Protein AF-A0A9E4RIK0-F1 (afdb_monomer_lite)

Foldseek 3Di:
DDDDDDDPDDPDDDDVQVVVQVLLLVLLVVLCVQAVHQWQPAAFFDDDPLAPTAFQFQQCPGHQPAAFCDPNHQAASVRHGFDDDDPQFGAHGISGQQQHRRHSPRHSPDGDHSDPDRGDQWGWTAGGNSDIWTAHSVRHTDDDDPDPDPDPPPDDDPDPDDDPVRVVVVQQVVVQVLLLQLLVVLCVQAVNQWQPAAQQADDWLALGAFQFQQCPGHQDAFFQDPRHAAASVRHGWDGLPDPPGTAHGDSGQWQHRRDRPGDSPDGDHSHDDRGDCWGWTAGGNSDIDTHHRQDAAEDPAVVVVQVVVQVLAQAKEKEFAAEPVDPLLLVVVACCCVQFCVLDVPHRYAYEYEHEQDDDVPGHRDDIHDSYHDDPSYHYHYYDPCNVQQVCCVQPHVHRGAHSKMWIAASNFHDDPHHTDTQDMDGDCVSVPCPRVVVSVCVRPVPRD

Secondary structure (DSSP, 8-state):
-PPPPPPP-PPPPP-HHHHHHHHHHHHHHHHHHHTT-SS-SS---S--TT-SSSEEEGGG-EES---BTSSSB-B-TTSPBP---SSSSSPPPSEESSSEE-S-SS-TT-EE-SSS-SEEEEEEEE-TTS-EEEE-TT-PBP-PPP----------PPPPPPPHHHHHHHHHHHHHHHHHHHHHHHHHHTT-SS-SS---S--TT-SSSEEETTSTEES-PPBTSSSB-B-TTSPBPPPTTSTTT-SPPSEESSSEE-S-SS-SSSEE-SSS-SEEEEEEEE-TT--EEEE----PEEESSHHHHHHHHHHTTTSEEEEEEE-TT-HHHHHHHHHHIIIIITT-TT--EEEEEEEE----TTS--------S---TTEEEEEESS-HHHHHHHHHHSSSS---SEEEEE-TT---SSS---EEEEEEGGGGGGSHHHHHHHHHH-TT--

Sequence (449 aa):
SPTPSPTPTVPPTVDPKLAELDAVSAAVATLMADNGLSFIPNPVTASEPPCTTGTTAMTRFPDTASAAGTVDKPADPAGRVYASGTGDLGDKDGYVLFGHDILADLLPSTVVSYVRFVRSVWCYTVEPDGYVRQYDESGAETPRPPRPTPTPTPIPTPTPTLTPLEQAIKTKVGELVAVSKSVAELMLDNKLSSIPNPVTKGTLPCLTGTQDMAAFPDATSVAGTGDKFWDPFDKSYLHADDSPPGDKDGYLLIGHDFFADGLQDDLQSYIDFATTAWCYSIDSEGTVEQHEPGQLEILDDVDQLRAAFSDDDGSARLVLLVSPHLAAARGRAIWVQQQILNADPELDLKLYVVWNARPLVGEPALKPSAGLEPDDRIAEYWDTEQHVGRWLASNLTADAHAFDAYFLFGPEARWGDTPPDLRSTAAGDGFLSGAALRMALEALFPDLQ

pLDDT: mean 85.76, std 10.73, range [44.88, 98.06]

Structure (mmCIF, N/CA/C/O backbone):
data_AF-A0A9E4RIK0-F1
#
_entry.id   AF-A0A9E4RIK0-F1
#
loop_
_atom_site.group_PDB
_atom_site.id
_atom_site.type_symbol
_atom_site.label_atom_id
_atom_site.label_alt_id
_atom_site.label_comp_id
_atom_site.label_asym_id
_atom_site.label_entity_id
_atom_site.label_seq_id
_atom_site.pdbx_PDB_ins_code
_atom_site.Cartn_x
_atom_site.Cartn_y
_atom_site.Cartn_z
_atom_site.occupancy
_atom_site.B_iso_or_equiv
_atom_site.auth_seq_id
_atom_site.auth_comp_id
_atom_site.auth_asym_id
_atom_site.auth_atom_id
_atom_site.pdbx_PDB_model_num
ATOM 1 N N . SER A 1 1 ? 24.519 -20.700 31.462 1.00 51.75 1 SER A N 1
ATOM 2 C CA . SER A 1 1 ? 25.227 -19.964 30.400 1.00 51.75 1 SER A CA 1
ATOM 3 C C . SER A 1 1 ? 24.199 -19.266 29.540 1.00 51.75 1 SER A C 1
ATOM 5 O O . SER A 1 1 ? 23.249 -19.947 29.169 1.00 51.75 1 SER A O 1
ATOM 7 N N . PRO A 1 2 ? 24.311 -17.954 29.286 1.00 48.62 2 PRO A N 1
ATOM 8 C CA . PRO A 1 2 ? 23.389 -17.273 28.386 1.00 48.62 2 PRO A CA 1
ATOM 9 C C . PRO A 1 2 ? 23.593 -17.804 26.963 1.00 48.62 2 PRO A C 1
ATOM 11 O O . PRO A 1 2 ? 24.730 -17.974 26.518 1.00 48.62 2 PRO A O 1
ATOM 14 N N . THR A 1 3 ? 22.495 -18.125 26.288 1.00 44.88 3 THR A N 1
ATOM 15 C CA . THR A 1 3 ? 22.482 -18.505 24.873 1.00 44.88 3 THR A CA 1
ATOM 16 C C . THR A 1 3 ? 22.957 -17.298 24.058 1.00 44.88 3 THR A C 1
ATOM 18 O O . THR A 1 3 ? 22.432 -16.206 24.280 1.00 44.88 3 THR A O 1
ATOM 21 N N . PRO A 1 4 ? 23.958 -17.431 23.170 1.00 61.09 4 PRO A N 1
ATOM 22 C CA . PRO A 1 4 ? 24.389 -16.308 22.347 1.00 61.09 4 PRO A CA 1
ATOM 23 C C . PRO A 1 4 ? 23.221 -15.857 21.463 1.00 61.09 4 PRO A C 1
ATOM 25 O O . PRO A 1 4 ? 22.624 -16.681 20.769 1.00 61.09 4 PRO A O 1
ATOM 28 N N . SER A 1 5 ? 22.889 -14.563 21.51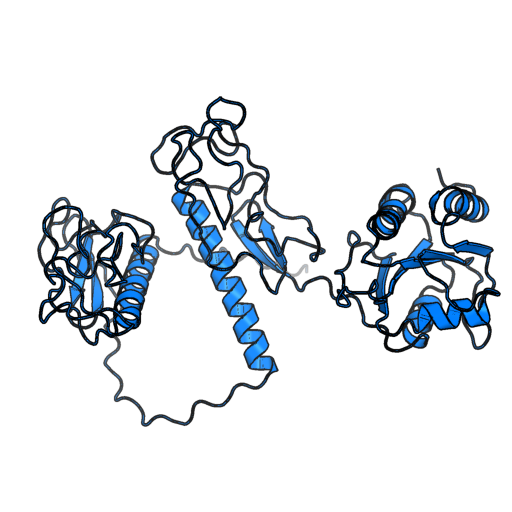5 1.00 50.72 5 SER A N 1
ATOM 29 C CA . SER A 1 5 ? 21.922 -13.962 20.593 1.00 50.72 5 SER A CA 1
ATOM 30 C C . SER A 1 5 ? 22.356 -14.229 19.150 1.00 50.72 5 SER A C 1
ATOM 32 O O . SER A 1 5 ? 23.549 -14.092 18.852 1.00 50.72 5 SER A O 1
ATOM 34 N N . PRO A 1 6 ? 21.427 -14.604 18.254 1.00 57.84 6 PRO A N 1
ATOM 35 C CA . PRO A 1 6 ? 21.750 -14.792 16.850 1.00 57.84 6 PRO A CA 1
ATOM 36 C C . PRO A 1 6 ? 22.286 -13.476 16.284 1.00 57.84 6 PRO A C 1
ATOM 38 O O . PRO A 1 6 ? 21.669 -12.422 16.429 1.00 57.84 6 PRO A O 1
ATOM 41 N N . THR A 1 7 ? 23.470 -13.534 15.678 1.00 55.66 7 THR A N 1
ATOM 42 C CA . THR A 1 7 ? 24.034 -12.404 14.944 1.00 55.66 7 THR A CA 1
ATOM 43 C C . THR A 1 7 ? 23.090 -12.078 13.784 1.00 55.66 7 THR A C 1
ATOM 45 O O . THR A 1 7 ? 22.766 -12.994 13.021 1.00 55.66 7 THR A O 1
ATOM 48 N N . PRO A 1 8 ? 22.619 -10.825 13.644 1.00 53.00 8 PRO A N 1
ATOM 49 C CA . PRO A 1 8 ? 21.767 -10.443 12.527 1.00 53.00 8 PRO A CA 1
ATOM 50 C C . PRO A 1 8 ? 22.492 -10.773 11.222 1.00 53.00 8 PRO A C 1
ATOM 52 O O . PRO A 1 8 ? 23.648 -10.398 11.015 1.00 53.00 8 PRO A O 1
ATOM 55 N N . THR A 1 9 ? 21.833 -11.562 10.377 1.00 55.38 9 THR A N 1
ATOM 56 C CA . THR A 1 9 ? 22.370 -11.933 9.070 1.00 55.38 9 THR A CA 1
ATOM 57 C C . THR A 1 9 ? 22.146 -10.739 8.157 1.00 55.38 9 THR A C 1
ATOM 59 O O . THR A 1 9 ? 21.004 -10.433 7.831 1.00 55.38 9 THR A O 1
ATOM 62 N N . VAL A 1 10 ? 23.219 -10.030 7.800 1.00 51.47 10 VAL A N 1
ATOM 63 C CA . VAL A 1 10 ? 23.150 -8.933 6.828 1.00 51.47 10 VAL A CA 1
ATOM 64 C C . VAL A 1 10 ? 22.614 -9.516 5.515 1.00 51.47 10 VAL A C 1
ATOM 66 O O . VAL A 1 10 ? 23.183 -10.506 5.038 1.00 51.47 10 VAL A O 1
ATOM 69 N N . PRO A 1 11 ? 21.521 -8.976 4.951 1.00 52.53 11 PRO A N 1
ATOM 70 C CA . PRO A 1 11 ? 21.006 -9.456 3.680 1.00 52.53 11 PRO A CA 1
ATOM 71 C C . PRO A 1 11 ? 22.089 -9.322 2.599 1.00 52.53 11 PRO A C 1
ATOM 73 O O . PRO A 1 11 ? 22.883 -8.377 2.627 1.00 52.53 11 PRO A O 1
ATOM 76 N N . PRO A 1 12 ? 22.180 -10.280 1.663 1.00 63.66 12 PRO A N 1
ATOM 77 C CA . PRO A 1 12 ? 23.179 -10.223 0.607 1.00 63.66 12 PRO A CA 1
ATOM 78 C C . PRO A 1 12 ? 22.975 -8.954 -0.226 1.00 63.66 12 PRO A C 1
ATOM 80 O O . PRO A 1 12 ? 21.886 -8.713 -0.742 1.00 63.66 12 PRO A O 1
ATOM 83 N N . THR A 1 13 ? 24.027 -8.147 -0.365 1.00 72.12 13 THR A N 1
ATOM 84 C CA . THR A 1 13 ? 24.033 -6.996 -1.271 1.00 72.12 13 THR A CA 1
ATOM 85 C C . THR A 1 13 ? 23.841 -7.510 -2.696 1.00 72.12 13 THR A C 1
ATOM 87 O O . THR A 1 13 ? 24.668 -8.277 -3.194 1.00 72.12 13 THR A O 1
ATOM 90 N N . VAL A 1 14 ? 22.734 -7.137 -3.336 1.00 76.88 14 VAL A N 1
ATOM 91 C CA . VAL A 1 14 ? 22.478 -7.486 -4.737 1.00 76.88 14 VAL A CA 1
ATOM 92 C C . VAL A 1 14 ? 23.477 -6.721 -5.603 1.00 76.88 14 VAL A C 1
ATOM 94 O O . VAL A 1 14 ? 23.644 -5.515 -5.437 1.00 76.88 14 VAL A O 1
ATOM 97 N N . ASP A 1 15 ? 24.163 -7.421 -6.506 1.00 86.00 15 ASP A N 1
ATOM 98 C CA . ASP A 1 15 ? 25.065 -6.790 -7.469 1.00 86.00 15 ASP A CA 1
ATOM 99 C C . ASP A 1 15 ? 24.241 -5.870 -8.395 1.00 86.00 15 ASP A C 1
ATOM 101 O O . ASP A 1 15 ? 23.403 -6.380 -9.151 1.00 86.00 15 ASP A O 1
ATOM 105 N N . PRO A 1 16 ? 24.448 -4.537 -8.367 1.00 84.81 16 PRO A N 1
ATOM 106 C CA . PRO A 1 16 ? 23.658 -3.594 -9.161 1.00 84.81 16 PRO A CA 1
ATOM 107 C C . PRO A 1 16 ? 23.759 -3.877 -10.663 1.00 84.81 16 PRO A C 1
ATOM 109 O O . PRO A 1 16 ? 22.821 -3.616 -11.414 1.00 84.81 16 PRO A O 1
ATOM 112 N N . LYS A 1 17 ? 24.872 -4.470 -11.109 1.00 88.00 17 LYS A N 1
ATOM 113 C CA . LYS A 1 17 ? 25.065 -4.871 -12.499 1.00 88.00 17 LYS A CA 1
ATOM 114 C C . LYS A 1 17 ? 24.101 -5.983 -12.910 1.00 88.00 17 LYS A C 1
ATOM 116 O O . LYS A 1 17 ? 23.501 -5.912 -13.982 1.00 88.00 17 LYS A O 1
ATOM 121 N N . LEU A 1 18 ? 23.934 -6.990 -12.053 1.00 88.69 18 LEU A N 1
ATOM 122 C CA . LEU A 1 18 ? 23.019 -8.100 -12.307 1.00 88.69 18 LEU A CA 1
ATOM 123 C C . LEU A 1 18 ? 21.557 -7.653 -12.196 1.00 88.69 18 LEU A C 1
ATOM 125 O O . LEU A 1 18 ? 20.742 -8.058 -13.020 1.00 88.69 18 LEU A O 1
ATOM 129 N N . ALA A 1 19 ? 21.252 -6.761 -11.248 1.00 86.81 19 ALA A N 1
ATOM 130 C CA . ALA A 1 19 ? 19.923 -6.174 -11.107 1.00 86.81 19 ALA A CA 1
ATOM 131 C C . ALA A 1 19 ? 19.482 -5.421 -12.377 1.00 86.81 19 ALA A C 1
ATOM 133 O O . ALA A 1 19 ? 18.364 -5.625 -12.850 1.00 86.81 19 ALA A O 1
ATOM 134 N N . GLU A 1 20 ? 20.365 -4.610 -12.976 1.00 92.38 20 GLU A N 1
ATOM 135 C CA . GLU A 1 20 ? 20.052 -3.914 -14.233 1.00 92.38 20 GLU A CA 1
ATOM 136 C C . GLU A 1 20 ? 19.850 -4.902 -15.397 1.00 92.38 20 GLU A C 1
ATOM 138 O O . GLU A 1 20 ? 18.891 -4.769 -16.157 1.00 92.38 20 GLU A O 1
ATOM 143 N N . LEU A 1 21 ? 20.691 -5.942 -15.514 1.00 93.56 21 LEU A N 1
ATOM 144 C CA . LEU A 1 21 ? 20.525 -6.979 -16.542 1.00 93.56 21 LEU A CA 1
ATOM 145 C C . LEU A 1 21 ? 19.189 -7.718 -16.405 1.00 93.56 21 LEU A C 1
ATOM 147 O O . LEU A 1 21 ? 18.543 -8.004 -17.418 1.00 93.56 21 LEU A O 1
ATOM 151 N N . ASP A 1 22 ? 18.772 -8.042 -15.184 1.00 89.88 22 ASP A N 1
ATOM 152 C CA . ASP A 1 22 ? 17.494 -8.706 -14.938 1.00 89.88 22 ASP A CA 1
ATOM 153 C C . ASP A 1 22 ? 16.314 -7.780 -15.262 1.00 89.88 22 ASP A C 1
ATOM 155 O O . ASP A 1 22 ? 15.355 -8.228 -15.894 1.00 89.88 22 ASP A O 1
ATOM 159 N N . ALA A 1 23 ? 16.416 -6.483 -14.948 1.00 87.44 23 ALA A N 1
ATOM 160 C CA . ALA A 1 23 ? 15.419 -5.483 -15.328 1.00 87.44 23 ALA A CA 1
ATOM 161 C C . ALA A 1 23 ? 15.284 -5.348 -16.857 1.00 87.44 23 ALA A C 1
ATOM 163 O O . ALA A 1 23 ? 14.175 -5.447 -17.383 1.00 87.44 23 ALA A O 1
ATOM 164 N N . VAL A 1 24 ? 16.398 -5.208 -17.588 1.00 95.19 24 VAL A N 1
ATOM 165 C CA . VAL A 1 24 ? 16.390 -5.128 -19.063 1.00 95.19 24 VAL A CA 1
ATOM 166 C C . VAL A 1 24 ? 15.895 -6.439 -19.685 1.00 95.19 24 VAL A C 1
ATOM 168 O O . VAL A 1 24 ? 15.108 -6.414 -20.630 1.00 95.19 24 VAL A O 1
ATOM 171 N N . SER A 1 25 ? 16.296 -7.595 -19.142 1.00 94.94 25 SER A N 1
ATOM 172 C CA . SER A 1 25 ? 15.823 -8.907 -19.612 1.00 94.94 25 SER A CA 1
ATOM 173 C C . SER A 1 25 ? 14.310 -9.060 -19.445 1.00 94.94 25 SER A C 1
ATOM 175 O O . SER A 1 25 ? 13.633 -9.523 -20.362 1.00 94.94 25 SER A O 1
ATOM 177 N N . ALA A 1 26 ? 13.775 -8.670 -18.285 1.00 88.31 26 ALA A N 1
ATOM 178 C CA . ALA A 1 26 ? 12.343 -8.705 -18.019 1.00 88.31 26 ALA A CA 1
ATOM 179 C C . ALA A 1 26 ? 11.583 -7.749 -18.946 1.00 88.31 26 ALA A C 1
ATOM 181 O O . ALA A 1 26 ? 10.561 -8.133 -19.506 1.00 88.31 26 ALA A O 1
ATOM 182 N N . ALA A 1 27 ? 12.116 -6.547 -19.174 1.00 92.81 27 ALA A N 1
ATOM 183 C CA . ALA A 1 27 ? 11.524 -5.563 -20.072 1.00 92.81 27 ALA A CA 1
ATOM 184 C C . ALA A 1 27 ? 11.440 -6.058 -21.526 1.00 92.81 27 ALA A C 1
ATOM 186 O O . ALA A 1 27 ? 10.399 -5.899 -22.158 1.00 92.81 27 ALA A O 1
ATOM 187 N N . VAL A 1 28 ? 12.486 -6.719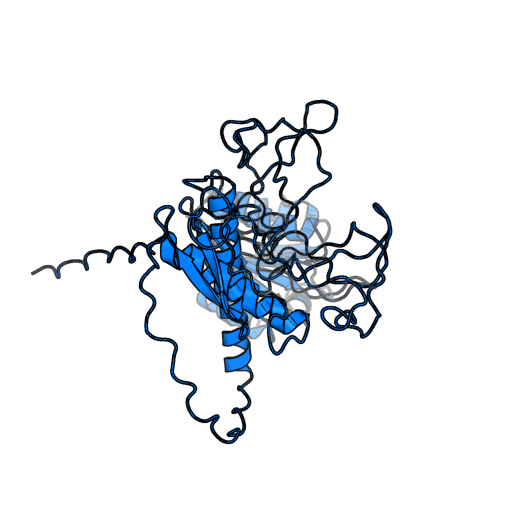 -22.046 1.00 96.12 28 VAL A N 1
ATOM 188 C CA . VAL A 1 28 ? 12.440 -7.355 -23.379 1.00 96.12 28 VAL A CA 1
ATOM 189 C C . VAL A 1 28 ? 11.382 -8.454 -23.429 1.00 96.12 28 VAL A C 1
ATOM 191 O O . VAL A 1 28 ? 10.618 -8.518 -24.389 1.00 96.12 28 VAL A O 1
ATOM 194 N N . ALA A 1 29 ? 11.299 -9.296 -22.395 1.00 91.69 29 ALA A N 1
ATOM 195 C CA . ALA A 1 29 ? 10.300 -10.358 -22.341 1.00 91.69 29 ALA A CA 1
ATOM 196 C C . ALA A 1 29 ? 8.863 -9.804 -22.331 1.00 91.69 29 ALA A C 1
ATOM 198 O O . ALA A 1 29 ? 8.019 -10.309 -23.072 1.00 91.69 29 ALA A O 1
ATOM 199 N N . THR A 1 30 ? 8.595 -8.751 -21.550 1.00 86.81 30 THR A N 1
ATOM 200 C CA . THR A 1 30 ? 7.293 -8.065 -21.528 1.00 86.81 30 THR A CA 1
ATOM 201 C C . THR A 1 30 ? 6.984 -7.426 -22.876 1.00 86.81 30 THR A C 1
ATOM 203 O O . THR A 1 30 ? 5.913 -7.673 -23.419 1.00 86.81 30 THR A O 1
ATOM 206 N N . LEU A 1 31 ? 7.938 -6.700 -23.474 1.00 94.62 31 LEU A N 1
ATOM 207 C CA . LEU A 1 31 ? 7.770 -6.115 -24.806 1.00 94.62 31 LEU A CA 1
ATOM 208 C C . LEU A 1 31 ? 7.386 -7.180 -25.839 1.00 94.62 31 LEU A C 1
ATOM 210 O O . LEU A 1 31 ? 6.471 -6.970 -26.636 1.00 94.62 31 LEU A O 1
ATOM 214 N N . MET A 1 32 ? 8.064 -8.330 -25.827 1.00 94.06 32 MET A N 1
ATOM 215 C CA . MET A 1 32 ? 7.770 -9.413 -26.763 1.00 94.06 32 MET A CA 1
ATOM 216 C C . MET A 1 32 ? 6.388 -10.012 -26.515 1.00 94.06 32 MET A C 1
ATOM 218 O O . MET A 1 32 ? 5.658 -10.254 -27.474 1.00 94.06 32 MET A O 1
ATOM 222 N N . ALA A 1 33 ? 6.017 -10.232 -25.253 1.00 84.62 33 ALA A N 1
ATOM 223 C CA . ALA A 1 33 ? 4.713 -10.771 -24.888 1.00 84.62 33 ALA A CA 1
ATOM 224 C C . ALA A 1 33 ? 3.572 -9.834 -25.308 1.00 84.62 33 ALA A C 1
ATOM 226 O O . ALA A 1 33 ? 2.642 -10.279 -25.982 1.00 84.62 33 ALA A O 1
ATOM 227 N N . ASP A 1 34 ? 3.685 -8.546 -24.982 1.00 84.50 34 ASP A N 1
ATOM 228 C CA . ASP A 1 34 ? 2.668 -7.538 -25.282 1.00 84.50 34 ASP A CA 1
ATOM 229 C C . ASP A 1 34 ? 2.454 -7.388 -26.789 1.00 84.50 34 ASP A C 1
ATOM 231 O O . ASP A 1 34 ? 1.321 -7.250 -27.237 1.00 84.50 34 ASP A O 1
ATOM 235 N N . ASN A 1 35 ? 3.522 -7.502 -27.585 1.00 89.19 35 ASN A N 1
ATOM 236 C CA . ASN A 1 35 ? 3.474 -7.387 -29.046 1.00 89.19 35 ASN A CA 1
ATOM 237 C C . ASN A 1 35 ? 3.291 -8.734 -29.770 1.00 89.19 35 ASN A C 1
ATOM 239 O O . ASN A 1 35 ? 3.355 -8.786 -30.998 1.00 89.19 35 ASN A O 1
ATOM 243 N N . GLY A 1 36 ? 3.089 -9.837 -29.039 1.00 89.75 36 GLY A N 1
ATOM 244 C CA . GLY A 1 36 ? 2.919 -11.169 -29.627 1.00 89.75 36 GLY A CA 1
ATOM 245 C C . GLY A 1 36 ? 4.126 -11.659 -30.442 1.00 89.75 36 GLY A C 1
ATOM 246 O O . GLY A 1 36 ? 3.964 -12.442 -31.380 1.00 89.75 36 GLY A O 1
ATOM 247 N N . LEU A 1 37 ? 5.335 -11.199 -30.112 1.00 92.00 37 LEU A N 1
ATOM 248 C CA . LEU A 1 37 ? 6.562 -11.518 -30.836 1.00 92.00 37 LEU A CA 1
ATOM 249 C C . LEU A 1 37 ? 7.118 -12.877 -30.408 1.00 92.00 37 LEU A C 1
ATOM 251 O O . LEU A 1 37 ? 7.481 -13.090 -29.253 1.00 92.00 37 LEU A O 1
ATOM 255 N N . SER A 1 38 ? 7.280 -13.786 -31.369 1.00 92.88 38 SER A N 1
ATOM 256 C CA . SER A 1 38 ? 8.073 -15.009 -31.170 1.00 92.88 38 SER A CA 1
ATOM 257 C C . SER A 1 38 ? 9.578 -14.789 -31.356 1.00 92.88 38 SER A C 1
ATOM 259 O O . SER A 1 38 ? 10.370 -15.643 -30.964 1.00 92.88 38 SER A O 1
ATOM 261 N N . PHE A 1 39 ? 9.966 -13.681 -31.995 1.00 95.94 39 PHE A N 1
ATOM 262 C CA . PHE A 1 39 ? 11.349 -13.251 -32.174 1.00 95.94 39 PHE A CA 1
ATOM 263 C C . PHE A 1 39 ? 11.423 -11.728 -32.369 1.00 95.94 39 PHE A C 1
ATOM 265 O O . PHE A 1 39 ? 10.475 -11.128 -32.872 1.00 95.94 39 PHE A O 1
ATOM 272 N N . ILE A 1 40 ? 12.549 -11.117 -31.998 1.00 96.62 40 ILE A N 1
ATOM 273 C CA . ILE A 1 40 ? 12.897 -9.731 -32.328 1.00 96.62 40 ILE A CA 1
ATOM 274 C C . ILE A 1 40 ? 13.304 -9.680 -33.813 1.00 96.62 40 ILE A C 1
ATOM 276 O O . ILE A 1 40 ? 14.265 -10.370 -34.173 1.00 96.62 40 ILE A O 1
ATOM 280 N N . PRO A 1 41 ? 12.614 -8.915 -34.683 1.00 96.38 41 PRO A N 1
ATOM 281 C CA . PRO A 1 41 ? 12.881 -8.937 -36.125 1.00 96.38 41 PRO A CA 1
ATOM 282 C C . PRO A 1 41 ? 14.279 -8.434 -36.490 1.00 96.38 41 PRO A C 1
ATOM 284 O O . PRO A 1 41 ? 15.004 -9.101 -37.232 1.00 96.38 41 PRO A O 1
ATOM 287 N N . ASN A 1 42 ? 14.685 -7.293 -35.926 1.00 95.69 42 ASN A N 1
ATOM 288 C CA . ASN A 1 42 ? 15.968 -6.661 -36.215 1.00 95.69 42 ASN A CA 1
ATOM 289 C C . ASN A 1 42 ? 16.743 -6.380 -34.913 1.00 95.69 42 ASN A C 1
ATOM 291 O O . ASN A 1 42 ? 16.836 -5.231 -34.471 1.00 95.69 42 ASN A O 1
ATOM 295 N N . PRO A 1 43 ? 17.307 -7.420 -34.270 1.00 96.38 43 PRO A N 1
ATOM 296 C CA . PRO A 1 43 ? 17.930 -7.285 -32.962 1.00 96.38 43 PRO A CA 1
ATOM 297 C C . PRO A 1 43 ? 19.170 -6.385 -32.995 1.00 96.38 43 PRO A C 1
ATOM 299 O O . PRO A 1 43 ? 20.039 -6.503 -33.869 1.00 96.38 43 PRO A O 1
ATOM 302 N N . VAL A 1 44 ? 19.294 -5.515 -31.992 1.00 94.81 44 VAL A N 1
ATOM 303 C CA . VAL A 1 44 ? 20.478 -4.674 -31.803 1.00 94.81 44 VAL A CA 1
ATOM 304 C C . VAL A 1 44 ? 21.705 -5.536 -31.521 1.00 94.81 44 VAL A C 1
ATOM 306 O O . VAL A 1 44 ? 21.852 -6.164 -30.471 1.00 94.81 44 VAL A O 1
ATOM 309 N N . THR A 1 45 ? 22.621 -5.505 -32.484 1.00 89.06 45 THR A N 1
ATOM 310 C CA . THR A 1 45 ? 23.938 -6.159 -32.435 1.00 89.06 45 THR A CA 1
ATOM 311 C C . THR A 1 45 ? 25.087 -5.184 -32.699 1.00 89.06 45 THR A C 1
ATOM 313 O O . THR A 1 45 ? 26.240 -5.491 -32.398 1.00 89.06 45 THR A O 1
ATOM 316 N N . ALA A 1 46 ? 24.789 -4.006 -33.256 1.00 82.06 46 ALA A N 1
ATOM 317 C CA . ALA A 1 46 ? 25.781 -2.999 -33.608 1.00 82.06 46 ALA A CA 1
ATOM 318 C C . ALA A 1 46 ? 26.214 -2.182 -32.384 1.00 82.06 46 ALA A C 1
ATOM 320 O O . ALA A 1 46 ? 25.447 -1.995 -31.442 1.00 82.06 46 ALA A O 1
ATOM 321 N N . SER A 1 47 ? 27.451 -1.695 -32.416 1.00 85.69 47 SER A N 1
ATOM 322 C CA . SER A 1 47 ? 28.023 -0.863 -31.365 1.00 85.69 47 SER A CA 1
ATOM 323 C C . SER A 1 47 ? 27.678 0.614 -31.532 1.00 85.69 47 SER A C 1
ATOM 325 O O . SER A 1 47 ? 27.709 1.161 -32.636 1.00 85.69 47 SER A O 1
ATOM 327 N N . GLU A 1 48 ? 27.382 1.271 -30.415 1.00 86.31 48 GLU A N 1
ATOM 328 C CA . GLU A 1 48 ? 27.173 2.713 -30.326 1.00 86.31 48 GLU A CA 1
ATOM 329 C C . GLU A 1 48 ? 28.002 3.288 -29.170 1.00 86.31 48 GLU A C 1
ATOM 331 O O . GLU A 1 48 ? 27.908 2.765 -28.063 1.00 86.31 48 GLU A O 1
ATOM 336 N N . PRO A 1 49 ? 28.771 4.379 -29.364 1.00 83.44 49 PRO A N 1
ATOM 337 C CA . PRO A 1 49 ? 29.504 5.017 -28.271 1.00 83.44 49 PRO A CA 1
ATOM 338 C C . PRO A 1 49 ? 28.603 5.319 -27.052 1.00 83.44 49 PRO A C 1
ATOM 340 O O . PRO A 1 49 ? 27.511 5.863 -27.235 1.00 83.44 49 PRO A O 1
ATOM 343 N N . PRO A 1 50 ? 29.037 5.015 -25.810 1.00 84.25 50 PRO A N 1
ATOM 344 C CA . PRO A 1 50 ? 30.389 4.597 -25.409 1.00 84.25 50 PRO A CA 1
ATOM 345 C C . PRO A 1 50 ? 30.689 3.099 -25.592 1.00 84.25 50 PRO A C 1
ATOM 347 O O . PRO A 1 50 ? 31.819 2.674 -25.375 1.00 84.25 50 PRO A O 1
ATOM 350 N N . CYS A 1 51 ? 29.711 2.300 -26.009 1.00 87.19 51 CYS A N 1
ATOM 351 C CA . CYS A 1 51 ? 29.838 0.858 -26.137 1.00 87.19 51 CYS A CA 1
ATOM 352 C C . CYS A 1 51 ? 30.699 0.456 -27.335 1.00 87.19 51 CYS A C 1
ATOM 354 O O . CYS A 1 51 ? 30.484 0.889 -28.469 1.00 87.19 51 CYS A O 1
ATOM 356 N N . THR A 1 52 ? 31.626 -0.472 -27.109 1.00 90.06 52 THR A N 1
ATOM 357 C CA . THR A 1 52 ? 32.305 -1.189 -28.197 1.00 90.06 52 THR A CA 1
ATOM 358 C C . THR A 1 52 ? 31.442 -2.317 -28.768 1.00 90.06 52 THR A C 1
ATOM 360 O O . THR A 1 52 ? 31.682 -2.739 -29.897 1.00 90.06 52 THR A O 1
ATOM 363 N N . THR A 1 53 ? 30.432 -2.779 -28.018 1.00 90.38 53 THR A N 1
ATOM 364 C CA . THR A 1 53 ? 29.433 -3.792 -28.405 1.00 90.38 53 THR A CA 1
ATOM 365 C C . THR A 1 53 ? 28.070 -3.427 -27.810 1.00 90.38 53 THR A C 1
ATOM 367 O O . THR A 1 53 ? 27.976 -3.219 -26.603 1.00 90.38 53 THR A O 1
ATOM 370 N N . GLY A 1 54 ? 27.021 -3.363 -28.636 1.00 93.62 54 GLY A N 1
ATOM 371 C CA . GLY A 1 54 ? 25.663 -3.020 -28.197 1.00 93.62 54 GLY A CA 1
ATOM 372 C C . GLY A 1 54 ? 25.409 -1.521 -28.017 1.00 93.62 54 GLY A C 1
ATOM 373 O O . GLY A 1 54 ? 26.137 -0.683 -28.550 1.00 93.62 54 GLY A O 1
ATOM 374 N N . THR A 1 55 ? 24.365 -1.184 -27.260 1.00 95.56 55 THR A N 1
ATOM 375 C CA . THR A 1 55 ? 23.975 0.206 -26.965 1.00 95.56 55 THR A CA 1
ATOM 376 C C . THR A 1 55 ? 23.604 0.380 -25.495 1.00 95.56 55 THR A C 1
ATOM 378 O O . THR A 1 55 ? 23.192 -0.578 -24.838 1.00 95.56 55 THR A O 1
ATOM 381 N N . THR A 1 56 ? 23.728 1.608 -24.989 1.00 94.88 56 THR A N 1
ATOM 382 C CA . THR A 1 56 ? 23.088 2.017 -23.732 1.00 94.88 56 THR A CA 1
ATOM 383 C C . THR A 1 56 ? 21.734 2.688 -23.949 1.00 94.88 56 THR A C 1
ATOM 385 O O . THR A 1 56 ? 20.996 2.890 -22.994 1.00 94.88 56 THR A O 1
ATOM 388 N N . ALA A 1 57 ? 21.378 3.062 -25.182 1.00 95.12 57 ALA A N 1
ATOM 389 C CA . ALA A 1 57 ? 20.165 3.820 -25.468 1.00 95.12 57 ALA A CA 1
ATOM 390 C C . ALA A 1 57 ? 18.932 2.903 -25.527 1.00 95.12 57 ALA A C 1
ATOM 392 O O . ALA A 1 57 ? 18.725 2.171 -26.494 1.00 95.12 57 ALA A O 1
ATOM 393 N N . MET A 1 58 ? 18.064 2.987 -24.520 1.00 96.25 58 MET A N 1
ATOM 394 C CA . MET A 1 58 ? 16.835 2.185 -24.435 1.00 96.25 58 MET A CA 1
ATOM 395 C C . MET A 1 58 ? 15.742 2.655 -25.399 1.00 96.25 58 MET A C 1
ATOM 397 O O . MET A 1 58 ? 14.863 1.881 -25.765 1.00 96.25 58 MET A O 1
ATOM 401 N N . THR A 1 59 ? 15.850 3.884 -25.907 1.00 94.56 59 THR A N 1
ATOM 402 C CA . THR A 1 59 ? 15.082 4.364 -27.071 1.00 94.56 59 THR A CA 1
ATOM 403 C C . THR A 1 59 ? 15.507 3.700 -28.375 1.00 94.56 59 THR A C 1
ATOM 405 O O . THR A 1 59 ? 14.932 3.986 -29.422 1.00 94.56 59 THR A O 1
ATOM 408 N N . ARG A 1 60 ? 16.546 2.853 -28.337 1.00 93.69 60 ARG A N 1
ATOM 409 C CA . ARG A 1 60 ? 17.091 2.166 -29.503 1.00 93.69 60 ARG A CA 1
ATOM 410 C C . ARG A 1 60 ? 17.152 0.644 -29.389 1.00 93.69 60 ARG A C 1
ATOM 412 O O . ARG A 1 60 ? 17.589 -0.011 -30.326 1.00 93.69 60 ARG A O 1
ATOM 419 N N . PHE A 1 61 ? 16.744 0.080 -28.263 1.00 95.69 61 PHE A N 1
ATOM 420 C CA . PHE A 1 61 ? 16.891 -1.337 -27.938 1.00 95.69 61 PHE A CA 1
ATOM 421 C C . PHE A 1 61 ? 15.528 -1.923 -27.571 1.00 95.69 61 PHE A C 1
ATOM 423 O O . PHE A 1 61 ? 14.825 -1.223 -26.854 1.00 95.69 61 PHE A O 1
ATOM 430 N N . PRO A 1 62 ? 15.153 -3.164 -27.944 1.00 96.75 62 PRO A N 1
ATOM 431 C CA . PRO A 1 62 ? 15.943 -4.169 -28.664 1.00 96.75 62 PRO A CA 1
ATOM 432 C C . PRO A 1 62 ? 15.997 -4.032 -30.194 1.00 96.75 62 PRO A C 1
ATOM 434 O O . PRO A 1 62 ? 16.823 -4.711 -30.801 1.00 96.75 62 PRO A O 1
ATOM 437 N N . ASP A 1 63 ? 15.155 -3.203 -30.818 1.00 95.44 63 ASP A N 1
ATOM 438 C CA . ASP A 1 63 ? 15.042 -3.102 -32.281 1.00 95.44 63 ASP A CA 1
ATOM 439 C C . ASP A 1 63 ? 14.584 -1.703 -32.724 1.00 95.44 63 ASP A C 1
ATOM 441 O O . ASP A 1 63 ? 13.472 -1.279 -32.426 1.00 95.44 63 ASP A O 1
ATOM 445 N N . THR A 1 64 ? 15.415 -0.994 -33.489 1.00 93.50 64 THR A N 1
ATOM 446 C CA . THR A 1 64 ? 15.046 0.296 -34.111 1.00 93.50 64 THR A CA 1
ATOM 447 C C . THR A 1 64 ? 14.704 0.222 -35.588 1.00 93.50 64 THR A C 1
ATOM 449 O O . THR A 1 64 ? 14.328 1.236 -36.166 1.00 93.50 64 THR A O 1
ATOM 452 N N . ALA A 1 65 ? 14.971 -0.905 -36.241 1.00 94.12 65 ALA A N 1
ATOM 453 C CA . ALA A 1 65 ? 14.912 -0.996 -37.698 1.00 94.12 65 ALA A CA 1
ATOM 454 C C . ALA A 1 65 ? 13.551 -1.486 -38.205 1.00 94.12 65 ALA A C 1
ATOM 456 O O . ALA A 1 65 ? 13.233 -1.266 -39.373 1.00 94.12 65 ALA A O 1
ATOM 457 N N . SER A 1 66 ? 12.746 -2.108 -37.341 1.00 92.12 66 SER A N 1
ATOM 458 C CA . SER A 1 66 ? 11.384 -2.534 -37.664 1.00 92.12 66 SER A CA 1
ATOM 459 C C . SER A 1 66 ? 10.474 -1.338 -37.941 1.00 92.12 66 SER A C 1
ATOM 461 O O . SER A 1 66 ? 9.993 -0.688 -37.019 1.00 92.12 66 SER A O 1
ATOM 463 N N . ALA A 1 67 ? 10.228 -1.036 -39.213 1.00 91.75 67 ALA A N 1
ATOM 464 C CA . ALA A 1 67 ? 9.420 0.116 -39.601 1.00 91.75 67 ALA A CA 1
ATOM 465 C C . ALA A 1 67 ? 7.910 -0.147 -39.443 1.00 91.75 67 ALA A C 1
ATOM 467 O O . ALA A 1 67 ? 7.417 -1.231 -39.781 1.00 91.75 67 ALA A O 1
ATOM 468 N N . ALA A 1 68 ? 7.170 0.856 -38.974 1.00 89.06 68 ALA A N 1
ATOM 469 C CA . ALA A 1 68 ? 5.722 0.814 -38.796 1.00 89.06 68 ALA A CA 1
ATOM 470 C C . ALA A 1 68 ? 4.998 0.462 -40.111 1.00 89.06 68 ALA A C 1
ATOM 472 O O . ALA A 1 68 ? 5.264 1.038 -41.170 1.00 89.06 68 ALA A O 1
ATOM 473 N N . GLY A 1 69 ? 4.082 -0.508 -40.058 1.00 85.06 69 GLY A N 1
ATOM 474 C CA . GLY A 1 69 ? 3.285 -0.942 -41.213 1.00 85.06 69 GLY A CA 1
ATOM 475 C C . GLY A 1 69 ? 4.031 -1.834 -42.206 1.00 85.06 69 GLY A C 1
ATOM 476 O O . GLY A 1 69 ? 3.520 -2.123 -43.291 1.00 85.06 69 GLY A O 1
ATOM 477 N N . THR A 1 70 ? 5.238 -2.282 -41.856 1.00 89.81 70 THR A N 1
ATOM 478 C CA . THR A 1 70 ? 5.989 -3.269 -42.640 1.00 89.81 70 THR A CA 1
ATOM 479 C C . THR A 1 70 ? 5.747 -4.690 -42.138 1.00 89.81 70 THR A C 1
ATOM 481 O O . THR A 1 70 ? 5.007 -4.917 -41.184 1.00 89.81 70 THR A O 1
ATOM 484 N N . VAL A 1 71 ? 6.373 -5.672 -42.793 1.00 89.88 71 VAL A N 1
ATOM 485 C CA . VAL A 1 71 ? 6.306 -7.080 -42.372 1.00 89.88 71 VAL A CA 1
ATOM 486 C C . VAL A 1 71 ? 6.847 -7.296 -40.954 1.00 89.88 71 VAL A C 1
ATOM 488 O O . VAL A 1 71 ? 6.393 -8.218 -40.282 1.00 89.88 71 VAL A O 1
ATOM 491 N N . ASP A 1 72 ? 7.754 -6.431 -40.497 1.00 89.38 72 ASP A N 1
ATOM 492 C CA . ASP A 1 72 ? 8.402 -6.563 -39.194 1.00 89.38 72 ASP A CA 1
ATOM 493 C C . ASP A 1 72 ? 7.562 -5.961 -38.056 1.00 89.38 72 ASP A C 1
ATOM 495 O O . ASP A 1 72 ? 7.624 -6.463 -36.940 1.00 89.38 72 ASP A O 1
ATOM 499 N N . LYS A 1 73 ? 6.736 -4.939 -38.337 1.00 90.06 73 LYS A N 1
ATOM 500 C CA . LYS A 1 73 ? 5.806 -4.308 -37.379 1.00 90.06 73 LYS A CA 1
ATOM 501 C C . LYS A 1 73 ? 4.431 -4.059 -38.027 1.00 90.06 73 LYS A C 1
ATOM 503 O O . LYS A 1 73 ? 4.082 -2.915 -38.332 1.00 90.06 73 LYS A O 1
ATOM 508 N N . PRO A 1 74 ? 3.652 -5.125 -38.301 1.00 90.00 74 PRO A N 1
ATOM 509 C CA . PRO A 1 74 ? 2.468 -5.028 -39.152 1.00 90.00 74 PRO A CA 1
ATOM 510 C C . PRO A 1 74 ? 1.236 -4.486 -38.426 1.00 90.00 74 PRO A C 1
ATOM 512 O O . PRO A 1 74 ? 0.435 -3.786 -39.039 1.00 90.00 74 PRO A O 1
ATOM 515 N N . ALA A 1 75 ? 1.052 -4.822 -37.149 1.00 90.50 75 ALA A N 1
ATOM 516 C CA . ALA A 1 75 ? -0.123 -4.440 -36.379 1.00 90.50 75 ALA A CA 1
ATOM 517 C C . ALA A 1 75 ? 0.155 -4.426 -34.874 1.00 90.50 75 ALA A C 1
ATOM 519 O O . ALA A 1 75 ? 1.074 -5.097 -34.403 1.00 90.50 75 ALA A O 1
ATOM 520 N N . ASP A 1 76 ? -0.664 -3.674 -34.149 1.00 88.88 76 ASP A N 1
ATOM 521 C CA . ASP A 1 76 ? -0.686 -3.626 -32.694 1.00 88.88 76 ASP A CA 1
ATOM 522 C C . ASP A 1 76 ? -1.362 -4.878 -32.084 1.00 88.88 76 ASP A C 1
ATOM 524 O O . ASP A 1 76 ? -1.926 -5.708 -32.812 1.00 88.88 76 ASP A O 1
ATOM 528 N N . PRO A 1 77 ? -1.369 -5.030 -30.745 1.00 86.44 77 PRO A N 1
ATOM 529 C CA . PRO A 1 77 ? -1.957 -6.201 -30.082 1.00 86.44 77 PRO A CA 1
ATOM 530 C C . PRO A 1 77 ? -3.476 -6.353 -30.281 1.00 86.44 77 PRO A C 1
ATOM 532 O O . PRO A 1 77 ? -4.023 -7.442 -30.105 1.00 86.44 77 PRO A O 1
ATOM 535 N N . ALA A 1 78 ? -4.173 -5.281 -30.671 1.00 86.19 78 ALA A N 1
ATOM 536 C CA . ALA A 1 78 ? -5.594 -5.299 -31.013 1.00 86.19 78 ALA A CA 1
ATOM 537 C C . ALA A 1 78 ? -5.846 -5.634 -32.500 1.00 86.19 78 ALA A C 1
ATOM 539 O O . ALA A 1 78 ? -7.001 -5.698 -32.932 1.00 86.19 78 ALA A O 1
ATOM 540 N N . GLY A 1 79 ? -4.788 -5.859 -33.286 1.00 89.50 79 GLY A N 1
ATOM 541 C CA . GLY A 1 79 ? -4.847 -6.166 -34.713 1.00 89.50 79 GLY A CA 1
ATOM 542 C C . GLY A 1 79 ? -5.008 -4.941 -35.618 1.00 89.50 79 GLY A C 1
ATOM 543 O O . GLY A 1 79 ? -5.335 -5.101 -36.797 1.00 89.50 79 GLY A O 1
ATOM 544 N N . ARG A 1 80 ? -4.806 -3.721 -35.103 1.00 89.00 80 ARG A N 1
ATOM 545 C CA . ARG A 1 80 ? -4.817 -2.489 -35.905 1.00 89.00 80 ARG A CA 1
ATOM 546 C C . ARG A 1 80 ? -3.472 -2.319 -36.596 1.00 89.00 80 ARG A C 1
ATOM 548 O O . ARG A 1 80 ? -2.434 -2.484 -35.975 1.00 89.00 80 ARG A O 1
ATOM 555 N N . VAL A 1 81 ? -3.494 -2.004 -37.886 1.00 91.44 81 VAL A N 1
ATOM 556 C CA . VAL A 1 81 ? -2.277 -1.892 -38.699 1.00 91.44 81 VAL A CA 1
ATOM 557 C C . VAL A 1 81 ? -1.550 -0.598 -38.369 1.00 91.44 81 VAL A C 1
ATOM 559 O O . VAL A 1 81 ? -2.142 0.470 -38.510 1.00 91.44 81 VAL A O 1
ATOM 562 N N . TYR A 1 82 ? -0.277 -0.707 -37.990 1.00 89.38 82 TYR A N 1
ATOM 563 C CA . TYR A 1 82 ? 0.591 0.456 -37.840 1.00 89.38 82 TYR A CA 1
ATOM 564 C C . TYR A 1 82 ? 0.727 1.171 -39.187 1.00 89.38 82 TYR A C 1
ATOM 566 O O . TYR A 1 82 ? 0.911 0.518 -40.217 1.00 89.38 82 TYR A O 1
ATOM 574 N N . ALA A 1 83 ? 0.653 2.498 -39.214 1.00 87.25 83 ALA A N 1
ATOM 575 C CA . ALA A 1 83 ? 0.866 3.266 -40.431 1.00 87.25 83 ALA A CA 1
ATOM 576 C C . ALA A 1 83 ? 2.122 4.125 -40.322 1.00 87.25 83 ALA A C 1
ATOM 578 O O . ALA A 1 83 ? 2.283 4.939 -39.413 1.00 87.25 83 ALA A O 1
ATOM 579 N N . SER A 1 84 ? 2.982 3.997 -41.331 1.00 80.94 84 SER A N 1
ATOM 580 C CA . SER A 1 84 ? 4.111 4.896 -41.517 1.00 80.94 84 SER A CA 1
ATOM 581 C C . SER A 1 84 ? 3.603 6.324 -41.736 1.00 80.94 84 SER A C 1
ATOM 583 O O . SER A 1 84 ? 2.945 6.608 -42.745 1.00 80.94 84 SER A O 1
ATOM 585 N N . GLY A 1 85 ? 3.923 7.226 -40.818 1.00 70.12 85 GLY A N 1
ATOM 586 C CA . GLY A 1 85 ? 3.717 8.656 -41.001 1.00 70.12 85 GLY A CA 1
ATOM 587 C C . GLY A 1 85 ? 4.934 9.359 -41.579 1.00 70.12 85 GLY A C 1
ATOM 588 O O . GLY A 1 85 ? 6.063 8.887 -41.473 1.00 70.12 85 GLY A O 1
ATOM 589 N N . THR A 1 86 ? 4.719 10.531 -42.171 1.00 63.03 86 THR A N 1
ATOM 590 C CA . THR A 1 86 ? 5.803 11.485 -42.439 1.00 63.03 86 THR A CA 1
ATOM 591 C C . THR A 1 86 ? 5.755 12.600 -41.398 1.00 63.03 86 THR A C 1
ATOM 593 O O . THR A 1 86 ? 4.782 13.352 -41.373 1.00 63.03 86 THR A O 1
ATOM 596 N N . GLY A 1 87 ? 6.811 12.747 -40.594 1.00 67.44 87 GLY A N 1
ATOM 597 C CA . GLY A 1 87 ? 6.901 13.761 -39.531 1.00 67.44 87 GLY A CA 1
ATOM 598 C C . GLY A 1 87 ? 6.287 13.295 -38.207 1.00 67.44 87 GLY A C 1
ATOM 599 O O . GLY A 1 87 ? 6.255 12.100 -37.940 1.00 67.44 87 GLY A O 1
ATOM 600 N N . ASP A 1 88 ? 5.775 14.230 -37.403 1.00 67.44 88 ASP A N 1
ATOM 601 C CA . ASP A 1 88 ? 5.199 13.973 -36.065 1.00 67.44 88 ASP A CA 1
ATOM 602 C C . ASP A 1 88 ? 3.783 13.356 -36.104 1.00 67.44 88 ASP A C 1
ATOM 604 O O . ASP A 1 88 ? 3.069 13.351 -35.109 1.00 67.44 88 ASP A O 1
ATOM 608 N N . LEU A 1 89 ? 3.323 12.895 -37.267 1.00 67.19 89 LEU A N 1
ATOM 609 C CA . LEU A 1 89 ? 1.985 12.338 -37.467 1.00 67.19 89 LEU A CA 1
ATOM 610 C C . LEU A 1 89 ? 2.131 10.929 -38.037 1.00 67.19 89 LEU A C 1
ATOM 612 O O . LEU A 1 89 ? 2.135 10.756 -39.257 1.00 67.19 89 LEU A O 1
ATOM 616 N N . GLY A 1 90 ? 2.313 9.948 -37.157 1.00 81.31 90 GLY A N 1
ATOM 617 C CA . GLY A 1 90 ? 2.449 8.535 -37.496 1.00 81.31 90 GLY A CA 1
ATOM 618 C C . GLY A 1 90 ? 2.896 7.697 -36.316 1.00 81.31 90 GLY A C 1
ATOM 619 O O . GLY A 1 90 ? 3.416 8.233 -35.335 1.00 81.31 90 GLY A O 1
ATOM 620 N N . ASP A 1 91 ? 2.716 6.388 -36.456 1.00 87.31 91 ASP A N 1
ATOM 621 C CA . ASP A 1 91 ? 3.159 5.454 -35.435 1.00 87.31 91 ASP A CA 1
ATOM 622 C C . ASP A 1 91 ? 4.691 5.340 -35.435 1.00 87.31 91 ASP A C 1
ATOM 624 O O . ASP A 1 91 ? 5.336 5.454 -36.486 1.00 87.31 91 ASP A O 1
ATOM 628 N N . LYS A 1 92 ? 5.299 5.110 -34.266 1.00 88.38 92 LYS A N 1
ATOM 629 C CA . LYS A 1 92 ? 6.766 5.029 -34.166 1.00 88.38 92 LYS A CA 1
ATOM 630 C C . LYS A 1 92 ? 7.316 3.710 -34.702 1.00 88.38 92 LYS A C 1
ATOM 632 O O . LYS A 1 92 ? 6.821 2.621 -34.391 1.00 88.38 92 LYS A O 1
ATOM 637 N N . ASP A 1 93 ? 8.432 3.821 -35.415 1.00 89.75 93 ASP A N 1
ATOM 638 C CA . ASP A 1 93 ? 9.271 2.685 -35.783 1.00 89.75 93 ASP A CA 1
ATOM 639 C C . ASP A 1 93 ? 9.903 2.026 -34.546 1.00 89.75 93 ASP A C 1
ATOM 641 O O . ASP A 1 93 ? 10.121 2.648 -33.502 1.00 89.75 93 ASP A O 1
ATOM 645 N N . GLY A 1 94 ? 10.243 0.754 -34.704 1.00 91.06 94 GLY A N 1
ATOM 646 C CA . GLY A 1 94 ? 10.985 -0.048 -33.750 1.00 91.06 94 GLY A CA 1
ATOM 647 C C . GLY A 1 94 ? 10.130 -0.713 -32.675 1.00 91.06 94 GLY A C 1
ATOM 648 O O . GLY A 1 94 ? 8.992 -0.330 -32.385 1.00 91.06 94 GLY A O 1
ATOM 649 N N . TYR A 1 95 ? 10.745 -1.715 -32.060 1.00 94.56 95 TYR A N 1
ATOM 650 C CA . TYR A 1 95 ? 10.367 -2.283 -30.777 1.00 94.56 95 TYR A CA 1
ATOM 651 C C . TYR A 1 95 ? 11.440 -1.863 -29.778 1.00 94.56 95 TYR A C 1
ATOM 653 O O . TYR A 1 95 ? 12.512 -2.466 -29.714 1.00 94.56 95 TYR A O 1
ATOM 661 N N . VAL A 1 96 ? 11.178 -0.781 -29.047 1.00 96.38 96 VAL A N 1
ATOM 662 C CA . VAL A 1 96 ? 12.152 -0.157 -28.142 1.00 96.38 96 VAL A CA 1
ATOM 663 C C . VAL A 1 96 ? 11.686 -0.243 -26.689 1.00 96.38 96 VAL A C 1
ATOM 665 O O . VAL A 1 96 ? 10.497 -0.347 -26.430 1.00 96.38 96 VAL A O 1
ATOM 668 N N . LEU A 1 97 ? 12.590 -0.224 -25.714 1.00 95.94 97 LEU A N 1
ATOM 669 C CA . LEU A 1 97 ? 12.222 -0.341 -24.302 1.00 95.94 97 LEU A CA 1
ATOM 670 C C . LEU A 1 97 ? 11.797 0.996 -23.696 1.00 95.94 97 LEU A C 1
ATOM 672 O O . LEU A 1 97 ? 11.120 0.991 -22.674 1.00 95.94 97 LEU A O 1
ATOM 676 N N . PHE A 1 98 ? 12.159 2.128 -24.303 1.00 93.56 98 PHE A N 1
ATOM 677 C CA . PHE A 1 98 ? 11.765 3.454 -23.827 1.00 93.56 98 PHE A CA 1
ATOM 678 C C . PHE A 1 98 ? 11.072 4.258 -24.930 1.00 93.56 98 PHE A C 1
ATOM 680 O O . PHE A 1 98 ? 11.663 4.512 -25.982 1.00 93.56 98 PHE A O 1
ATOM 687 N N . GLY A 1 99 ? 9.836 4.698 -24.676 1.00 90.38 99 GLY A N 1
ATOM 688 C CA . GLY A 1 99 ? 9.048 5.496 -25.617 1.00 90.38 99 GLY A CA 1
ATOM 689 C C . GLY A 1 99 ? 8.486 4.703 -26.804 1.00 90.38 99 GLY A C 1
ATOM 690 O O . GLY A 1 99 ? 8.394 5.259 -27.902 1.00 90.38 99 GLY A O 1
ATOM 691 N N . HIS A 1 100 ? 8.135 3.432 -26.587 1.00 91.00 100 HIS A N 1
ATOM 692 C CA . HIS A 1 100 ? 7.555 2.530 -27.579 1.00 91.00 100 HIS A CA 1
ATOM 693 C C . HIS A 1 100 ? 6.109 2.865 -27.889 1.00 91.00 100 HIS A C 1
ATOM 695 O O . HIS A 1 100 ? 5.273 2.954 -26.996 1.00 91.00 100 HIS A O 1
ATOM 701 N N . ASP A 1 101 ? 5.800 2.945 -29.170 1.00 90.31 101 ASP A N 1
ATOM 702 C CA . ASP A 1 101 ? 4.429 3.065 -29.620 1.00 90.31 101 ASP A CA 1
ATOM 703 C C . ASP A 1 101 ? 3.761 1.688 -29.726 1.00 90.31 101 ASP A C 1
ATOM 705 O O . ASP A 1 101 ? 4.048 0.898 -30.635 1.00 90.31 101 ASP A O 1
ATOM 709 N N . ILE A 1 102 ? 2.898 1.395 -28.752 1.00 89.50 102 ILE A N 1
ATOM 710 C CA . ILE A 1 102 ? 2.175 0.125 -28.642 1.00 89.50 102 ILE A CA 1
ATOM 711 C C . ILE A 1 102 ? 0.799 0.165 -29.320 1.00 89.50 102 ILE A C 1
ATOM 713 O O . ILE A 1 102 ? 0.186 -0.887 -29.477 1.00 89.50 102 ILE A O 1
ATOM 717 N N . LEU A 1 103 ? 0.291 1.337 -29.712 1.00 86.62 103 LEU A N 1
ATOM 718 C CA . LEU A 1 103 ? -1.045 1.469 -30.292 1.00 86.62 103 LEU A CA 1
ATOM 719 C C . LEU A 1 103 ? -0.924 1.968 -31.726 1.00 86.62 103 LEU A C 1
ATOM 721 O O . LEU A 1 103 ? -0.347 3.009 -31.976 1.00 86.62 103 LEU A O 1
ATOM 725 N N . ALA A 1 104 ? -1.532 1.269 -32.679 1.00 88.62 104 ALA A N 1
ATOM 726 C CA . ALA A 1 104 ? -1.610 1.765 -34.051 1.00 88.62 104 ALA A CA 1
ATOM 727 C C . ALA A 1 104 ? -2.751 2.792 -34.173 1.00 88.62 104 ALA A C 1
ATOM 729 O O . ALA A 1 104 ? -3.832 2.484 -34.694 1.00 88.62 104 ALA A O 1
ATOM 730 N N . ASP A 1 105 ? -2.566 3.976 -33.587 1.00 87.25 105 ASP A N 1
ATOM 731 C CA . ASP A 1 105 ? -3.575 5.039 -33.501 1.00 87.25 105 ASP A CA 1
ATOM 732 C C . ASP A 1 105 ? -3.195 6.334 -34.238 1.00 87.25 105 ASP A C 1
ATOM 734 O O . ASP A 1 105 ? -4.009 7.262 -34.289 1.00 87.25 105 ASP A O 1
ATOM 738 N N . LEU A 1 106 ? -2.031 6.358 -34.900 1.00 85.25 106 LEU A N 1
ATOM 739 C CA . LEU A 1 106 ? -1.468 7.496 -35.631 1.00 85.25 106 LEU A CA 1
ATOM 740 C C . LEU A 1 106 ? -1.087 8.686 -34.738 1.00 85.25 106 LEU A C 1
ATOM 742 O O . LEU A 1 106 ? -0.866 9.786 -35.261 1.00 85.25 106 LEU A O 1
ATOM 746 N N . LEU A 1 107 ? -1.029 8.502 -33.417 1.00 79.56 107 LEU A N 1
ATOM 747 C CA . LEU A 1 107 ? -0.672 9.539 -32.459 1.00 79.56 107 LEU A CA 1
ATOM 748 C C . LEU A 1 107 ? 0.667 9.195 -31.789 1.00 79.56 107 LEU A C 1
ATOM 750 O O . LEU A 1 107 ? 0.749 8.258 -31.002 1.00 79.56 107 LEU A O 1
ATOM 754 N N . PRO A 1 108 ? 1.719 10.014 -31.965 1.00 71.00 108 PRO A N 1
ATOM 755 C CA . PRO A 1 108 ? 3.035 9.722 -31.386 1.00 71.00 108 PRO A CA 1
ATOM 756 C C . PRO A 1 108 ? 3.089 9.889 -29.856 1.00 71.00 108 PRO A C 1
ATOM 758 O O . PRO A 1 108 ? 4.139 9.649 -29.253 1.00 71.00 108 PRO A O 1
ATOM 761 N N . SER A 1 109 ? 2.010 10.386 -29.239 1.00 68.38 109 SER A N 1
ATOM 762 C CA . SER A 1 109 ? 1.943 10.746 -27.820 1.00 68.38 109 SER A CA 1
ATOM 763 C C . SER A 1 109 ? 1.664 9.558 -26.906 1.00 68.38 109 SER A C 1
ATOM 765 O O . SER A 1 109 ? 2.027 9.610 -25.735 1.00 68.38 109 SER A O 1
ATOM 767 N N . THR A 1 110 ? 1.036 8.493 -27.408 1.00 78.06 110 THR A N 1
ATOM 768 C CA . THR A 1 110 ? 0.683 7.340 -26.574 1.00 78.06 110 THR A CA 1
ATOM 769 C C . THR A 1 110 ? 1.808 6.314 -26.584 1.00 78.06 110 THR A C 1
ATOM 771 O O . THR A 1 110 ? 1.750 5.301 -27.275 1.00 78.06 110 THR A O 1
ATOM 774 N N . VAL A 1 111 ? 2.863 6.583 -25.817 1.00 86.62 111 VAL A N 1
ATOM 775 C CA . VAL A 1 111 ? 4.007 5.672 -25.716 1.00 86.62 111 VAL A CA 1
ATOM 776 C C . VAL A 1 111 ? 4.060 4.939 -24.383 1.00 86.62 111 VAL A C 1
ATOM 778 O O . VAL A 1 111 ? 3.665 5.464 -23.347 1.00 86.62 111 VAL A O 1
ATOM 781 N N . VAL A 1 112 ? 4.601 3.726 -24.416 1.00 84.69 112 VAL A N 1
ATOM 782 C CA . VAL A 1 112 ? 4.904 2.893 -23.252 1.00 84.69 112 VAL A CA 1
ATOM 783 C C . VAL A 1 112 ? 6.417 2.761 -23.112 1.00 84.69 112 VAL A C 1
ATOM 785 O O . VAL A 1 112 ? 7.142 2.621 -24.097 1.00 84.69 112 VAL A O 1
ATOM 788 N N . SER A 1 113 ? 6.904 2.779 -21.877 1.00 91.94 113 SER A N 1
ATOM 789 C CA . SER A 1 113 ? 8.293 2.458 -21.554 1.00 91.94 113 SER A CA 1
ATOM 790 C C . SER A 1 113 ? 8.322 1.218 -20.661 1.00 91.94 113 SER A C 1
ATOM 792 O O . SER A 1 113 ? 7.707 1.192 -19.602 1.00 91.94 113 SER A O 1
ATOM 794 N N . TYR A 1 114 ? 9.036 0.185 -21.101 1.00 89.62 114 TYR A N 1
ATOM 795 C CA . TYR A 1 114 ? 9.245 -1.077 -20.381 1.00 89.62 114 TYR A CA 1
ATOM 796 C C . TYR A 1 114 ? 10.422 -1.002 -19.397 1.00 89.62 114 TYR A C 1
ATOM 798 O O . TYR A 1 114 ? 10.576 -1.868 -18.538 1.00 89.62 114 TYR A O 1
ATOM 806 N N . VAL A 1 115 ? 11.256 0.032 -19.525 1.00 90.88 115 VAL A N 1
ATOM 807 C CA . VAL A 1 115 ? 12.299 0.428 -18.568 1.00 90.88 115 VAL A CA 1
ATOM 808 C C . VAL A 1 115 ? 12.136 1.910 -18.235 1.00 90.88 115 VAL A C 1
ATOM 810 O O . VAL A 1 115 ? 11.638 2.674 -19.057 1.00 90.88 115 VAL A O 1
ATOM 813 N N . ARG A 1 116 ? 12.575 2.340 -17.048 1.00 84.50 116 ARG A N 1
ATOM 814 C CA . ARG A 1 116 ? 12.429 3.739 -16.595 1.00 84.50 116 ARG A CA 1
ATOM 815 C C . ARG A 1 116 ? 13.570 4.665 -17.016 1.00 84.50 116 ARG A C 1
ATOM 817 O O . ARG A 1 116 ? 13.439 5.879 -16.930 1.00 84.50 116 ARG A O 1
ATOM 824 N N . PHE A 1 117 ? 14.677 4.117 -17.510 1.00 86.31 117 PHE A N 1
ATOM 825 C CA . PHE A 1 117 ? 15.837 4.893 -17.940 1.00 86.31 117 PHE A CA 1
ATOM 826 C C . PHE A 1 117 ? 15.938 4.963 -19.467 1.00 86.31 117 PHE A C 1
ATOM 828 O O . PHE A 1 117 ? 15.837 3.962 -20.173 1.00 86.31 117 PHE A O 1
ATOM 835 N N . VAL A 1 118 ? 16.213 6.159 -19.991 1.00 90.25 118 VAL A N 1
ATOM 836 C CA . VAL A 1 118 ? 16.505 6.375 -21.422 1.00 90.25 118 VAL A CA 1
ATOM 837 C C . VAL A 1 118 ? 17.873 5.796 -21.795 1.00 90.25 118 VAL A C 1
ATOM 839 O O . VAL A 1 118 ? 18.092 5.376 -22.935 1.00 90.25 118 VAL A O 1
ATOM 842 N N . ARG A 1 119 ? 18.805 5.783 -20.831 1.00 93.31 119 ARG A N 1
ATOM 843 C CA . ARG A 1 119 ? 20.152 5.230 -20.968 1.00 93.31 119 ARG A CA 1
ATOM 844 C C . ARG A 1 119 ? 20.487 4.321 -19.797 1.00 93.31 119 ARG A C 1
ATOM 846 O O . ARG A 1 119 ? 20.331 4.732 -18.655 1.00 93.31 119 ARG A O 1
ATOM 853 N N . SER A 1 120 ? 20.970 3.125 -20.091 1.00 93.50 120 SER A N 1
ATOM 854 C CA . SER A 1 120 ? 21.530 2.221 -19.091 1.00 93.50 120 SER A CA 1
ATOM 855 C C . SER A 1 120 ? 22.962 2.592 -18.707 1.00 93.50 120 SER A C 1
ATOM 857 O O . SER A 1 120 ? 23.653 3.299 -19.448 1.00 93.50 120 SER A O 1
ATOM 859 N N . VAL A 1 121 ? 23.429 2.062 -17.571 1.00 91.44 121 VAL A N 1
ATOM 860 C CA . VAL A 1 121 ? 24.845 2.139 -17.184 1.00 91.44 121 VAL A CA 1
ATOM 861 C C . VAL A 1 121 ? 25.681 1.184 -18.038 1.00 91.44 121 VAL A C 1
ATOM 863 O O . VAL A 1 121 ? 26.791 1.521 -18.447 1.00 91.44 121 VAL A O 1
ATOM 866 N N . TRP A 1 122 ? 25.140 0.003 -18.344 1.00 94.69 122 TRP A N 1
ATOM 867 C CA . TRP A 1 122 ? 25.839 -1.042 -19.094 1.00 94.69 122 TRP A CA 1
ATOM 868 C C . TRP A 1 122 ? 25.372 -1.128 -20.547 1.00 94.69 122 TRP A C 1
ATOM 870 O O . TRP A 1 122 ? 24.309 -0.632 -20.911 1.00 94.69 122 TRP A O 1
ATOM 880 N N . CYS A 1 123 ? 26.165 -1.770 -21.396 1.00 95.56 123 CYS A N 1
ATOM 881 C CA . CYS A 1 123 ? 25.870 -1.930 -22.816 1.00 95.56 123 CYS A CA 1
ATOM 882 C C . CYS A 1 123 ? 25.092 -3.222 -23.068 1.00 95.56 123 CYS A C 1
ATOM 884 O O . CYS A 1 123 ? 25.444 -4.257 -22.505 1.00 95.56 123 CYS A O 1
ATOM 886 N N . TYR A 1 124 ? 24.086 -3.199 -23.944 1.00 96.75 124 TYR A N 1
ATOM 887 C CA . TYR A 1 124 ? 23.242 -4.369 -24.201 1.00 96.75 124 TYR A CA 1
ATOM 888 C C . TYR A 1 124 ? 23.182 -4.768 -25.672 1.00 96.75 124 TYR A C 1
ATOM 890 O O . TYR A 1 124 ? 23.129 -3.923 -26.570 1.00 96.75 124 TYR A O 1
ATOM 898 N N . THR A 1 125 ? 23.148 -6.079 -25.902 1.00 96.69 125 THR A N 1
ATOM 899 C CA . THR A 1 125 ? 22.693 -6.692 -27.157 1.00 96.69 125 THR A CA 1
ATOM 900 C C . THR A 1 125 ? 21.560 -7.665 -26.858 1.00 96.69 125 THR A C 1
ATOM 902 O O . THR A 1 125 ? 21.327 -8.050 -25.708 1.00 96.69 125 THR A O 1
ATOM 905 N N . VAL A 1 126 ? 20.827 -8.041 -27.896 1.00 96.19 126 VAL A N 1
ATOM 906 C CA . VAL A 1 126 ? 19.724 -8.998 -27.807 1.00 96.19 126 VAL A CA 1
ATOM 907 C C . VAL A 1 126 ? 19.837 -9.989 -28.953 1.00 96.19 126 VAL A C 1
ATOM 909 O O . VAL A 1 126 ? 20.252 -9.636 -30.054 1.00 96.19 126 VAL A O 1
ATOM 912 N N . GLU A 1 127 ? 19.521 -11.248 -28.694 1.00 95.38 127 GLU A N 1
ATOM 913 C CA . GLU A 1 127 ? 19.403 -12.269 -29.732 1.00 95.38 127 GLU A CA 1
ATOM 914 C C . GLU A 1 127 ? 17.977 -12.274 -30.317 1.00 95.38 127 GLU A C 1
ATOM 916 O O . GLU A 1 127 ? 17.051 -11.759 -29.684 1.00 95.38 127 GLU A O 1
ATOM 921 N N . PRO A 1 128 ? 17.746 -12.858 -31.511 1.00 96.19 128 PRO A N 1
ATOM 922 C CA . PRO A 1 128 ? 16.406 -12.920 -32.094 1.00 96.19 128 PRO A CA 1
ATOM 923 C C . PRO A 1 128 ? 15.357 -13.548 -31.171 1.00 96.19 128 PRO A C 1
ATOM 925 O O . PRO A 1 128 ? 14.191 -13.216 -31.271 1.00 96.19 128 PRO A O 1
ATOM 928 N N . ASP A 1 129 ? 15.733 -14.438 -30.257 1.00 94.25 129 ASP A N 1
ATOM 929 C CA . ASP A 1 129 ? 14.808 -15.074 -29.313 1.00 94.25 129 ASP A CA 1
ATOM 930 C C . ASP A 1 129 ? 14.509 -14.230 -28.056 1.00 94.25 129 ASP A C 1
ATOM 932 O O . ASP A 1 129 ? 13.835 -14.716 -27.149 1.00 94.25 129 ASP A O 1
ATOM 936 N N . GLY A 1 130 ? 15.021 -12.997 -27.980 1.00 95.38 130 GLY A N 1
ATOM 937 C CA . GLY A 1 130 ? 14.876 -12.110 -26.825 1.00 95.38 130 GLY A CA 1
ATOM 938 C C . GLY A 1 130 ? 15.947 -12.289 -25.748 1.00 95.38 130 GLY A C 1
ATOM 939 O O . GLY A 1 130 ? 15.884 -11.627 -24.711 1.00 95.38 130 GLY A O 1
ATOM 940 N N . TYR A 1 131 ? 16.944 -13.160 -25.946 1.00 94.12 131 TYR A N 1
ATOM 941 C CA . TYR A 1 131 ? 18.008 -13.337 -24.961 1.00 94.12 131 TYR A CA 1
ATOM 942 C C . TYR A 1 131 ? 18.926 -12.106 -24.901 1.00 94.12 131 TYR A C 1
ATOM 944 O O . TYR A 1 131 ? 19.656 -11.806 -25.845 1.00 94.12 131 TYR A O 1
ATOM 952 N N . VAL A 1 132 ? 18.897 -11.400 -23.768 1.00 95.38 132 VAL A N 1
ATOM 953 C CA . VAL A 1 132 ? 19.692 -10.188 -23.520 1.00 95.38 132 VAL A CA 1
ATOM 954 C C . VAL A 1 132 ? 21.094 -10.534 -23.010 1.00 95.38 132 VAL A C 1
ATOM 956 O O . VAL A 1 132 ? 21.252 -11.346 -22.090 1.00 95.38 132 VAL A O 1
ATOM 959 N N . ARG A 1 133 ? 22.110 -9.866 -23.569 1.00 95.00 133 ARG A N 1
ATOM 960 C CA . ARG A 1 133 ? 23.504 -9.885 -23.100 1.00 95.00 133 ARG A CA 1
ATOM 961 C C . ARG A 1 133 ? 23.919 -8.498 -22.630 1.00 95.00 133 ARG A C 1
ATOM 963 O O . ARG A 1 133 ? 23.552 -7.506 -23.250 1.00 95.00 133 ARG A O 1
ATOM 970 N N . GLN A 1 134 ? 24.712 -8.447 -21.563 1.00 95.69 134 GLN A N 1
ATOM 971 C CA . GLN A 1 134 ? 25.224 -7.213 -20.966 1.00 95.69 134 GLN A CA 1
ATOM 972 C C . GLN A 1 134 ? 26.747 -7.167 -21.066 1.00 95.69 134 GLN A C 1
ATOM 974 O O . GLN A 1 134 ? 27.425 -8.138 -20.723 1.00 95.69 134 GLN A O 1
ATOM 979 N N . TYR A 1 135 ? 27.285 -6.018 -21.446 1.00 94.69 135 TYR A N 1
ATOM 980 C CA . TYR A 1 135 ? 28.708 -5.754 -21.607 1.00 94.69 135 TYR A CA 1
ATOM 981 C C . TYR A 1 135 ? 29.110 -4.536 -20.778 1.00 94.69 135 TYR A C 1
ATOM 983 O O . TYR A 1 135 ? 28.311 -3.621 -20.566 1.00 94.69 135 TYR A O 1
ATOM 991 N N . ASP A 1 136 ? 30.355 -4.516 -20.313 1.00 91.12 136 ASP A N 1
ATOM 992 C CA . ASP A 1 136 ? 30.957 -3.277 -19.821 1.00 91.12 136 ASP A CA 1
ATOM 993 C C . ASP A 1 136 ? 31.412 -2.358 -20.968 1.00 91.12 136 ASP A C 1
ATOM 995 O O . ASP A 1 136 ? 31.354 -2.723 -22.145 1.00 91.12 136 ASP A O 1
ATOM 999 N N . GLU A 1 137 ? 31.883 -1.156 -20.629 1.00 85.19 137 GLU A N 1
ATOM 1000 C CA . GLU A 1 137 ? 32.368 -0.168 -21.605 1.00 85.19 137 GLU A CA 1
ATOM 1001 C C . GLU A 1 137 ? 33.541 -0.687 -22.457 1.00 85.19 137 GLU A C 1
ATOM 1003 O O . GLU A 1 137 ? 33.750 -0.231 -23.582 1.00 85.19 137 GLU A O 1
ATOM 1008 N N . SER A 1 138 ? 34.304 -1.668 -21.955 1.00 87.75 138 SER A N 1
ATOM 1009 C CA . SER A 1 138 ? 35.404 -2.292 -22.699 1.00 87.75 138 SER A CA 1
ATOM 1010 C C . SER A 1 138 ? 34.922 -3.334 -23.715 1.00 87.75 138 SER A C 1
ATOM 1012 O O . SER A 1 138 ? 35.680 -3.727 -24.605 1.00 87.75 138 SER A O 1
ATOM 1014 N N . GLY A 1 139 ? 33.652 -3.742 -23.633 1.00 89.00 139 GLY A N 1
ATOM 1015 C CA . GLY A 1 139 ? 33.053 -4.806 -24.436 1.00 89.00 139 GLY A CA 1
ATOM 1016 C C . GLY A 1 139 ? 33.207 -6.193 -23.820 1.00 89.00 139 GLY A C 1
ATOM 1017 O O . GLY A 1 139 ? 32.949 -7.186 -24.501 1.00 89.00 139 GLY A O 1
ATOM 1018 N N . ALA A 1 140 ? 33.633 -6.297 -22.558 1.00 91.38 140 ALA A N 1
ATOM 1019 C CA . ALA A 1 140 ? 33.682 -7.582 -21.880 1.00 91.38 140 ALA A CA 1
ATOM 1020 C C . ALA A 1 140 ? 32.261 -8.002 -21.483 1.00 91.38 140 ALA A C 1
ATOM 1022 O O . ALA A 1 140 ? 31.548 -7.279 -20.784 1.00 91.38 140 ALA A O 1
ATOM 1023 N N . GLU A 1 141 ? 31.847 -9.181 -21.951 1.00 93.25 141 GLU A N 1
ATOM 1024 C CA . GLU A 1 141 ? 30.538 -9.741 -21.624 1.00 93.25 141 GLU A CA 1
ATOM 1025 C C . GLU A 1 141 ? 30.479 -10.121 -20.143 1.00 93.25 141 GLU A C 1
ATOM 1027 O O . GLU A 1 141 ? 31.392 -10.738 -19.587 1.00 93.25 141 GLU A O 1
ATOM 1032 N N . THR A 1 142 ? 29.374 -9.764 -19.504 1.00 89.19 142 THR A N 1
ATOM 1033 C CA . THR A 1 142 ? 29.092 -10.116 -18.117 1.00 89.19 142 THR A CA 1
ATOM 1034 C C . THR A 1 142 ? 28.790 -11.608 -18.045 1.00 89.19 142 THR A C 1
ATOM 1036 O O . THR A 1 142 ? 27.874 -12.062 -18.733 1.00 89.19 142 THR A O 1
ATOM 1039 N N . PRO A 1 143 ? 29.525 -12.397 -17.238 1.00 86.50 143 PRO A N 1
ATOM 1040 C CA . PRO A 1 143 ? 29.291 -13.830 -17.150 1.00 86.50 143 PRO A CA 1
ATOM 1041 C C . PRO A 1 143 ? 27.869 -14.104 -16.661 1.00 86.50 143 PRO A C 1
ATOM 1043 O O . PRO A 1 143 ? 27.549 -13.864 -15.498 1.00 86.50 143 PRO A O 1
ATOM 1046 N N . ARG A 1 144 ? 27.013 -14.628 -17.541 1.00 80.44 144 ARG A N 1
ATOM 1047 C CA . ARG A 1 144 ? 25.699 -15.138 -17.152 1.00 80.44 144 ARG A CA 1
ATOM 1048 C C . ARG A 1 144 ? 25.805 -16.642 -16.893 1.00 80.44 144 ARG A C 1
ATOM 1050 O O . ARG A 1 144 ? 26.576 -17.320 -17.583 1.00 80.44 144 ARG A O 1
ATOM 1057 N N . PRO A 1 145 ? 25.047 -17.205 -15.936 1.00 72.75 145 PRO A N 1
ATOM 1058 C CA . PRO A 1 145 ? 24.807 -18.641 -15.926 1.00 72.75 145 PRO A CA 1
ATOM 1059 C C . PRO A 1 145 ? 24.377 -19.105 -17.328 1.00 72.75 145 PRO A C 1
ATOM 1061 O O . PRO A 1 145 ? 23.673 -18.368 -18.025 1.00 72.75 145 PRO A O 1
ATOM 1064 N N . PRO A 1 146 ? 24.833 -20.290 -17.775 1.00 77.56 146 PRO A N 1
ATOM 1065 C CA . PRO A 1 146 ? 24.556 -20.775 -19.119 1.00 77.56 146 PRO A CA 1
ATOM 1066 C C . PRO A 1 146 ? 23.057 -20.726 -19.391 1.00 77.56 146 PRO A C 1
ATOM 1068 O O . PRO A 1 146 ? 22.266 -21.110 -18.524 1.00 77.56 146 PRO A O 1
ATOM 1071 N N . ARG A 1 147 ? 22.687 -20.270 -20.600 1.00 72.31 147 ARG A N 1
ATOM 1072 C CA . ARG A 1 147 ? 21.299 -20.275 -21.076 1.00 72.31 147 ARG A CA 1
ATOM 1073 C C . ARG A 1 147 ? 20.696 -21.630 -20.704 1.00 72.31 147 ARG A C 1
ATOM 1075 O O . ARG A 1 147 ? 21.278 -22.649 -21.100 1.00 72.31 147 ARG A O 1
ATOM 1082 N N . PRO A 1 148 ? 19.600 -21.675 -19.924 1.00 63.84 148 PRO A N 1
ATOM 1083 C CA . PRO A 1 148 ? 18.968 -22.941 -19.608 1.00 63.84 148 PRO A CA 1
ATOM 1084 C C . PRO A 1 148 ? 18.684 -23.624 -20.942 1.00 63.84 148 PRO A C 1
ATOM 1086 O O . PRO A 1 148 ? 18.025 -23.058 -21.816 1.00 63.84 148 PRO A O 1
ATOM 1089 N N . THR A 1 149 ? 19.294 -24.793 -21.153 1.00 72.94 149 THR A N 1
ATOM 1090 C CA . THR A 1 149 ? 19.045 -25.571 -22.369 1.00 72.94 149 THR A CA 1
ATOM 1091 C C . THR A 1 149 ? 17.539 -25.779 -22.424 1.00 72.94 149 THR A C 1
ATOM 1093 O O . THR A 1 149 ? 16.995 -26.156 -21.384 1.00 72.94 149 THR A O 1
ATOM 1096 N N . PRO A 1 150 ? 16.856 -25.497 -23.551 1.00 57.62 150 PRO A N 1
ATOM 1097 C CA . PRO A 1 150 ? 15.418 -25.684 -23.637 1.00 57.62 150 PRO A CA 1
ATOM 1098 C C . PRO A 1 150 ? 15.124 -27.138 -23.288 1.00 57.62 150 PRO A C 1
ATOM 1100 O O . PRO A 1 150 ? 15.374 -28.053 -24.074 1.00 57.62 150 PRO A O 1
ATOM 1103 N N . THR A 1 151 ? 14.673 -27.356 -22.056 1.00 64.25 151 THR A N 1
ATOM 1104 C CA . THR A 1 151 ? 14.190 -28.651 -21.611 1.00 64.25 151 THR A CA 1
ATOM 1105 C C . THR A 1 151 ? 13.043 -28.979 -22.557 1.00 64.25 151 THR A C 1
ATOM 1107 O O . THR A 1 151 ? 12.188 -28.105 -22.739 1.00 64.25 151 THR A O 1
ATOM 1110 N N . PRO A 1 152 ? 13.030 -30.160 -23.211 1.00 62.72 152 PRO A N 1
ATOM 1111 C CA . PRO A 1 152 ? 11.953 -30.526 -24.122 1.00 62.72 152 PRO A CA 1
ATOM 1112 C C . PRO A 1 152 ? 10.639 -30.216 -23.428 1.00 62.72 152 PRO A C 1
ATOM 1114 O O . PRO A 1 152 ? 10.437 -30.688 -22.308 1.00 62.72 152 PRO A O 1
ATOM 1117 N N . THR A 1 153 ? 9.828 -29.355 -24.051 1.00 55.31 153 THR A N 1
ATOM 1118 C CA . THR A 1 153 ? 8.600 -28.838 -23.453 1.00 55.31 153 THR A CA 1
ATOM 1119 C C . THR A 1 153 ? 7.815 -30.038 -22.942 1.00 55.31 153 THR A C 1
ATOM 1121 O O . THR A 1 153 ? 7.384 -30.858 -23.761 1.00 55.31 153 THR A O 1
ATOM 1124 N N . PRO A 1 154 ? 7.705 -30.230 -21.614 1.00 56.34 154 PRO A N 1
ATOM 1125 C CA . PRO A 1 154 ? 6.942 -31.346 -21.101 1.00 56.34 154 PRO A CA 1
ATOM 1126 C C . PRO A 1 154 ? 5.529 -31.195 -21.654 1.00 56.34 154 PRO A C 1
ATOM 1128 O O . PRO A 1 154 ? 4.997 -30.084 -21.710 1.00 56.34 154 PRO A O 1
ATOM 1131 N N . ILE A 1 155 ? 4.944 -32.309 -22.105 1.00 72.81 155 ILE A N 1
ATOM 1132 C CA . ILE A 1 155 ? 3.517 -32.375 -22.442 1.00 72.81 155 ILE A CA 1
ATOM 1133 C C . ILE A 1 155 ? 2.777 -31.644 -21.317 1.00 72.81 155 ILE A C 1
ATOM 1135 O O . ILE A 1 155 ? 3.076 -31.954 -20.157 1.00 72.81 155 ILE A O 1
ATOM 1139 N N . PRO A 1 156 ? 1.898 -30.666 -21.619 1.00 48.69 156 PRO A N 1
ATOM 1140 C CA . PRO A 1 156 ? 1.269 -29.846 -20.598 1.00 48.69 156 PRO A CA 1
ATOM 1141 C C . PRO A 1 156 ? 0.554 -30.771 -19.620 1.00 48.69 156 PRO A C 1
ATOM 1143 O O . PRO A 1 156 ? -0.500 -31.336 -19.907 1.00 48.69 156 PRO A O 1
ATOM 1146 N N . THR A 1 157 ? 1.188 -30.979 -18.469 1.00 76.62 157 THR A N 1
ATOM 1147 C CA . THR A 1 157 ? 0.532 -31.581 -17.320 1.00 76.62 157 THR A CA 1
ATOM 1148 C C . THR A 1 157 ? -0.542 -30.575 -16.935 1.00 76.62 157 THR A C 1
ATOM 1150 O O . THR A 1 157 ? -0.211 -29.388 -16.875 1.00 76.62 157 THR A O 1
ATOM 1153 N N . PRO A 1 158 ? -1.809 -30.981 -16.739 1.00 73.44 158 PRO A N 1
ATOM 1154 C CA . PRO A 1 158 ? -2.839 -30.044 -16.318 1.00 73.44 158 PRO A CA 1
ATOM 1155 C C . PRO A 1 158 ? -2.323 -29.286 -15.095 1.00 73.44 158 PRO A C 1
ATOM 1157 O O . PRO A 1 158 ? -2.014 -29.903 -14.074 1.00 73.44 158 PRO A O 1
ATOM 1160 N N . THR A 1 159 ? -2.153 -27.968 -15.234 1.00 80.50 159 THR A N 1
ATOM 1161 C CA . THR A 1 159 ? -1.734 -27.114 -14.126 1.00 80.50 159 THR A CA 1
ATOM 1162 C C . THR A 1 159 ? -2.757 -27.316 -13.017 1.00 80.50 159 THR A C 1
ATOM 1164 O O . THR A 1 159 ? -3.951 -27.135 -13.281 1.00 80.50 159 THR A O 1
ATOM 1167 N N . PRO A 1 160 ? -2.346 -27.741 -11.810 1.00 83.69 160 PRO A N 1
ATOM 1168 C CA . PRO A 1 160 ? -3.289 -27.910 -10.721 1.00 83.69 160 PRO A CA 1
ATOM 1169 C C . PRO A 1 160 ? -4.020 -26.584 -10.509 1.00 83.69 160 PRO A C 1
ATOM 1171 O O . PRO A 1 160 ? -3.398 -25.524 -10.416 1.00 83.69 160 PRO A O 1
ATOM 1174 N N . THR A 1 161 ? -5.350 -26.637 -10.496 1.00 91.25 161 THR A N 1
ATOM 1175 C CA . THR A 1 161 ? -6.162 -25.484 -10.120 1.00 91.25 161 THR A CA 1
ATOM 1176 C C . THR A 1 161 ? -5.849 -25.169 -8.665 1.00 91.25 161 THR A C 1
ATOM 1178 O O . THR A 1 161 ? -6.063 -26.019 -7.800 1.00 91.25 161 THR A O 1
ATOM 1181 N N . LEU A 1 162 ? -5.312 -23.975 -8.414 1.00 85.00 162 LEU A N 1
ATOM 1182 C CA . LEU A 1 162 ? -5.040 -23.511 -7.060 1.00 85.00 162 LEU A CA 1
ATOM 1183 C C . LEU A 1 162 ? -6.343 -23.494 -6.258 1.00 85.00 162 LEU A C 1
ATOM 1185 O O . LEU A 1 162 ? -7.401 -23.100 -6.757 1.00 85.00 162 LEU A O 1
ATOM 1189 N N . THR A 1 163 ? -6.262 -23.915 -5.005 1.00 90.88 163 THR A N 1
ATOM 1190 C CA . THR A 1 163 ? -7.338 -23.707 -4.038 1.00 90.88 163 THR A CA 1
ATOM 1191 C C . THR A 1 163 ? -7.560 -22.203 -3.808 1.00 90.88 163 THR A C 1
ATOM 1193 O O . THR A 1 163 ? -6.646 -21.402 -4.027 1.00 90.88 163 THR A O 1
ATOM 1196 N N . PRO A 1 164 ? -8.742 -21.776 -3.323 1.00 84.50 164 PRO A N 1
ATOM 1197 C CA . PRO A 1 164 ? -8.995 -20.365 -3.016 1.00 84.50 164 PRO A CA 1
ATOM 1198 C C . PRO A 1 164 ? -7.963 -19.740 -2.064 1.00 84.50 164 PRO A C 1
ATOM 1200 O O . PRO A 1 164 ? -7.590 -18.583 -2.240 1.00 84.50 164 PRO A O 1
ATOM 1203 N N . LEU A 1 165 ? -7.454 -20.511 -1.096 1.00 76.69 165 LEU A N 1
ATOM 1204 C CA . LEU A 1 165 ? -6.420 -20.053 -0.166 1.00 76.69 165 LEU A CA 1
ATOM 1205 C C . LEU A 1 165 ? -5.073 -19.836 -0.867 1.00 76.69 165 LEU A C 1
ATOM 1207 O O . LEU A 1 165 ? -4.437 -18.806 -0.668 1.00 76.69 165 LEU A O 1
ATOM 1211 N N . GLU A 1 166 ? -4.644 -20.775 -1.711 1.00 79.38 166 GLU A N 1
ATOM 1212 C CA . GLU A 1 166 ? -3.406 -20.624 -2.486 1.00 79.38 166 GLU A CA 1
ATOM 1213 C C . GLU A 1 166 ? -3.492 -19.440 -3.451 1.00 79.38 166 GLU A C 1
ATOM 1215 O O . GLU A 1 166 ? -2.517 -18.710 -3.624 1.00 79.38 166 GLU A O 1
ATOM 1220 N N . GLN A 1 167 ? -4.668 -19.212 -4.040 1.00 78.56 167 GLN A N 1
ATOM 1221 C CA . GLN A 1 167 ? -4.909 -18.046 -4.878 1.00 78.56 167 GLN A CA 1
ATOM 1222 C C . GLN A 1 167 ? -4.816 -16.745 -4.066 1.00 78.56 167 GLN A C 1
ATOM 1224 O O . GLN A 1 167 ? -4.158 -15.811 -4.515 1.00 78.56 167 GLN A O 1
ATOM 1229 N N . ALA A 1 168 ? -5.403 -16.693 -2.865 1.00 73.75 168 ALA A N 1
ATOM 1230 C CA . ALA A 1 168 ? -5.317 -15.528 -1.984 1.00 73.75 168 ALA A CA 1
ATOM 1231 C C . ALA A 1 168 ? -3.870 -15.232 -1.550 1.00 73.75 168 ALA A C 1
ATOM 1233 O O . ALA A 1 168 ? -3.433 -14.086 -1.628 1.00 73.75 168 ALA A O 1
ATOM 1234 N N . ILE A 1 169 ? -3.098 -16.261 -1.177 1.00 77.12 169 ILE A N 1
ATOM 1235 C CA . ILE A 1 169 ? -1.672 -16.123 -0.835 1.00 77.12 169 ILE A CA 1
ATOM 1236 C C . ILE A 1 169 ? -0.877 -15.615 -2.041 1.00 77.12 169 ILE A C 1
ATOM 1238 O O . ILE A 1 169 ? -0.055 -14.711 -1.900 1.00 77.12 169 ILE A O 1
ATOM 1242 N N . LYS A 1 170 ? -1.128 -16.164 -3.235 1.00 81.06 170 LYS A N 1
ATOM 1243 C CA . LYS A 1 170 ? -0.450 -15.736 -4.462 1.00 81.06 170 LYS A CA 1
ATOM 1244 C C . LYS A 1 170 ? -0.725 -14.264 -4.774 1.00 81.06 170 LYS A C 1
ATOM 1246 O O . LYS A 1 170 ? 0.215 -13.548 -5.107 1.00 81.06 170 LYS A O 1
ATOM 1251 N N . THR A 1 171 ? -1.974 -13.816 -4.648 1.00 84.19 171 THR A N 1
ATOM 1252 C CA . THR A 1 171 ? -2.329 -12.402 -4.840 1.00 84.19 171 THR A CA 1
ATOM 1253 C C . THR A 1 171 ? -1.648 -11.523 -3.790 1.00 84.19 171 THR A C 1
ATOM 1255 O O . THR A 1 171 ? -1.008 -10.543 -4.159 1.00 84.19 171 THR A O 1
ATOM 1258 N N . LYS A 1 172 ? -1.688 -11.922 -2.511 1.00 87.69 172 LYS A N 1
ATOM 1259 C CA . LYS A 1 172 ? -1.057 -11.192 -1.402 1.00 87.69 172 LYS A CA 1
ATOM 1260 C C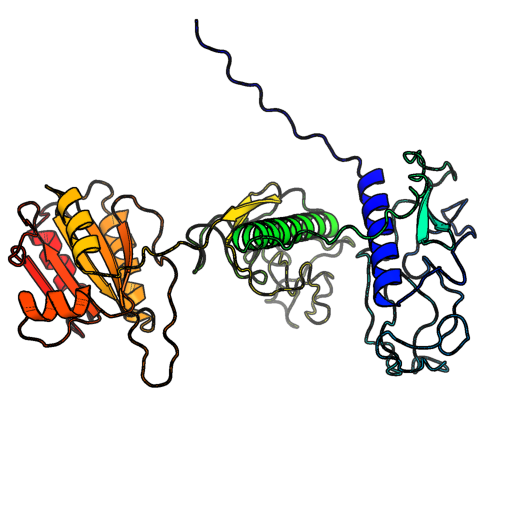 . LYS A 1 172 ? 0.440 -10.971 -1.620 1.00 87.69 172 LYS A C 1
ATOM 1262 O O . LYS A 1 172 ? 0.925 -9.846 -1.514 1.00 87.69 172 LYS A O 1
ATOM 1267 N N . VAL A 1 173 ? 1.167 -12.037 -1.955 1.00 87.12 173 VAL A N 1
ATOM 1268 C CA . VAL A 1 173 ? 2.614 -11.974 -2.219 1.00 87.12 173 VAL A CA 1
ATOM 1269 C C . VAL A 1 173 ? 2.908 -11.175 -3.488 1.00 87.12 173 VAL A C 1
ATOM 1271 O O . VAL A 1 173 ? 3.862 -10.404 -3.506 1.00 87.12 173 VAL A O 1
ATOM 1274 N N . GLY A 1 174 ? 2.093 -11.333 -4.535 1.00 86.25 174 GLY A N 1
ATOM 1275 C CA . GLY A 1 174 ? 2.241 -10.576 -5.778 1.00 86.25 174 GLY A CA 1
ATOM 1276 C C . GLY A 1 174 ? 2.148 -9.067 -5.557 1.00 86.25 174 GLY A C 1
ATOM 1277 O O . GLY A 1 174 ? 2.996 -8.332 -6.056 1.00 86.25 174 GLY A O 1
ATOM 1278 N N . GLU A 1 175 ? 1.175 -8.620 -4.760 1.00 92.81 175 GLU A N 1
ATOM 1279 C CA . GLU A 1 175 ? 0.999 -7.201 -4.436 1.00 92.81 175 GLU A CA 1
ATOM 1280 C C . GLU A 1 175 ? 2.170 -6.658 -3.602 1.00 92.81 175 GLU A C 1
ATOM 1282 O O . GLU A 1 175 ? 2.713 -5.611 -3.936 1.00 92.81 175 GLU A O 1
ATOM 1287 N N . LEU A 1 176 ? 2.641 -7.390 -2.578 1.00 93.00 176 LEU A N 1
ATOM 1288 C CA . LEU A 1 176 ? 3.831 -6.988 -1.811 1.00 93.00 176 LEU A CA 1
ATOM 1289 C C . LEU A 1 176 ? 5.071 -6.851 -2.701 1.00 93.00 176 LEU A C 1
ATOM 1291 O O . LEU A 1 176 ? 5.767 -5.846 -2.618 1.00 93.00 176 LEU A O 1
ATOM 1295 N N . VAL A 1 177 ? 5.329 -7.821 -3.581 1.00 89.44 177 VAL A N 1
ATOM 1296 C CA . VAL A 1 177 ? 6.471 -7.752 -4.505 1.00 89.44 177 VAL A CA 1
ATOM 1297 C C . VAL A 1 177 ? 6.360 -6.542 -5.433 1.00 89.44 177 VAL A C 1
ATOM 1299 O O . VAL A 1 177 ? 7.368 -5.876 -5.664 1.00 89.44 177 VAL A O 1
ATOM 1302 N N . ALA A 1 178 ? 5.160 -6.239 -5.939 1.00 89.19 178 ALA A N 1
ATOM 1303 C CA . ALA A 1 178 ? 4.930 -5.059 -6.766 1.00 89.19 178 ALA A CA 1
ATOM 1304 C C . ALA A 1 178 ? 5.236 -3.769 -5.989 1.00 89.19 178 ALA A C 1
ATOM 1306 O O . ALA A 1 178 ? 6.075 -2.992 -6.435 1.00 89.19 178 ALA A O 1
ATOM 1307 N N . VAL A 1 179 ? 4.658 -3.589 -4.795 1.00 93.88 179 VAL A N 1
ATOM 1308 C CA . VAL A 1 179 ? 4.873 -2.390 -3.965 1.00 93.88 179 VAL A CA 1
ATOM 1309 C C . VAL A 1 179 ? 6.345 -2.235 -3.565 1.00 93.88 179 VAL A C 1
ATOM 1311 O O . VAL A 1 179 ? 6.915 -1.161 -3.749 1.00 93.88 179 VAL A O 1
ATOM 1314 N N . SER A 1 180 ? 7.002 -3.296 -3.079 1.00 92.25 180 SER A N 1
ATOM 1315 C CA . SER A 1 180 ? 8.425 -3.250 -2.705 1.00 92.25 180 SER A CA 1
ATOM 1316 C C . SER A 1 180 ? 9.325 -2.894 -3.888 1.00 92.25 180 SER A C 1
ATOM 1318 O O . SER A 1 180 ? 10.261 -2.110 -3.739 1.00 92.25 180 SER A O 1
ATOM 1320 N N . LYS A 1 181 ? 9.041 -3.446 -5.074 1.00 89.06 181 LYS A N 1
ATOM 1321 C CA . LYS A 1 181 ? 9.781 -3.125 -6.297 1.00 89.06 181 LYS A CA 1
ATOM 1322 C C . LYS A 1 181 ? 9.588 -1.657 -6.686 1.00 89.06 181 LYS A C 1
ATOM 1324 O O . LYS A 1 181 ? 10.574 -0.976 -6.944 1.00 89.06 181 LYS A O 1
ATOM 1329 N N . SER A 1 182 ? 8.351 -1.165 -6.677 1.00 92.94 182 SER A N 1
ATOM 1330 C CA . SER A 1 182 ? 8.020 0.227 -6.998 1.00 92.94 182 SER A CA 1
ATOM 1331 C C . SER A 1 182 ? 8.698 1.225 -6.053 1.00 92.94 182 SER A C 1
ATOM 1333 O O . SER A 1 182 ? 9.203 2.244 -6.513 1.00 92.94 182 SER A O 1
ATOM 1335 N N . VAL A 1 183 ? 8.776 0.919 -4.752 1.00 94.12 183 VAL A N 1
ATOM 1336 C CA . VAL A 1 183 ? 9.518 1.730 -3.768 1.00 94.12 183 VAL A CA 1
ATOM 1337 C C . VAL A 1 183 ? 11.012 1.754 -4.067 1.00 94.12 183 VAL A C 1
ATOM 1339 O O . VAL A 1 183 ? 11.613 2.826 -4.086 1.00 94.12 183 VAL A O 1
ATOM 1342 N N . ALA A 1 184 ? 11.619 0.592 -4.319 1.00 87.50 184 ALA A N 1
ATOM 1343 C CA . ALA A 1 184 ? 13.043 0.516 -4.630 1.00 87.50 184 ALA A CA 1
ATOM 1344 C C . ALA A 1 184 ? 13.386 1.295 -5.912 1.00 87.50 184 ALA A C 1
ATOM 1346 O O . ALA A 1 184 ? 14.398 1.991 -5.957 1.00 87.50 184 ALA A O 1
ATOM 1347 N N . GLU A 1 185 ? 12.523 1.218 -6.930 1.00 87.31 185 GLU A N 1
ATOM 1348 C CA . GLU A 1 185 ? 12.642 2.004 -8.161 1.00 87.31 185 GLU A CA 1
ATOM 1349 C C . GLU A 1 185 ? 12.517 3.507 -7.887 1.00 87.31 185 GLU A C 1
ATOM 1351 O O . GLU A 1 185 ? 13.358 4.274 -8.349 1.00 87.31 185 GLU A O 1
ATOM 1356 N N . LEU A 1 186 ? 11.536 3.928 -7.081 1.00 92.44 186 LEU A N 1
ATOM 1357 C CA . LEU A 1 186 ? 11.375 5.328 -6.683 1.00 92.44 186 LEU A CA 1
ATOM 1358 C C . LEU A 1 186 ? 12.621 5.864 -5.967 1.00 92.44 186 LEU A C 1
ATOM 1360 O O . LEU A 1 186 ? 13.083 6.964 -6.277 1.00 92.44 186 LEU A O 1
ATOM 1364 N N . MET A 1 187 ? 13.175 5.095 -5.025 1.00 91.00 187 MET A N 1
ATOM 1365 C CA . MET A 1 187 ? 14.367 5.501 -4.278 1.00 91.00 187 MET A CA 1
ATOM 1366 C C . MET A 1 187 ? 15.592 5.584 -5.183 1.00 91.00 187 MET A C 1
ATOM 1368 O O . MET A 1 187 ? 16.366 6.532 -5.070 1.00 91.00 187 MET A O 1
ATOM 1372 N N . LEU A 1 188 ? 15.759 4.619 -6.091 1.00 84.44 188 LEU A N 1
ATOM 1373 C CA . LEU A 1 188 ? 16.863 4.601 -7.045 1.00 84.44 188 LEU A CA 1
ATOM 1374 C C . LEU A 1 188 ? 16.806 5.807 -7.985 1.00 84.44 188 LEU A C 1
ATOM 1376 O O . LEU A 1 188 ? 17.802 6.518 -8.121 1.00 84.44 188 LEU A O 1
ATOM 1380 N N . ASP A 1 189 ? 15.645 6.046 -8.594 1.00 82.88 189 ASP A N 1
ATOM 1381 C CA . ASP A 1 189 ? 15.442 7.143 -9.535 1.00 82.88 189 ASP A CA 1
ATOM 1382 C C . ASP A 1 189 ? 15.734 8.493 -8.867 1.00 82.88 189 ASP A C 1
ATOM 1384 O O . ASP A 1 189 ? 16.497 9.297 -9.396 1.00 82.88 189 ASP A O 1
ATOM 1388 N N . ASN A 1 190 ? 15.218 8.707 -7.653 1.00 83.31 190 ASN A N 1
ATOM 1389 C CA . ASN A 1 190 ? 15.389 9.954 -6.901 1.00 83.31 190 ASN A CA 1
ATOM 1390 C C . ASN A 1 190 ? 16.685 10.007 -6.070 1.00 83.31 190 ASN A C 1
ATOM 1392 O O . ASN A 1 190 ? 16.856 10.907 -5.250 1.00 83.31 190 ASN A O 1
ATOM 1396 N N . LYS A 1 191 ? 17.607 9.051 -6.259 1.00 87.06 191 LYS A N 1
ATOM 1397 C CA . LYS A 1 191 ? 18.898 8.967 -5.546 1.00 87.06 191 LYS A CA 1
ATOM 1398 C C . LYS A 1 191 ? 18.753 9.033 -4.014 1.00 87.06 191 LYS A C 1
ATOM 1400 O O . LYS A 1 191 ? 19.612 9.585 -3.323 1.00 87.06 191 LYS A O 1
ATOM 1405 N N . LEU A 1 192 ? 17.677 8.467 -3.472 1.00 88.06 192 LEU A N 1
ATOM 1406 C CA . LEU A 1 192 ? 17.388 8.486 -2.042 1.00 88.06 192 LEU A CA 1
ATOM 1407 C C . LEU A 1 192 ? 18.229 7.442 -1.313 1.00 88.06 192 LEU A C 1
ATOM 1409 O O . LEU A 1 192 ? 18.143 6.247 -1.588 1.00 88.06 192 LEU A O 1
ATOM 1413 N N . SER A 1 193 ? 19.002 7.886 -0.323 1.00 89.81 193 SER A N 1
ATOM 1414 C CA . SER A 1 193 ? 19.606 6.985 0.666 1.00 89.81 193 SER A CA 1
ATOM 1415 C C . SER A 1 193 ? 18.631 6.590 1.778 1.00 89.81 193 SER A C 1
ATOM 1417 O O . SER A 1 193 ? 18.905 5.649 2.515 1.00 89.81 193 SER A O 1
ATOM 1419 N N . SER A 1 194 ? 17.535 7.339 1.928 1.00 93.31 194 SER A N 1
ATOM 1420 C CA . SER A 1 194 ? 16.481 7.112 2.917 1.00 93.31 194 SER A CA 1
ATOM 1421 C C . SER A 1 194 ? 15.182 7.811 2.512 1.00 93.31 194 SER A C 1
ATOM 1423 O O . SER A 1 194 ? 15.238 8.870 1.886 1.00 93.31 194 SER A O 1
ATOM 1425 N N . ILE A 1 195 ? 14.034 7.268 2.923 1.00 94.69 195 ILE A N 1
ATOM 1426 C CA . ILE A 1 195 ? 12.729 7.938 2.812 1.00 94.69 195 ILE A CA 1
ATOM 1427 C C . ILE A 1 195 ? 12.623 9.006 3.917 1.00 94.69 195 ILE A C 1
ATOM 1429 O O . ILE A 1 195 ? 12.758 8.636 5.087 1.00 94.69 195 ILE A O 1
ATOM 1433 N N . PRO A 1 196 ? 12.408 10.300 3.598 1.00 94.81 196 PRO A N 1
ATOM 1434 C CA . PRO A 1 196 ? 12.435 11.364 4.607 1.00 94.81 196 PRO A CA 1
ATOM 1435 C C . PRO A 1 196 ? 11.329 11.253 5.661 1.00 94.81 196 PRO A C 1
ATOM 1437 O O . PRO A 1 196 ? 11.612 11.307 6.857 1.00 94.81 196 PRO A O 1
ATOM 1440 N N . ASN A 1 197 ? 10.084 11.043 5.228 1.00 92.56 197 ASN A N 1
ATOM 1441 C CA . ASN A 1 197 ? 8.913 10.938 6.092 1.00 92.56 197 ASN A CA 1
ATOM 1442 C C . ASN A 1 197 ? 8.148 9.640 5.778 1.00 92.56 197 ASN A C 1
ATOM 1444 O O . ASN A 1 197 ? 7.098 9.651 5.129 1.00 92.56 197 ASN A O 1
ATOM 1448 N N . PRO A 1 198 ? 8.675 8.488 6.223 1.00 93.94 198 PRO A N 1
ATOM 1449 C CA . PRO A 1 198 ? 8.108 7.199 5.872 1.00 93.94 198 PRO A CA 1
ATOM 1450 C C . PRO A 1 198 ? 6.707 7.014 6.468 1.00 93.94 198 PRO A C 1
ATOM 1452 O O . PRO A 1 198 ? 6.459 7.298 7.648 1.00 93.94 198 PRO A O 1
ATOM 1455 N N . VAL A 1 199 ? 5.789 6.470 5.665 1.00 91.31 199 VAL A N 1
ATOM 1456 C CA . VAL A 1 199 ? 4.457 6.051 6.119 1.00 91.31 199 VAL A CA 1
ATOM 1457 C C . VAL A 1 199 ? 4.584 4.872 7.090 1.00 91.31 199 VAL A C 1
ATOM 1459 O O . VAL A 1 199 ? 4.616 3.702 6.718 1.00 91.31 199 VAL A O 1
ATOM 1462 N N . THR A 1 200 ? 4.647 5.210 8.375 1.00 84.00 200 THR A N 1
ATOM 1463 C CA . THR A 1 200 ? 4.722 4.265 9.503 1.00 84.00 200 THR A CA 1
ATOM 1464 C C . THR A 1 200 ? 3.412 4.181 10.282 1.00 84.00 200 THR A C 1
ATOM 1466 O O . THR A 1 200 ? 3.178 3.219 11.009 1.00 84.00 200 THR A O 1
ATOM 1469 N N . LYS A 1 201 ? 2.528 5.173 10.126 1.00 77.06 201 LYS A N 1
ATOM 1470 C CA . LYS A 1 201 ? 1.232 5.247 10.809 1.00 77.06 201 LYS A CA 1
ATOM 1471 C C . LYS A 1 201 ? 0.086 4.897 9.870 1.00 77.06 201 LYS A C 1
ATOM 1473 O O . LYS A 1 201 ? 0.170 5.133 8.670 1.00 77.06 201 LYS A O 1
ATOM 1478 N N . GLY A 1 202 ? -0.961 4.317 10.448 1.00 69.69 202 GLY A N 1
ATOM 1479 C CA . GLY A 1 202 ? -2.193 3.960 9.762 1.00 69.69 202 GLY A CA 1
ATOM 1480 C C . GLY A 1 202 ? -2.932 5.162 9.173 1.00 69.69 202 GLY A C 1
ATOM 1481 O O . GLY A 1 202 ? -3.190 6.141 9.871 1.00 69.69 202 GLY A O 1
ATOM 1482 N N . THR A 1 203 ? -3.331 5.068 7.910 1.00 69.06 203 THR A N 1
ATOM 1483 C CA . THR A 1 203 ? -4.485 5.784 7.353 1.00 69.06 203 THR A CA 1
ATOM 1484 C C . THR A 1 203 ? -5.581 4.764 7.113 1.00 69.06 203 THR A C 1
ATOM 1486 O O . THR A 1 203 ? -5.302 3.644 6.696 1.00 69.06 203 THR A O 1
ATOM 1489 N N . LEU A 1 204 ? -6.834 5.120 7.386 1.00 50.69 204 LEU A N 1
ATOM 1490 C CA . LEU A 1 204 ? -7.952 4.189 7.222 1.00 50.69 204 LEU A CA 1
ATOM 1491 C C . LEU A 1 204 ? -7.973 3.647 5.776 1.00 50.69 204 LEU A C 1
ATOM 1493 O O . LEU A 1 204 ? -8.022 4.464 4.858 1.00 50.69 204 LEU A O 1
ATOM 1497 N N . PRO A 1 205 ? -7.948 2.316 5.547 1.00 60.38 205 PRO A N 1
ATOM 1498 C CA . PRO A 1 205 ? -8.364 1.261 6.469 1.00 60.38 205 PRO A CA 1
ATOM 1499 C C . PRO A 1 205 ? -7.315 0.577 7.365 1.00 60.38 205 PRO A C 1
ATOM 1501 O O . PRO A 1 205 ? -7.556 -0.480 7.955 1.00 60.38 205 PRO A O 1
ATOM 1504 N N . CYS A 1 206 ? -6.138 1.158 7.456 1.00 70.44 206 CYS A N 1
ATOM 1505 C CA . CYS A 1 206 ? -4.968 0.557 8.053 1.00 70.44 206 CYS A CA 1
ATOM 1506 C C . CYS A 1 206 ? -4.757 1.034 9.487 1.00 70.44 206 CYS A C 1
ATOM 1508 O O . CYS A 1 206 ? -4.757 2.234 9.748 1.00 70.44 206 CYS A O 1
ATOM 1510 N N . LEU A 1 207 ? -4.500 0.093 10.400 1.00 64.69 207 LEU A N 1
ATOM 1511 C CA . LEU A 1 207 ? -3.941 0.400 11.724 1.00 64.69 207 LEU A CA 1
ATOM 1512 C C . LEU A 1 207 ? -2.484 0.873 11.602 1.00 64.69 207 LEU A C 1
ATOM 1514 O O . LEU A 1 207 ? -2.031 1.765 12.317 1.00 64.69 207 LEU A O 1
ATOM 1518 N N . THR A 1 208 ? -1.764 0.296 10.640 1.00 74.81 208 THR A N 1
ATOM 1519 C CA . THR A 1 208 ? -0.377 0.615 10.303 1.00 74.81 208 THR A CA 1
ATOM 1520 C C . THR A 1 208 ? -0.264 0.720 8.789 1.00 74.81 208 THR A C 1
ATOM 1522 O O . THR A 1 208 ? -0.701 -0.182 8.074 1.00 74.81 208 THR A O 1
ATOM 1525 N N . GLY A 1 209 ? 0.300 1.822 8.295 1.00 88.31 209 GLY A N 1
ATOM 1526 C CA . GLY A 1 209 ? 0.495 2.040 6.867 1.00 88.31 209 GLY A CA 1
ATOM 1527 C C . GLY A 1 209 ? -0.691 2.669 6.128 1.00 88.31 209 GLY A C 1
ATOM 1528 O O . GLY A 1 209 ? -1.538 3.336 6.711 1.00 88.31 209 GLY A O 1
ATOM 1529 N N . THR A 1 210 ? -0.769 2.465 4.819 1.00 90.94 210 THR A N 1
ATOM 1530 C CA . THR A 1 210 ? -1.844 2.985 3.962 1.00 90.94 210 THR A CA 1
ATOM 1531 C C . THR A 1 210 ? -2.227 1.978 2.885 1.00 90.94 210 THR A C 1
ATOM 1533 O O . THR A 1 210 ? -1.429 1.108 2.533 1.00 90.94 210 THR A O 1
ATOM 1536 N N . GLN A 1 211 ? -3.452 2.094 2.369 1.00 92.44 211 GLN A N 1
ATOM 1537 C CA . GLN A 1 211 ? -3.837 1.472 1.101 1.00 92.44 211 GLN A CA 1
ATOM 1538 C C . GLN A 1 211 ? -3.709 2.421 -0.092 1.00 92.44 211 GLN A C 1
ATOM 1540 O O . GLN A 1 211 ? -3.798 1.984 -1.233 1.00 92.44 211 GLN A O 1
ATOM 1545 N N . ASP A 1 212 ? -3.542 3.716 0.161 1.00 93.06 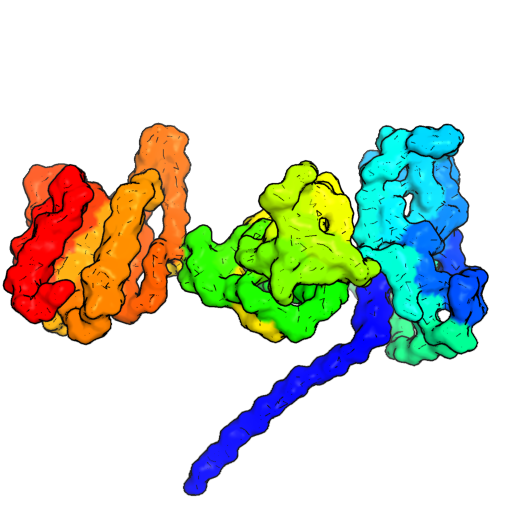212 ASP A N 1
ATOM 1546 C CA . ASP A 1 212 ? -3.482 4.756 -0.855 1.00 93.06 212 ASP A CA 1
ATOM 1547 C C . ASP A 1 212 ? -2.053 4.901 -1.389 1.00 93.06 212 ASP A C 1
ATOM 1549 O O . ASP A 1 212 ? -1.175 5.475 -0.738 1.00 93.06 212 ASP A O 1
ATOM 1553 N N . MET A 1 213 ? -1.821 4.383 -2.595 1.00 95.00 213 MET A N 1
ATOM 1554 C CA . MET A 1 213 ? -0.519 4.448 -3.262 1.00 95.00 213 MET A CA 1
ATOM 1555 C C . MET A 1 213 ? -0.213 5.846 -3.826 1.00 95.00 213 MET A C 1
ATOM 1557 O O . MET A 1 213 ? 0.931 6.121 -4.191 1.00 95.00 213 MET A O 1
ATOM 1561 N N . ALA A 1 214 ? -1.192 6.759 -3.854 1.00 92.44 214 ALA A N 1
ATOM 1562 C CA . ALA A 1 214 ? -0.965 8.178 -4.128 1.00 92.44 214 ALA A CA 1
ATOM 1563 C C . ALA A 1 214 ? -0.521 8.960 -2.878 1.00 92.44 214 ALA A C 1
ATOM 1565 O O . ALA A 1 214 ? -0.195 10.139 -2.994 1.00 92.44 214 ALA A O 1
ATOM 1566 N N . ALA A 1 215 ? -0.476 8.316 -1.706 1.00 90.44 215 ALA A N 1
ATOM 1567 C CA . ALA A 1 215 ? 0.036 8.874 -0.452 1.00 90.44 215 ALA A CA 1
ATOM 1568 C C . ALA A 1 215 ? 1.248 8.098 0.116 1.00 90.44 215 ALA A C 1
ATOM 1570 O O . ALA A 1 215 ? 1.718 8.385 1.216 1.00 90.44 215 ALA A O 1
ATOM 1571 N N . PHE A 1 216 ? 1.747 7.099 -0.613 1.00 94.69 216 PHE A N 1
ATOM 1572 C CA . PHE A 1 216 ? 2.839 6.211 -0.206 1.00 94.69 216 PHE A CA 1
ATOM 1573 C C . PHE A 1 216 ? 4.020 6.338 -1.175 1.00 94.69 216 PHE A C 1
ATOM 1575 O O . PHE A 1 216 ? 3.757 6.475 -2.367 1.00 94.69 216 PHE A O 1
ATOM 1582 N N . PRO A 1 217 ? 5.290 6.202 -0.747 1.00 94.69 217 PRO A N 1
ATOM 1583 C CA . PRO A 1 217 ? 5.766 6.004 0.628 1.00 94.69 217 PRO A CA 1
ATOM 1584 C C . PRO A 1 217 ? 5.844 7.259 1.505 1.00 94.69 217 PRO A C 1
ATOM 1586 O O . PRO A 1 217 ? 6.002 7.109 2.717 1.00 94.69 217 PRO A O 1
ATOM 1589 N N . ASP A 1 218 ? 5.761 8.457 0.921 1.00 94.06 218 ASP A N 1
ATOM 1590 C CA . ASP A 1 218 ? 5.920 9.729 1.633 1.00 94.06 218 ASP A CA 1
ATOM 1591 C C . ASP A 1 218 ? 5.064 10.833 0.996 1.00 94.06 218 ASP A C 1
ATOM 1593 O O . ASP A 1 218 ? 5.431 11.420 -0.021 1.00 94.06 218 ASP A O 1
ATOM 1597 N N . ALA A 1 219 ? 3.925 11.142 1.613 1.00 92.19 219 ALA A N 1
ATOM 1598 C CA . ALA A 1 219 ? 3.034 12.218 1.174 1.00 92.19 219 ALA A CA 1
ATOM 1599 C C . ALA A 1 219 ? 3.379 13.605 1.738 1.00 92.19 219 ALA A C 1
ATOM 1601 O O . ALA A 1 219 ? 2.646 14.558 1.484 1.00 92.19 219 ALA A O 1
ATOM 1602 N N . THR A 1 220 ? 4.425 13.721 2.555 1.00 92.56 220 THR A N 1
ATOM 1603 C CA . THR A 1 220 ? 4.676 14.917 3.377 1.00 92.56 220 THR A CA 1
ATOM 1604 C C . THR A 1 220 ? 5.992 15.616 3.074 1.00 92.56 220 THR A C 1
ATOM 1606 O O . THR A 1 220 ? 6.148 16.769 3.469 1.00 92.56 220 THR A O 1
ATOM 1609 N N . SER A 1 221 ? 6.919 14.968 2.362 1.00 90.94 221 SER A N 1
ATOM 1610 C CA . SER A 1 221 ? 8.092 15.643 1.808 1.00 90.94 221 SER A CA 1
ATOM 1611 C C . SER A 1 221 ? 7.665 16.817 0.946 1.00 90.94 221 SER A C 1
ATOM 1613 O O . SER A 1 221 ? 6.880 16.660 0.020 1.00 90.94 221 SER A O 1
ATOM 1615 N N . VAL A 1 222 ? 8.228 17.985 1.216 1.00 90.94 222 VAL A N 1
ATOM 1616 C CA . VAL A 1 222 ? 7.850 19.210 0.517 1.00 90.94 222 VAL A CA 1
ATOM 1617 C C . VAL A 1 222 ? 8.871 19.524 -0.576 1.00 90.94 222 VAL A C 1
ATOM 1619 O O . VAL A 1 222 ? 10.080 19.544 -0.311 1.00 90.94 222 VAL A O 1
ATOM 1622 N N . ALA A 1 223 ? 8.401 19.779 -1.795 1.00 87.62 223 ALA A N 1
ATOM 1623 C CA . ALA A 1 223 ? 9.239 20.128 -2.938 1.00 87.62 223 ALA A CA 1
ATOM 1624 C C . ALA A 1 223 ? 10.072 21.397 -2.668 1.00 87.62 223 ALA A C 1
ATOM 1626 O O . ALA A 1 223 ? 9.599 22.371 -2.081 1.00 87.62 223 ALA A O 1
ATOM 1627 N N . GLY A 1 224 ? 11.349 21.382 -3.058 1.00 83.62 224 GLY A N 1
ATOM 1628 C CA . GLY A 1 224 ? 12.276 22.505 -2.865 1.00 83.62 224 GLY A CA 1
ATOM 1629 C C . GLY A 1 224 ? 12.756 22.709 -1.423 1.00 83.62 224 GLY A C 1
ATOM 1630 O O . GLY A 1 224 ? 13.432 23.696 -1.123 1.00 83.62 224 GLY A O 1
ATOM 1631 N N . THR A 1 225 ? 12.437 21.782 -0.517 1.00 85.12 225 THR A N 1
ATOM 1632 C CA . THR A 1 225 ? 12.930 21.784 0.869 1.00 85.12 225 THR A CA 1
ATOM 1633 C C . THR A 1 225 ? 14.003 20.715 1.085 1.00 85.12 225 THR A C 1
ATOM 1635 O O . THR A 1 225 ? 14.373 19.992 0.162 1.00 85.12 225 THR A O 1
ATOM 1638 N N . GLY A 1 226 ? 14.532 20.610 2.310 1.00 82.12 226 GLY A N 1
ATOM 1639 C CA . GLY A 1 226 ? 15.572 19.634 2.661 1.00 82.12 226 GLY A CA 1
ATOM 1640 C C . GLY A 1 226 ? 15.200 18.169 2.395 1.00 82.12 226 GLY A C 1
ATOM 1641 O O . GLY A 1 226 ? 16.105 17.345 2.286 1.00 82.12 226 GLY A O 1
ATOM 1642 N N . ASP A 1 227 ? 13.909 17.867 2.238 1.00 85.31 227 ASP A N 1
ATOM 1643 C CA . ASP A 1 227 ? 13.406 16.505 2.055 1.00 85.31 227 ASP A CA 1
ATOM 1644 C C . ASP A 1 227 ? 13.284 16.113 0.570 1.00 85.31 227 ASP A C 1
ATOM 1646 O O . ASP A 1 227 ? 13.533 14.963 0.206 1.00 85.31 227 ASP A O 1
ATOM 1650 N N . LYS A 1 228 ? 12.950 17.067 -0.310 1.00 86.62 228 LYS A N 1
ATOM 1651 C CA . LYS A 1 228 ? 12.819 16.869 -1.764 1.00 86.62 228 LYS A CA 1
ATOM 1652 C C . LYS A 1 228 ? 13.505 17.993 -2.521 1.00 86.62 228 LYS A C 1
ATOM 1654 O O . LYS A 1 228 ? 12.872 18.928 -3.004 1.00 86.62 228 LYS A O 1
ATOM 1659 N N . PHE A 1 229 ? 14.832 17.901 -2.576 1.00 86.00 229 PHE A N 1
ATOM 1660 C CA . PHE A 1 229 ? 15.657 18.974 -3.117 1.00 86.00 229 PHE A CA 1
ATOM 1661 C C . PHE A 1 229 ? 16.046 18.746 -4.577 1.00 86.00 229 PHE A C 1
ATOM 1663 O O . PHE A 1 229 ? 15.925 19.675 -5.361 1.00 86.00 229 PHE A O 1
ATOM 1670 N N . TRP A 1 230 ? 16.486 17.543 -4.956 1.00 85.19 230 TRP A N 1
ATOM 1671 C CA . TRP A 1 230 ? 17.032 17.273 -6.291 1.00 85.19 230 TRP A CA 1
ATOM 1672 C C . TRP A 1 230 ? 16.231 16.211 -7.033 1.00 85.19 230 TRP A C 1
ATOM 1674 O O . TRP A 1 230 ? 15.919 15.166 -6.464 1.00 85.19 230 TRP A O 1
ATOM 1684 N N . ASP A 1 231 ? 15.955 16.463 -8.308 1.00 85.00 231 ASP A N 1
ATOM 1685 C CA . ASP A 1 231 ? 15.459 15.452 -9.235 1.00 85.00 231 ASP A CA 1
ATOM 1686 C C . ASP A 1 231 ? 16.601 14.511 -9.697 1.00 85.00 231 ASP A C 1
ATOM 1688 O O . ASP A 1 231 ? 17.785 14.739 -9.399 1.00 85.00 231 ASP A O 1
ATOM 1692 N N . PRO A 1 232 ? 16.292 13.443 -10.455 1.00 81.88 232 PRO A N 1
ATOM 1693 C CA . PRO A 1 232 ? 17.297 12.505 -10.964 1.00 81.88 232 PRO A CA 1
ATOM 1694 C C . PRO A 1 232 ? 18.387 13.157 -11.843 1.00 81.88 232 PRO A C 1
ATOM 1696 O O . PRO A 1 232 ? 19.478 12.596 -12.009 1.00 81.88 232 PRO A O 1
ATOM 1699 N N . PHE A 1 233 ? 18.123 14.347 -12.388 1.00 84.38 233 PHE A N 1
ATOM 1700 C CA . PHE A 1 233 ? 18.993 15.111 -13.285 1.00 84.38 233 PHE A CA 1
ATOM 1701 C C . PHE A 1 233 ? 19.733 16.258 -12.582 1.00 84.38 233 PHE A C 1
ATOM 1703 O O . PHE A 1 233 ? 20.317 17.109 -13.259 1.00 84.38 233 PHE A O 1
ATOM 1710 N N . ASP A 1 234 ? 19.741 16.263 -11.246 1.00 87.00 234 ASP A N 1
ATOM 1711 C CA . ASP A 1 234 ? 20.380 17.275 -10.403 1.00 87.00 234 ASP A CA 1
ATOM 1712 C C . ASP A 1 234 ? 19.793 18.691 -10.599 1.00 87.00 234 ASP A C 1
ATOM 1714 O O . ASP A 1 234 ? 20.488 19.700 -10.435 1.00 87.00 234 ASP A O 1
ATOM 1718 N N . LYS A 1 235 ? 18.501 18.787 -10.944 1.00 84.69 235 LYS A N 1
ATOM 1719 C CA . LYS A 1 235 ? 17.730 20.039 -10.909 1.00 84.69 235 LYS A CA 1
ATOM 1720 C C . LYS A 1 235 ? 16.972 20.167 -9.595 1.00 84.69 235 LYS A C 1
ATOM 1722 O O . LYS A 1 235 ? 16.554 19.174 -9.010 1.00 84.69 235 LYS A O 1
ATOM 1727 N N . SER A 1 236 ? 16.835 21.402 -9.116 1.00 87.69 236 SER A N 1
ATOM 1728 C CA . SER A 1 236 ? 16.173 21.667 -7.841 1.00 87.69 236 SER A CA 1
ATOM 1729 C C . SER A 1 236 ? 14.670 21.705 -8.027 1.00 87.69 236 SER A C 1
ATOM 1731 O O . SER A 1 236 ? 14.213 22.531 -8.818 1.00 87.69 236 SER A O 1
ATOM 1733 N N . TYR A 1 237 ? 13.930 20.907 -7.257 1.00 88.19 237 TYR A N 1
ATOM 1734 C CA . TYR A 1 237 ? 12.477 21.045 -7.197 1.00 88.19 237 TYR A CA 1
ATOM 1735 C C . TYR A 1 237 ? 12.096 22.451 -6.687 1.00 88.19 237 TYR A C 1
ATOM 1737 O O . TYR A 1 237 ? 12.811 23.041 -5.867 1.00 88.19 237 TYR A O 1
ATOM 1745 N N . LEU A 1 238 ? 10.993 22.994 -7.193 1.00 85.88 238 LEU A N 1
ATOM 1746 C CA . LEU A 1 238 ? 10.388 24.274 -6.845 1.00 85.88 238 LEU A CA 1
ATOM 1747 C C . LEU A 1 238 ? 9.162 24.040 -5.964 1.00 85.88 238 LEU A C 1
ATOM 1749 O O . LEU A 1 238 ? 8.368 23.137 -6.206 1.00 85.88 238 LEU A O 1
ATOM 1753 N N . HIS A 1 239 ? 9.000 24.870 -4.940 1.00 82.75 239 HIS A N 1
ATOM 1754 C CA . HIS A 1 239 ? 7.910 24.737 -3.980 1.00 82.75 239 HIS A CA 1
ATOM 1755 C C . HIS A 1 239 ? 6.572 25.180 -4.596 1.00 82.75 239 HIS A C 1
ATOM 1757 O O . HIS A 1 239 ? 6.518 26.164 -5.334 1.00 82.75 239 HIS A O 1
ATOM 1763 N N . ALA A 1 240 ? 5.469 24.515 -4.238 1.00 70.25 240 ALA A N 1
ATOM 1764 C CA . ALA A 1 240 ? 4.136 24.774 -4.799 1.00 70.25 240 ALA A CA 1
ATOM 1765 C C . ALA A 1 240 ? 3.596 26.208 -4.579 1.00 70.25 240 ALA A C 1
ATOM 1767 O O . ALA A 1 240 ? 2.712 26.657 -5.308 1.00 70.25 240 ALA A O 1
ATOM 1768 N N . ASP A 1 241 ? 4.127 26.927 -3.585 1.00 73.25 241 ASP A N 1
ATOM 1769 C CA . ASP A 1 241 ? 3.766 28.326 -3.284 1.00 73.25 241 ASP A CA 1
ATOM 1770 C C . ASP A 1 241 ? 4.352 29.342 -4.282 1.00 73.25 241 ASP A C 1
ATOM 1772 O O . ASP A 1 241 ? 3.934 30.507 -4.305 1.00 73.25 241 ASP A O 1
ATOM 1776 N N . ASP A 1 242 ? 5.299 28.922 -5.121 1.00 65.62 242 ASP A N 1
ATOM 1777 C CA . ASP A 1 242 ? 5.752 29.728 -6.245 1.00 65.62 242 ASP A CA 1
ATOM 1778 C C . ASP A 1 242 ? 4.669 29.715 -7.346 1.00 65.62 242 ASP A C 1
ATOM 1780 O O . ASP A 1 242 ? 3.952 28.739 -7.541 1.00 65.62 242 ASP A O 1
ATOM 1784 N N . SER A 1 243 ? 4.456 30.845 -8.029 1.00 62.03 243 SER A N 1
ATOM 1785 C CA . SER A 1 243 ? 3.542 30.935 -9.183 1.00 62.03 243 SER A CA 1
ATOM 1786 C C . SER A 1 243 ? 4.357 30.949 -10.474 1.00 62.03 243 SER A C 1
ATOM 1788 O O . SER A 1 243 ? 5.178 31.865 -10.619 1.00 62.03 243 SER A O 1
ATOM 1790 N N . PRO A 1 244 ? 4.109 30.052 -11.455 1.00 64.19 244 PRO A N 1
ATOM 1791 C CA . PRO A 1 244 ? 3.065 29.001 -11.553 1.00 64.19 244 PRO A CA 1
ATOM 1792 C C . PRO A 1 244 ? 3.267 27.833 -10.564 1.00 64.19 244 PRO A C 1
ATOM 1794 O O . PRO A 1 244 ? 4.380 27.726 -10.066 1.00 64.19 244 PRO A O 1
ATOM 1797 N N . PRO A 1 245 ? 2.225 27.012 -10.267 1.00 71.19 245 PRO A N 1
ATOM 1798 C CA . PRO A 1 245 ? 2.291 26.000 -9.208 1.00 71.19 245 PRO A CA 1
ATOM 1799 C C . PRO A 1 245 ? 3.508 25.108 -9.417 1.00 71.19 245 PRO A C 1
ATOM 1801 O O . PRO A 1 245 ? 3.597 24.458 -10.454 1.00 71.19 245 PRO A O 1
ATOM 1804 N N . GLY A 1 246 ? 4.421 25.143 -8.446 1.00 82.62 246 GLY A N 1
ATOM 1805 C CA . GLY A 1 246 ? 5.670 24.391 -8.472 1.00 82.62 246 GLY A CA 1
ATOM 1806 C C . GLY A 1 246 ? 5.476 22.875 -8.490 1.00 82.62 246 GLY A C 1
ATOM 1807 O O . GLY A 1 246 ? 4.358 22.354 -8.587 1.00 82.62 246 GLY A O 1
ATOM 1808 N N . ASP A 1 247 ? 6.596 22.175 -8.371 1.00 87.75 247 ASP A N 1
ATOM 1809 C CA . ASP A 1 247 ? 6.637 20.723 -8.458 1.00 87.75 247 ASP A CA 1
ATOM 1810 C C . ASP A 1 247 ? 5.792 20.067 -7.358 1.00 87.75 247 ASP A C 1
ATOM 1812 O O . ASP A 1 247 ? 5.534 20.641 -6.291 1.00 87.75 247 ASP A O 1
ATOM 1816 N N . LYS A 1 248 ? 5.331 18.840 -7.606 1.00 87.75 248 LYS A N 1
ATOM 1817 C CA . LYS A 1 248 ? 4.457 18.146 -6.653 1.00 87.75 248 LYS A CA 1
ATOM 1818 C C . LYS A 1 248 ? 5.217 17.711 -5.397 1.00 87.75 248 LYS A C 1
ATOM 1820 O O . LYS A 1 248 ? 6.275 17.076 -5.474 1.00 87.75 248 LYS A O 1
ATOM 1825 N N . ASP A 1 249 ? 4.603 17.950 -4.242 1.00 87.94 249 ASP A N 1
ATOM 1826 C CA . ASP A 1 249 ? 5.044 17.401 -2.962 1.00 87.94 249 ASP A CA 1
ATOM 1827 C C . ASP A 1 249 ? 4.986 15.864 -2.937 1.00 87.94 249 ASP A C 1
ATOM 1829 O O . ASP A 1 249 ? 4.203 15.211 -3.635 1.00 87.94 249 ASP A O 1
ATOM 1833 N N . GLY A 1 250 ? 5.821 15.296 -2.077 1.00 89.50 250 GLY A N 1
ATOM 1834 C CA . GLY A 1 250 ? 5.888 13.881 -1.767 1.00 89.50 250 GLY A CA 1
ATOM 1835 C C . GL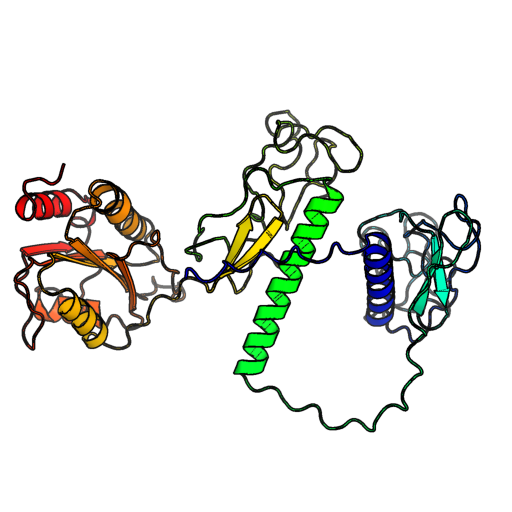Y A 1 250 ? 6.784 13.071 -2.701 1.00 89.50 250 GLY A C 1
ATOM 1836 O O . GLY A 1 250 ? 7.040 13.423 -3.859 1.00 89.50 250 GLY A O 1
ATOM 1837 N N . TYR A 1 251 ? 7.223 11.933 -2.174 1.00 92.06 251 TYR A N 1
ATOM 1838 C CA . TYR A 1 251 ? 7.711 10.804 -2.952 1.00 92.06 251 TYR A CA 1
ATOM 1839 C C . TYR A 1 251 ? 6.593 9.772 -2.995 1.00 92.06 251 TYR A C 1
ATOM 1841 O O . TYR A 1 251 ? 6.354 9.051 -2.025 1.00 92.06 251 TYR A O 1
ATOM 1849 N N . LEU A 1 252 ? 5.869 9.754 -4.111 1.00 94.81 252 LEU A N 1
ATOM 1850 C CA . LEU A 1 252 ? 4.620 9.018 -4.266 1.00 94.81 252 LEU A CA 1
ATOM 1851 C C . LEU A 1 252 ? 4.790 7.880 -5.273 1.00 94.81 252 LEU A C 1
ATOM 1853 O O . LEU A 1 252 ? 5.467 8.036 -6.283 1.00 94.81 252 LEU A O 1
ATOM 1857 N N . LEU A 1 253 ? 4.141 6.739 -5.062 1.00 93.81 253 LEU A N 1
ATOM 1858 C CA . LEU A 1 253 ? 4.117 5.688 -6.076 1.00 93.81 253 LEU A CA 1
ATOM 1859 C C . LEU A 1 253 ? 3.168 6.035 -7.222 1.00 93.81 253 LEU A C 1
ATOM 1861 O O . LEU A 1 253 ? 3.326 5.480 -8.305 1.00 93.81 253 LEU A O 1
ATOM 1865 N N . ILE A 1 254 ? 2.209 6.944 -7.025 1.00 92.25 254 ILE A N 1
ATOM 1866 C CA . ILE A 1 254 ? 1.301 7.400 -8.082 1.00 92.25 254 ILE A CA 1
ATOM 1867 C C . ILE A 1 254 ? 1.286 8.913 -8.206 1.00 92.25 254 ILE A C 1
ATOM 1869 O O . ILE A 1 254 ? 1.089 9.657 -7.243 1.00 92.25 254 ILE A O 1
ATOM 1873 N N . GLY A 1 255 ? 1.437 9.351 -9.453 1.00 90.44 255 GLY A N 1
ATOM 1874 C CA . GLY A 1 255 ? 1.432 10.751 -9.822 1.00 90.44 255 GLY A CA 1
ATOM 1875 C C . GLY A 1 255 ? 2.594 11.516 -9.191 1.00 90.44 255 GLY A C 1
ATOM 1876 O O . GLY A 1 255 ? 2.364 12.598 -8.661 1.00 90.44 255 GLY A O 1
ATOM 1877 N N . HIS A 1 256 ? 3.789 10.933 -9.168 1.00 88.44 256 HIS A N 1
ATOM 1878 C CA . HIS A 1 256 ? 5.015 11.566 -8.700 1.00 88.44 256 HIS A CA 1
ATOM 1879 C C . HIS A 1 256 ? 5.575 12.504 -9.751 1.00 88.44 256 HIS A C 1
ATOM 1881 O O . HIS A 1 256 ? 5.711 12.134 -10.914 1.00 88.44 256 HIS A O 1
ATOM 1887 N N . ASP A 1 257 ? 5.958 13.689 -9.317 1.00 87.62 257 ASP A N 1
ATOM 1888 C CA . ASP A 1 257 ? 6.652 14.625 -10.176 1.00 87.62 257 ASP A CA 1
ATOM 1889 C C . ASP A 1 257 ? 8.128 14.252 -10.293 1.00 87.62 257 ASP A C 1
ATOM 1891 O O . ASP A 1 257 ? 8.855 14.283 -9.300 1.00 87.62 257 ASP A O 1
ATOM 1895 N N . PHE A 1 258 ? 8.523 13.796 -11.480 1.00 85.00 258 PHE A N 1
ATOM 1896 C CA . PHE A 1 258 ? 9.842 13.224 -11.746 1.00 85.00 258 PHE A CA 1
ATOM 1897 C C . PHE A 1 258 ? 10.855 14.258 -12.240 1.00 85.00 258 PHE A C 1
ATOM 1899 O O . PHE A 1 258 ? 12.060 14.028 -12.133 1.00 85.00 258 PHE A O 1
ATOM 1906 N N . PHE A 1 259 ? 10.382 15.366 -12.810 1.00 85.25 259 PHE A N 1
ATOM 1907 C CA . PHE A 1 259 ? 11.231 16.408 -13.367 1.00 85.25 259 PHE A CA 1
ATOM 1908 C C . PHE A 1 259 ? 11.054 17.665 -12.530 1.00 85.25 259 PHE A C 1
ATOM 1910 O O . PHE A 1 259 ? 9.948 18.144 -12.370 1.00 85.25 259 PHE A O 1
ATOM 1917 N N . ALA A 1 260 ? 12.148 18.229 -12.028 1.00 86.94 260 ALA A N 1
ATOM 1918 C CA . ALA A 1 260 ? 12.093 19.515 -11.346 1.00 86.94 260 ALA A CA 1
ATOM 1919 C C . ALA A 1 260 ? 12.059 20.655 -12.375 1.00 86.94 260 ALA A C 1
ATOM 1921 O O . ALA A 1 260 ? 13.087 21.287 -12.668 1.00 86.94 260 ALA A O 1
ATOM 1922 N N . ASP A 1 261 ? 10.908 20.860 -13.007 1.00 86.88 261 ASP A N 1
ATOM 1923 C CA . ASP A 1 261 ? 10.696 21.900 -14.016 1.00 86.88 261 ASP A CA 1
ATOM 1924 C C . ASP A 1 261 ? 9.687 22.979 -13.595 1.00 86.88 261 ASP A C 1
ATOM 1926 O O . ASP A 1 261 ? 9.538 23.988 -14.297 1.00 86.88 261 ASP A O 1
ATOM 1930 N N . GLY A 1 262 ? 9.102 22.834 -12.406 1.00 86.50 262 GLY A N 1
ATOM 1931 C CA . GLY A 1 262 ? 8.117 23.740 -11.841 1.00 86.50 262 GLY A CA 1
ATOM 1932 C C . GLY A 1 262 ? 6.724 23.566 -12.430 1.00 86.50 262 GLY A C 1
ATOM 1933 O O . GLY A 1 262 ? 5.939 24.514 -12.351 1.00 86.50 262 GLY A O 1
ATOM 1934 N N . LEU A 1 263 ? 6.437 22.431 -13.071 1.00 85.94 263 LEU A N 1
ATOM 1935 C CA . LEU A 1 263 ? 5.145 22.078 -13.650 1.00 85.94 263 LEU A CA 1
ATOM 1936 C C . LEU A 1 263 ? 4.682 20.717 -13.107 1.00 85.94 263 LEU A C 1
ATOM 1938 O O . LEU A 1 263 ? 5.463 19.914 -12.632 1.00 85.94 263 LEU A O 1
ATOM 1942 N N . GLN A 1 264 ? 3.375 20.444 -13.175 1.00 87.12 264 GLN A N 1
ATOM 1943 C CA . GLN A 1 264 ? 2.786 19.165 -12.737 1.00 87.12 264 GLN A CA 1
ATOM 1944 C C . GLN A 1 264 ? 2.101 18.424 -13.896 1.00 87.12 264 GLN A C 1
ATOM 1946 O O . GLN A 1 264 ? 1.002 17.886 -13.740 1.00 87.12 264 GLN A O 1
ATOM 1951 N N . ASP A 1 265 ? 2.686 18.463 -15.089 1.00 79.06 265 ASP A N 1
ATOM 1952 C CA . ASP A 1 265 ? 2.123 17.883 -16.314 1.00 79.06 265 ASP A CA 1
ATOM 1953 C C . ASP A 1 265 ? 2.677 16.489 -16.659 1.00 79.06 265 ASP A C 1
ATOM 1955 O O . ASP A 1 265 ? 1.928 15.680 -17.209 1.00 79.06 265 ASP A O 1
ATOM 1959 N N . ASP A 1 266 ? 3.898 16.152 -16.235 1.00 83.00 266 ASP A N 1
ATOM 1960 C CA . ASP A 1 266 ? 4.569 14.873 -16.534 1.00 83.00 266 ASP A CA 1
ATOM 1961 C C . ASP A 1 266 ? 4.667 13.922 -15.321 1.00 83.00 266 ASP A C 1
ATOM 1963 O O . ASP A 1 266 ? 5.708 13.324 -15.021 1.00 83.00 266 ASP A O 1
ATOM 1967 N N . LEU A 1 267 ? 3.547 13.741 -14.614 1.00 89.81 267 LEU A N 1
ATOM 1968 C CA . LEU A 1 267 ? 3.501 12.893 -13.423 1.00 89.81 267 LEU A CA 1
ATOM 1969 C C . LEU A 1 267 ? 3.698 11.402 -13.753 1.00 89.81 267 LEU A C 1
ATOM 1971 O O . LEU A 1 267 ? 2.954 10.799 -14.528 1.00 89.81 267 LEU A O 1
ATOM 1975 N N . GLN A 1 268 ? 4.659 10.778 -13.079 1.00 89.12 268 GLN A N 1
ATOM 1976 C CA . GLN A 1 268 ? 5.004 9.370 -13.223 1.00 89.12 268 GLN A CA 1
ATOM 1977 C C . GLN A 1 268 ? 4.294 8.493 -12.195 1.00 89.12 268 GLN A C 1
ATOM 1979 O O . GLN A 1 268 ? 4.008 8.906 -11.072 1.00 89.12 268 GLN A O 1
ATOM 1984 N N . SER A 1 269 ? 4.033 7.242 -12.568 1.00 93.12 269 SER A N 1
ATOM 1985 C CA . SER A 1 269 ? 3.555 6.224 -11.631 1.00 93.12 269 SER A CA 1
ATOM 1986 C C . SER A 1 269 ? 4.534 5.057 -11.575 1.00 93.12 269 SER A C 1
ATOM 1988 O O . SER A 1 269 ? 5.004 4.532 -12.587 1.00 93.12 269 SER A O 1
ATOM 1990 N N . TYR A 1 270 ? 4.878 4.661 -10.358 1.00 89.81 270 TYR A N 1
ATOM 1991 C CA . TYR A 1 270 ? 5.711 3.510 -10.059 1.00 89.81 270 TYR A CA 1
ATOM 1992 C C . TYR A 1 270 ? 4.922 2.210 -9.978 1.00 89.81 270 TYR A C 1
ATOM 1994 O O . TYR A 1 270 ? 5.511 1.137 -10.100 1.00 89.81 270 TYR A O 1
ATOM 2002 N N . ILE A 1 271 ? 3.605 2.309 -9.832 1.00 92.88 271 ILE A N 1
ATOM 2003 C CA . ILE A 1 271 ? 2.676 1.193 -9.701 1.00 92.88 271 ILE A CA 1
ATOM 2004 C C . ILE A 1 271 ? 1.387 1.505 -10.470 1.00 92.88 271 ILE A C 1
ATOM 2006 O O . ILE A 1 271 ? 1.055 2.671 -10.677 1.00 92.88 271 ILE A O 1
ATOM 2010 N N . ASP A 1 272 ? 0.681 0.479 -10.937 1.00 91.94 272 ASP A N 1
ATOM 2011 C CA . ASP A 1 272 ? -0.479 0.595 -11.833 1.00 91.94 272 ASP A CA 1
ATOM 2012 C C . ASP A 1 272 ? -1.836 0.572 -11.106 1.00 91.94 272 ASP A C 1
ATOM 2014 O O . ASP A 1 272 ? -2.888 0.672 -11.741 1.00 91.94 272 ASP A O 1
ATOM 2018 N N . PHE A 1 273 ? -1.833 0.499 -9.771 1.00 88.88 273 PHE A N 1
ATOM 2019 C CA . PHE A 1 273 ? -3.034 0.541 -8.937 1.00 88.88 273 PHE A CA 1
ATOM 2020 C C . PHE A 1 273 ? -2.972 1.643 -7.871 1.00 88.88 273 PHE A C 1
ATOM 2022 O O . PHE A 1 273 ? -2.045 1.714 -7.071 1.00 88.88 273 PHE A O 1
ATOM 2029 N N . ALA A 1 274 ? -4.012 2.486 -7.842 1.00 88.31 274 ALA A N 1
ATOM 2030 C CA . ALA A 1 274 ? -4.175 3.584 -6.879 1.00 88.31 274 ALA A CA 1
ATOM 2031 C C . ALA A 1 274 ? -4.401 3.112 -5.441 1.00 88.31 274 ALA A C 1
ATOM 2033 O O . ALA A 1 274 ? -4.003 3.788 -4.495 1.00 88.31 274 ALA A O 1
ATOM 2034 N N . THR A 1 275 ? -5.035 1.953 -5.286 1.00 89.12 275 THR A N 1
ATOM 2035 C CA . THR A 1 275 ? -5.388 1.385 -3.988 1.00 89.12 275 THR A CA 1
ATOM 2036 C C . THR A 1 275 ? -5.023 -0.084 -3.926 1.00 89.12 275 THR A C 1
ATOM 2038 O O . THR A 1 275 ? -5.259 -0.816 -4.889 1.00 89.12 275 THR A O 1
ATOM 2041 N N . THR A 1 276 ? -4.523 -0.520 -2.781 1.00 91.50 276 THR A N 1
ATOM 2042 C CA . THR A 1 276 ? -4.147 -1.907 -2.504 1.00 91.50 276 THR A CA 1
ATOM 2043 C C . THR A 1 276 ? -5.228 -2.675 -1.749 1.00 91.50 276 THR A C 1
ATOM 2045 O O . THR A 1 276 ? -6.060 -2.088 -1.055 1.00 91.50 276 THR A O 1
ATOM 2048 N N . ALA A 1 277 ? -5.213 -4.008 -1.844 1.00 86.25 277 ALA A N 1
ATOM 2049 C CA . ALA A 1 277 ? -6.064 -4.847 -0.999 1.00 86.25 277 ALA A CA 1
ATOM 2050 C C . ALA A 1 277 ? -5.507 -4.967 0.431 1.00 86.25 277 ALA A C 1
ATOM 2052 O O . ALA A 1 277 ? -6.278 -5.149 1.377 1.00 86.25 277 ALA A O 1
ATOM 2053 N N . TRP A 1 278 ? -4.187 -4.824 0.601 1.00 89.94 278 TRP A N 1
ATOM 2054 C CA . TRP A 1 278 ? -3.496 -4.850 1.895 1.00 89.94 278 TRP A CA 1
ATOM 2055 C C . TRP A 1 278 ? -2.937 -3.484 2.281 1.00 89.94 278 TRP A C 1
ATOM 2057 O O . TRP A 1 278 ? -2.795 -2.591 1.454 1.00 89.94 278 TRP A O 1
ATOM 2067 N N . CYS A 1 279 ? -2.632 -3.315 3.559 1.00 90.31 279 CYS A N 1
ATOM 2068 C CA . CYS A 1 279 ? -2.037 -2.097 4.085 1.00 90.31 279 CYS A CA 1
ATOM 2069 C C . CYS A 1 279 ? -0.517 -2.159 3.991 1.00 90.31 279 CYS A C 1
ATOM 2071 O O . CYS A 1 279 ? 0.065 -3.209 4.250 1.00 90.31 279 CYS A O 1
ATOM 2073 N N . TYR A 1 280 ? 0.126 -1.044 3.661 1.00 94.19 280 TYR A N 1
ATOM 2074 C CA . TYR A 1 280 ? 1.575 -0.988 3.508 1.00 94.19 280 TYR A CA 1
ATOM 2075 C C . TYR A 1 280 ? 2.181 0.102 4.366 1.00 94.19 280 TYR A C 1
ATOM 2077 O O . TYR A 1 280 ? 1.771 1.261 4.289 1.00 94.19 280 TYR A O 1
ATOM 2085 N N . SER A 1 281 ? 3.168 -0.273 5.171 1.00 93.44 281 SER A N 1
ATOM 2086 C CA . SER A 1 281 ? 4.067 0.675 5.815 1.00 93.44 281 SER A CA 1
ATOM 2087 C C . SER A 1 281 ? 5.459 0.552 5.229 1.00 93.44 281 SER A C 1
ATOM 2089 O O . SER A 1 281 ? 5.799 -0.427 4.562 1.00 93.44 281 SER A O 1
ATOM 2091 N N . ILE A 1 282 ? 6.267 1.561 5.493 1.00 95.81 282 ILE A N 1
ATOM 2092 C CA . ILE A 1 282 ? 7.660 1.608 5.086 1.00 95.81 282 ILE A CA 1
ATOM 2093 C C . ILE A 1 282 ? 8.482 2.210 6.217 1.00 95.81 282 ILE A C 1
ATOM 2095 O O . ILE A 1 282 ? 7.965 3.023 6.983 1.00 95.81 282 ILE A O 1
ATOM 2099 N N . ASP A 1 283 ? 9.736 1.798 6.352 1.00 90.31 283 ASP A N 1
ATOM 2100 C CA . ASP A 1 283 ? 10.700 2.469 7.222 1.00 90.31 283 ASP A CA 1
ATOM 2101 C C . ASP A 1 283 ? 11.548 3.493 6.444 1.00 90.31 283 ASP A C 1
ATOM 2103 O O . ASP A 1 283 ? 11.395 3.693 5.238 1.00 90.31 283 ASP A O 1
ATOM 2107 N N . SER A 1 284 ? 12.461 4.179 7.131 1.00 92.75 284 SER A N 1
ATOM 2108 C CA . SER A 1 284 ? 13.355 5.143 6.481 1.00 92.75 284 SER A CA 1
ATOM 2109 C C . SER A 1 284 ? 14.372 4.493 5.539 1.00 92.75 284 SER A C 1
ATOM 2111 O O . SER A 1 284 ? 14.947 5.193 4.714 1.00 92.75 284 SER A O 1
ATOM 2113 N N . GLU A 1 285 ? 14.632 3.189 5.657 1.00 92.38 285 GLU A N 1
ATOM 2114 C CA . GLU A 1 285 ? 15.584 2.452 4.811 1.00 92.38 285 GLU A CA 1
ATOM 2115 C C . GLU A 1 285 ? 14.937 1.946 3.512 1.00 92.38 285 GLU A C 1
ATOM 2117 O O . GLU A 1 285 ? 15.636 1.455 2.625 1.00 92.38 285 GLU A O 1
ATOM 2122 N N . GLY A 1 286 ? 13.617 2.100 3.370 1.00 91.44 286 GLY A N 1
ATOM 2123 C CA . GLY A 1 286 ? 12.862 1.629 2.214 1.00 91.44 286 GLY A CA 1
ATOM 2124 C C . GLY A 1 286 ? 12.290 0.219 2.379 1.00 91.44 286 GLY A C 1
ATOM 2125 O O . GLY A 1 286 ? 11.779 -0.352 1.412 1.00 91.44 286 GLY A O 1
ATOM 2126 N N . THR A 1 287 ? 12.365 -0.365 3.578 1.00 91.12 287 THR A N 1
ATOM 2127 C CA . THR A 1 287 ? 11.804 -1.690 3.855 1.00 91.12 287 THR A CA 1
ATOM 2128 C C . THR A 1 287 ? 10.288 -1.594 3.909 1.00 91.12 287 THR A C 1
ATOM 2130 O O . THR A 1 287 ? 9.726 -0.955 4.796 1.00 91.12 287 THR A O 1
ATOM 2133 N N . VAL A 1 288 ? 9.618 -2.244 2.958 1.00 94.62 288 VAL A N 1
ATOM 2134 C CA . VAL A 1 288 ? 8.155 -2.290 2.887 1.00 94.62 288 VAL A CA 1
ATOM 2135 C C . VAL A 1 288 ? 7.624 -3.468 3.696 1.00 94.62 288 VAL A C 1
ATOM 2137 O O . VAL A 1 288 ? 8.025 -4.612 3.477 1.00 94.62 288 VAL A O 1
ATOM 2140 N N . GLU A 1 289 ? 6.655 -3.198 4.565 1.00 92.06 289 GLU A N 1
ATOM 2141 C CA . GLU A 1 289 ? 5.904 -4.214 5.296 1.00 92.06 289 GLU A CA 1
ATOM 2142 C C . GLU A 1 289 ? 4.443 -4.226 4.848 1.00 92.06 289 GLU A C 1
ATOM 2144 O O . GLU A 1 289 ? 3.817 -3.179 4.682 1.00 92.06 289 GLU A O 1
ATOM 2149 N N . GLN A 1 290 ? 3.897 -5.428 4.666 1.00 93.19 290 GLN A N 1
ATOM 2150 C CA . GLN A 1 290 ? 2.494 -5.641 4.327 1.00 93.19 290 GLN A CA 1
ATOM 2151 C C . GLN A 1 290 ? 1.720 -6.090 5.564 1.00 93.19 290 GLN A C 1
ATOM 2153 O O . GLN A 1 290 ? 2.036 -7.110 6.180 1.00 93.19 290 GLN A O 1
ATOM 2158 N N . HIS A 1 291 ? 0.642 -5.378 5.850 1.00 85.44 291 HIS A N 1
ATOM 2159 C CA . HIS A 1 291 ? -0.260 -5.616 6.964 1.00 85.44 291 HIS A CA 1
ATOM 2160 C C . HIS A 1 291 ? -1.627 -6.036 6.439 1.00 85.44 291 HIS A C 1
ATOM 2162 O O . HIS A 1 291 ? -2.096 -5.562 5.399 1.00 85.44 291 HIS A O 1
ATOM 2168 N N . GLU A 1 292 ? -2.295 -6.925 7.168 1.00 81.75 292 GLU A N 1
ATOM 2169 C CA . GLU A 1 292 ? -3.726 -7.109 6.942 1.00 81.75 292 GLU A CA 1
ATOM 2170 C C . GLU A 1 292 ? -4.428 -5.776 7.246 1.00 81.75 292 GLU A C 1
ATOM 2172 O O . GLU A 1 292 ? -4.106 -5.142 8.258 1.00 81.75 292 GLU A O 1
ATOM 2177 N N . PRO A 1 293 ? -5.379 -5.327 6.409 1.00 76.31 293 PRO A N 1
ATOM 2178 C CA . PRO A 1 293 ? -6.274 -4.246 6.801 1.00 76.31 293 PRO A CA 1
ATOM 2179 C C . PRO A 1 293 ? -6.887 -4.623 8.140 1.00 76.31 293 PRO A C 1
ATOM 2181 O O . PRO A 1 293 ? -7.264 -5.785 8.300 1.00 76.31 293 PRO A O 1
ATOM 2184 N N . GLY A 1 294 ? -6.954 -3.689 9.095 1.00 65.75 294 GLY A N 1
ATOM 2185 C CA . GLY A 1 294 ? -7.442 -3.983 10.442 1.00 65.75 294 GLY A CA 1
ATOM 2186 C C . GLY A 1 294 ? -8.799 -4.675 10.347 1.00 65.75 294 GLY A C 1
ATOM 2187 O O . GLY A 1 294 ? -9.807 -4.031 10.039 1.00 65.75 294 GLY A O 1
ATOM 2188 N N . GLN A 1 295 ? -8.818 -6.002 10.509 1.00 63.34 295 GLN A N 1
ATOM 2189 C CA . GLN A 1 295 ? -10.033 -6.775 10.339 1.00 63.34 295 GLN A CA 1
ATOM 2190 C C . GLN A 1 295 ? -10.842 -6.562 11.601 1.00 63.34 295 GLN A C 1
ATOM 2192 O O . GLN A 1 295 ? -10.583 -7.193 12.618 1.00 63.34 295 GLN A O 1
ATOM 2197 N N . LEU A 1 296 ? -11.825 -5.666 11.521 1.00 76.62 296 LEU A N 1
ATOM 2198 C CA . LEU A 1 296 ? -12.894 -5.644 12.506 1.00 76.62 296 LEU A CA 1
ATOM 2199 C C . LEU A 1 296 ? -13.438 -7.061 12.642 1.00 76.62 296 LEU A C 1
ATOM 2201 O O . LEU A 1 296 ? -13.832 -7.663 11.624 1.00 76.62 296 LEU A O 1
ATOM 2205 N N . GLU A 1 297 ? -13.456 -7.557 13.876 1.00 85.25 297 GLU A N 1
ATOM 2206 C CA . GLU A 1 297 ? -14.102 -8.819 14.194 1.00 85.25 297 GLU A CA 1
ATOM 2207 C C . GLU A 1 297 ? -15.578 -8.690 13.812 1.00 85.25 297 GLU A C 1
ATOM 2209 O O . GLU A 1 297 ? -16.249 -7.720 14.170 1.00 85.25 297 GLU A O 1
ATOM 2214 N N . ILE A 1 298 ? -16.074 -9.625 13.004 1.00 87.56 298 ILE A N 1
ATOM 2215 C CA . ILE A 1 298 ? -17.477 -9.612 12.599 1.00 87.56 298 ILE A CA 1
ATOM 2216 C C . ILE A 1 298 ? -18.298 -10.131 13.776 1.00 87.56 298 ILE A C 1
ATOM 2218 O O . ILE A 1 298 ? -18.037 -11.225 14.277 1.00 87.56 298 ILE A O 1
ATOM 2222 N N . LEU A 1 299 ? -19.277 -9.336 14.202 1.00 90.56 299 LEU A N 1
ATOM 2223 C CA . LEU A 1 299 ? -20.298 -9.767 15.144 1.00 90.56 299 LEU A CA 1
ATOM 2224 C C . LEU A 1 299 ? -21.460 -10.369 14.363 1.00 90.56 299 LEU A C 1
ATOM 2226 O O . LEU A 1 299 ? -22.257 -9.644 13.766 1.00 90.56 299 LEU A O 1
ATOM 2230 N N . ASP A 1 300 ? -21.539 -11.693 14.400 1.00 92.06 300 ASP A N 1
ATOM 2231 C CA . ASP A 1 300 ? -22.669 -12.470 13.890 1.00 92.06 300 ASP A CA 1
ATOM 2232 C C . ASP A 1 300 ? -23.734 -12.692 14.984 1.00 92.06 300 ASP A C 1
ATOM 2234 O O . ASP A 1 300 ? -24.854 -13.118 14.699 1.00 92.06 300 ASP A O 1
ATOM 2238 N N . ASP A 1 301 ? -23.397 -12.410 16.250 1.00 94.00 301 ASP A N 1
ATOM 2239 C CA . ASP A 1 301 ? -24.322 -12.438 17.383 1.00 94.00 301 ASP A CA 1
ATOM 2240 C C . ASP A 1 301 ? -23.850 -11.550 18.555 1.00 94.00 301 ASP A C 1
ATOM 2242 O O . ASP A 1 301 ? -22.666 -11.245 18.711 1.00 94.00 301 ASP A O 1
ATOM 2246 N N . VAL A 1 302 ? -24.784 -11.159 19.429 1.00 94.81 302 VAL A N 1
ATOM 2247 C CA . VAL A 1 302 ? -24.503 -10.399 20.657 1.00 94.81 302 VAL A CA 1
ATOM 2248 C C . VAL A 1 302 ? -23.634 -11.183 21.646 1.00 94.81 302 VAL A C 1
ATOM 2250 O O . VAL A 1 302 ? -22.945 -10.573 22.465 1.00 94.81 302 VAL A O 1
ATOM 2253 N N . ASP A 1 303 ? -23.637 -12.517 21.583 1.00 94.56 303 ASP A N 1
ATOM 2254 C CA . ASP A 1 303 ? -22.877 -13.359 22.505 1.00 94.56 303 ASP A CA 1
ATOM 2255 C C . ASP A 1 303 ? -21.356 -13.185 22.354 1.00 94.56 303 ASP A C 1
ATOM 2257 O O . ASP A 1 303 ? -20.635 -13.332 23.339 1.00 94.56 303 ASP A O 1
ATOM 2261 N N . GLN A 1 304 ? -20.861 -12.788 21.177 1.00 94.00 304 GLN A N 1
ATOM 2262 C CA . GLN A 1 304 ? -19.443 -12.459 20.977 1.00 94.00 304 GLN A CA 1
ATOM 2263 C C . GLN A 1 304 ? -19.034 -11.209 21.771 1.00 94.00 304 GLN A C 1
ATOM 2265 O O . GLN A 1 304 ? -18.061 -11.245 22.523 1.00 94.00 304 GLN A O 1
ATOM 2270 N N . LEU A 1 305 ? -19.817 -10.125 21.682 1.00 95.44 305 LEU A N 1
ATOM 2271 C CA . LEU A 1 305 ? -19.578 -8.933 22.502 1.00 95.44 305 LEU A CA 1
ATOM 2272 C C . LEU A 1 305 ? -19.769 -9.245 23.991 1.00 95.44 305 LEU A C 1
ATOM 2274 O O . LEU A 1 305 ? -19.011 -8.750 24.821 1.00 95.44 305 LEU A O 1
ATOM 2278 N N . ARG A 1 306 ? -20.759 -10.078 24.340 1.00 95.12 306 ARG A N 1
ATOM 2279 C CA . ARG A 1 306 ? -20.970 -10.521 25.725 1.00 95.12 306 ARG A CA 1
ATOM 2280 C C . ARG A 1 306 ? -19.743 -11.253 26.264 1.00 95.12 306 ARG A C 1
ATOM 2282 O O . ARG A 1 306 ? -19.347 -10.973 27.387 1.00 95.12 306 ARG A O 1
ATOM 2289 N N . ALA A 1 307 ? -19.155 -12.162 25.488 1.00 94.31 307 ALA A N 1
ATOM 2290 C CA . ALA A 1 307 ? -17.965 -12.903 25.890 1.00 94.31 307 ALA A CA 1
ATOM 2291 C C . ALA A 1 307 ? -16.791 -11.955 26.170 1.00 94.31 307 ALA A C 1
ATOM 2293 O O . ALA A 1 307 ? -16.258 -11.981 27.275 1.00 94.31 307 ALA A O 1
ATOM 2294 N N . ALA A 1 308 ? -16.484 -11.041 25.243 1.00 94.50 308 ALA A N 1
ATOM 2295 C CA . ALA A 1 308 ? -15.436 -10.038 25.445 1.00 94.50 308 ALA A CA 1
ATOM 2296 C C . ALA A 1 308 ? -15.709 -9.147 26.671 1.00 94.50 308 ALA A C 1
ATOM 2298 O O . ALA A 1 308 ? -14.834 -8.930 27.504 1.00 94.50 308 ALA A O 1
ATOM 2299 N N . PHE A 1 309 ? -16.958 -8.705 26.843 1.00 95.62 309 PHE A N 1
ATOM 2300 C CA . PHE A 1 309 ? -17.378 -7.937 28.015 1.00 95.62 309 PHE A CA 1
ATOM 2301 C C . PHE A 1 309 ? -17.204 -8.705 29.331 1.00 95.62 309 PHE A C 1
ATOM 2303 O O . PHE A 1 309 ? -16.915 -8.110 30.370 1.00 95.62 309 PHE A O 1
ATOM 2310 N N . SER A 1 310 ? -17.445 -10.016 29.313 1.00 94.62 310 SER A N 1
ATOM 2311 C CA . SER A 1 310 ? -17.276 -10.895 30.467 1.00 94.62 310 SER A CA 1
ATOM 2312 C C . SER A 1 310 ? -15.813 -11.196 30.778 1.00 94.62 310 SER A C 1
ATOM 2314 O O . SER A 1 310 ? -15.495 -11.366 31.953 1.00 94.62 310 SER A O 1
ATOM 2316 N N . ASP A 1 311 ? -14.944 -11.256 29.769 1.00 95.44 311 ASP A N 1
ATOM 2317 C CA . ASP A 1 311 ? -13.510 -11.508 29.947 1.00 95.44 311 ASP A CA 1
ATOM 2318 C C . ASP A 1 311 ? -12.807 -10.341 30.648 1.00 95.44 311 ASP A C 1
ATOM 2320 O O . ASP A 1 311 ? -11.909 -10.551 31.464 1.00 95.44 311 ASP A O 1
ATOM 2324 N N . ASP A 1 312 ? -13.285 -9.120 30.423 1.00 96.44 312 ASP A N 1
ATOM 2325 C CA . ASP A 1 312 ? -12.776 -7.908 31.062 1.00 96.44 312 ASP A CA 1
ATOM 2326 C C . ASP A 1 312 ? -13.366 -7.675 32.465 1.00 96.44 312 ASP A C 1
ATOM 2328 O O . ASP A 1 312 ? -13.636 -6.536 32.875 1.00 96.44 312 ASP A O 1
ATOM 2332 N N . ASP A 1 313 ? -13.618 -8.759 33.212 1.00 94.94 313 ASP A N 1
ATOM 2333 C CA . ASP A 1 313 ? -14.253 -8.682 34.520 1.00 94.94 313 ASP A CA 1
ATOM 2334 C C . ASP A 1 313 ? -13.457 -7.821 35.523 1.00 94.94 313 ASP A C 1
ATOM 2336 O O . ASP A 1 313 ? -12.264 -8.030 35.712 1.00 94.94 313 ASP A O 1
ATOM 2340 N N . GLY A 1 314 ? -14.108 -6.879 36.216 1.00 95.31 314 GLY A N 1
ATOM 2341 C CA . GLY A 1 314 ? -13.450 -5.952 37.145 1.00 95.31 314 GLY A CA 1
ATOM 2342 C C . GLY A 1 314 ? -13.014 -4.600 36.566 1.00 95.31 314 GLY A C 1
ATOM 2343 O O . GLY A 1 314 ? -12.756 -3.709 37.367 1.00 95.31 314 GLY A O 1
ATOM 2344 N N . SER A 1 315 ? -13.021 -4.402 35.245 1.00 97.31 315 SER A N 1
ATOM 2345 C CA . SER A 1 315 ? -12.793 -3.089 34.613 1.00 97.31 315 SER A CA 1
ATOM 2346 C C . SER A 1 315 ? -14.103 -2.351 34.323 1.00 97.31 315 SER A C 1
ATOM 2348 O O . SER A 1 315 ? -15.141 -2.979 34.087 1.00 97.31 315 SER A O 1
ATOM 2350 N N . ALA A 1 316 ? -14.080 -1.014 34.276 1.00 97.50 316 ALA A N 1
ATOM 2351 C CA . ALA A 1 316 ? -15.204 -0.284 33.687 1.00 97.50 316 ALA A CA 1
ATOM 2352 C C . ALA A 1 316 ? -15.253 -0.534 32.179 1.00 97.50 316 ALA A C 1
ATOM 2354 O O . ALA A 1 316 ? -14.224 -0.747 31.538 1.00 97.50 316 ALA A O 1
ATOM 2355 N N . ARG A 1 317 ? -16.450 -0.486 31.592 1.00 97.62 317 ARG A N 1
ATOM 2356 C CA . ARG A 1 317 ? -16.652 -0.847 30.184 1.00 97.62 317 ARG A CA 1
ATOM 2357 C C . ARG A 1 317 ? -17.530 0.174 29.486 1.00 97.62 317 ARG A C 1
ATOM 2359 O O . ARG A 1 317 ? -18.609 0.514 29.972 1.00 97.62 317 ARG A O 1
ATOM 2366 N N . LEU A 1 318 ? -17.073 0.646 28.335 1.00 97.06 318 LEU A N 1
ATOM 2367 C CA . LEU A 1 318 ? -17.771 1.593 27.479 1.00 97.06 318 LEU A CA 1
ATOM 2368 C C . LEU A 1 318 ? -18.060 0.931 26.135 1.00 97.06 318 LEU A C 1
ATOM 2370 O O . LEU A 1 318 ? -17.143 0.603 25.393 1.00 97.06 318 LEU A O 1
ATOM 2374 N N . VAL A 1 319 ? -19.340 0.766 25.809 1.00 96.56 319 VAL A N 1
ATOM 2375 C CA . VAL A 1 319 ? -19.772 0.306 24.484 1.00 96.56 319 VAL A CA 1
ATOM 2376 C C . VAL A 1 319 ? -20.214 1.518 23.673 1.00 96.56 319 VAL A C 1
ATOM 2378 O O . VAL A 1 319 ? -21.128 2.237 24.085 1.00 96.56 319 VAL A O 1
ATOM 2381 N N . LEU A 1 320 ? -19.586 1.741 22.520 1.00 95.19 320 LEU A N 1
ATOM 2382 C CA . LEU A 1 320 ? -19.978 2.748 21.539 1.00 95.19 320 LEU A CA 1
ATOM 2383 C C . LEU A 1 320 ? -20.659 2.067 20.354 1.00 95.19 320 LEU A C 1
ATOM 2385 O O . LEU A 1 320 ? -20.068 1.206 19.711 1.00 95.19 320 LEU A O 1
ATOM 2389 N N . LEU A 1 321 ? -21.880 2.487 20.035 1.00 94.06 321 LEU A N 1
ATOM 2390 C CA . LEU A 1 321 ? -22.567 2.095 18.806 1.00 94.06 321 LEU A CA 1
ATOM 2391 C C . LEU A 1 321 ? -22.411 3.216 17.789 1.00 94.06 321 LEU A C 1
ATOM 2393 O O . LEU A 1 321 ? -22.990 4.287 17.974 1.00 94.06 321 LEU A O 1
ATOM 2397 N N . VAL A 1 322 ? -21.642 2.983 16.729 1.00 91.75 322 VAL A N 1
ATOM 2398 C CA . VAL A 1 322 ? -21.185 4.052 15.833 1.00 91.75 322 VAL A CA 1
ATOM 2399 C C . VAL A 1 322 ? -21.548 3.730 14.388 1.00 91.75 322 VAL A C 1
ATOM 2401 O O . VAL A 1 322 ? -21.256 2.644 13.889 1.00 91.75 322 VAL A O 1
ATOM 2404 N N . SER A 1 323 ? -22.176 4.675 13.686 1.00 87.50 323 SER A N 1
ATOM 2405 C CA . SER A 1 323 ? -22.329 4.567 12.232 1.00 87.50 323 SER A CA 1
ATOM 2406 C C . SER A 1 323 ? -21.024 4.948 11.520 1.00 87.50 323 SER A C 1
ATOM 2408 O O . SER A 1 323 ? -20.531 6.063 11.723 1.00 87.50 323 SER A O 1
ATOM 2410 N N . PRO A 1 324 ? -20.475 4.099 10.630 1.00 82.94 324 PRO A N 1
ATOM 2411 C CA . PRO A 1 324 ? -19.287 4.457 9.856 1.00 82.94 324 PRO A CA 1
ATOM 2412 C C . PRO A 1 324 ? -19.546 5.564 8.828 1.00 82.94 324 PRO A C 1
ATOM 2414 O O . PRO A 1 324 ? -18.602 6.218 8.392 1.00 82.94 324 PRO A O 1
ATOM 2417 N N . HIS A 1 325 ? -20.810 5.795 8.462 1.00 80.75 325 HIS A N 1
ATOM 2418 C CA . HIS A 1 325 ? -21.209 6.805 7.479 1.00 80.75 325 HIS A CA 1
ATOM 2419 C C . HIS A 1 325 ? -21.261 8.222 8.069 1.00 80.75 325 HIS A C 1
ATOM 2421 O O . HIS A 1 325 ? -21.312 9.206 7.335 1.00 80.75 325 HIS A O 1
ATOM 2427 N N . LEU A 1 326 ? -21.256 8.355 9.400 1.00 81.12 326 LEU A N 1
ATOM 2428 C CA . LEU A 1 326 ? -21.352 9.647 10.069 1.00 81.12 326 LEU A CA 1
ATOM 2429 C C . LEU A 1 326 ? -19.984 10.060 10.607 1.00 81.12 326 LEU A C 1
ATOM 2431 O O . LEU A 1 326 ? -19.536 9.579 11.648 1.00 81.12 326 LEU A O 1
ATOM 2435 N N . ALA A 1 327 ? -19.348 11.024 9.934 1.00 78.62 327 ALA A N 1
ATOM 2436 C CA . ALA A 1 327 ? -18.059 11.582 10.351 1.00 78.62 327 ALA A CA 1
ATOM 2437 C C . ALA A 1 327 ? -18.064 12.044 11.822 1.00 78.62 327 ALA A C 1
ATOM 2439 O O . ALA A 1 327 ? -17.088 11.837 12.538 1.00 78.62 327 ALA A O 1
ATOM 2440 N N . ALA A 1 328 ? -19.185 12.598 12.299 1.00 80.38 328 ALA A N 1
ATOM 2441 C CA . ALA A 1 328 ? -19.351 12.994 13.696 1.00 80.38 328 ALA A CA 1
ATOM 2442 C C . ALA A 1 328 ? -19.321 11.802 14.668 1.00 80.38 328 ALA A C 1
ATOM 2444 O O . ALA A 1 328 ? -18.775 11.925 15.761 1.00 80.38 328 ALA A O 1
ATOM 2445 N N . ALA A 1 329 ? -19.892 10.657 14.285 1.00 82.50 329 ALA A N 1
ATOM 2446 C CA . ALA A 1 3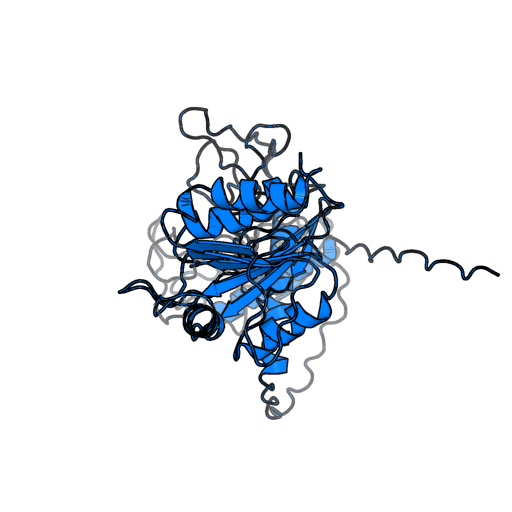29 ? -19.920 9.457 15.113 1.00 82.50 329 ALA A CA 1
ATOM 2447 C C . ALA A 1 329 ? -18.522 8.817 15.175 1.00 82.50 329 ALA A C 1
ATOM 2449 O O . ALA A 1 329 ? -18.009 8.570 16.267 1.00 82.50 329 ALA A O 1
ATOM 2450 N N . ARG A 1 330 ? -17.848 8.674 14.023 1.00 82.88 330 ARG A N 1
ATOM 2451 C CA . ARG A 1 330 ? -16.441 8.237 13.955 1.00 82.88 330 ARG A CA 1
ATOM 2452 C C . ARG A 1 330 ? -15.521 9.155 14.760 1.00 82.88 330 ARG A C 1
ATOM 2454 O O . ARG A 1 330 ? -14.718 8.675 15.555 1.00 82.88 330 ARG A O 1
ATOM 2461 N N . GLY A 1 331 ? -15.677 10.469 14.602 1.00 83.38 331 GLY A N 1
ATOM 2462 C CA . GLY A 1 331 ? -14.904 11.469 15.339 1.00 83.38 331 GLY A CA 1
ATOM 2463 C C . GLY A 1 331 ? -15.012 11.318 16.858 1.00 83.38 331 GLY A C 1
ATOM 2464 O O . GLY A 1 331 ? -14.078 11.679 17.565 1.00 83.38 331 GLY A O 1
ATOM 2465 N N . ARG A 1 332 ? -16.096 10.726 17.380 1.00 84.69 332 ARG A N 1
ATOM 2466 C CA . ARG A 1 332 ? -16.205 10.440 18.817 1.00 84.69 332 ARG A CA 1
ATOM 2467 C C . ARG A 1 332 ? -15.435 9.235 19.277 1.00 84.69 332 ARG A C 1
ATOM 2469 O O . ARG A 1 332 ? -14.876 9.304 20.360 1.00 84.69 332 ARG A O 1
ATOM 2476 N N . ALA A 1 333 ? -15.438 8.152 18.510 1.00 90.38 333 ALA A N 1
ATOM 2477 C CA . ALA A 1 333 ? -14.618 7.000 18.856 1.00 90.38 333 ALA A CA 1
ATOM 2478 C C . ALA A 1 333 ? -13.150 7.452 18.977 1.00 90.38 333 ALA A C 1
ATOM 2480 O O . ALA A 1 333 ? -12.506 7.203 19.994 1.00 90.38 333 ALA A O 1
ATOM 2481 N N . ILE A 1 334 ? -12.695 8.260 18.008 1.00 88.44 334 ILE A N 1
ATOM 2482 C CA . ILE A 1 334 ? -11.371 8.898 18.015 1.00 88.44 334 ILE A CA 1
ATOM 2483 C C . ILE A 1 334 ? -11.206 9.823 19.229 1.00 88.44 334 ILE A C 1
ATOM 2485 O O . ILE A 1 334 ? -10.200 9.751 19.926 1.00 88.44 334 ILE A O 1
ATOM 2489 N N . TRP A 1 335 ? -12.193 10.674 19.525 1.00 91.44 335 TRP A N 1
ATOM 2490 C CA . TRP A 1 335 ? -12.143 11.563 20.689 1.00 91.44 335 TRP A CA 1
ATOM 2491 C C . TRP A 1 335 ? -12.046 10.792 22.010 1.00 91.44 335 TRP A C 1
ATOM 2493 O O . TRP A 1 335 ? -11.278 11.197 22.873 1.00 91.44 335 TRP A O 1
ATOM 2503 N N . VAL A 1 336 ? -12.779 9.683 22.179 1.00 93.88 336 VAL A N 1
ATOM 2504 C CA . VAL A 1 336 ? -12.706 8.853 23.392 1.00 93.88 336 VAL A CA 1
ATOM 2505 C C . VAL A 1 336 ? -11.304 8.284 23.547 1.00 93.88 336 VAL A C 1
ATOM 2507 O O . VAL A 1 336 ? -10.713 8.411 24.615 1.00 93.88 336 VAL A O 1
ATOM 2510 N N . GLN A 1 337 ? -10.736 7.729 22.479 1.00 94.06 337 GLN A N 1
ATOM 2511 C CA . GLN A 1 337 ? -9.357 7.266 22.521 1.00 94.06 337 GLN A CA 1
ATOM 2512 C C . GLN A 1 337 ? -8.395 8.406 22.888 1.00 94.06 337 GLN A C 1
ATOM 2514 O O . GLN A 1 337 ? -7.653 8.305 23.856 1.00 94.06 337 GLN A O 1
ATOM 2519 N N . GLN A 1 338 ? -8.447 9.531 22.178 1.00 89.75 338 GLN A N 1
ATOM 2520 C CA . GLN A 1 338 ? -7.473 10.610 22.351 1.00 89.75 338 GLN A CA 1
ATOM 2521 C C . GLN A 1 338 ? -7.601 11.365 23.679 1.00 89.75 338 GLN A C 1
ATOM 2523 O O . GLN A 1 338 ? -6.597 11.764 24.256 1.00 89.75 338 GLN A O 1
ATOM 2528 N N . GLN A 1 339 ? -8.824 11.623 24.138 1.00 92.25 339 GLN A N 1
ATOM 2529 C CA . GLN A 1 339 ? -9.088 12.534 25.259 1.00 92.25 339 GLN A CA 1
ATOM 2530 C C . GLN A 1 339 ? -9.389 11.812 26.569 1.00 92.25 339 GLN A C 1
ATOM 2532 O O . GLN A 1 339 ? -9.461 12.459 27.611 1.00 92.25 339 GLN A O 1
ATOM 2537 N N . ILE A 1 340 ? -9.607 10.498 26.524 1.00 94.50 340 ILE A N 1
ATOM 2538 C CA . ILE A 1 340 ? -9.824 9.686 27.721 1.00 94.50 340 ILE A CA 1
ATOM 2539 C C . ILE A 1 340 ? -8.686 8.677 27.840 1.00 94.50 340 ILE A C 1
ATOM 2541 O O . ILE A 1 340 ? -7.882 8.783 28.758 1.00 94.50 340 ILE A O 1
ATOM 2545 N N . LEU A 1 341 ? -8.563 7.752 26.885 1.00 95.75 341 LEU A N 1
ATOM 2546 C CA . LEU A 1 341 ? -7.610 6.642 26.994 1.00 95.75 341 LEU A CA 1
ATOM 2547 C C . LEU A 1 341 ? -6.143 7.093 26.881 1.00 95.75 341 LEU A C 1
ATOM 2549 O O . LEU A 1 341 ? -5.304 6.653 27.663 1.00 95.75 341 LEU A O 1
ATOM 2553 N N . ASN A 1 342 ? -5.818 7.990 25.948 1.00 93.00 342 ASN A N 1
ATOM 2554 C CA . ASN A 1 342 ? -4.453 8.497 25.773 1.00 93.00 342 ASN A CA 1
ATOM 2555 C C . ASN A 1 342 ? -4.086 9.543 26.838 1.00 93.00 342 ASN A C 1
ATOM 2557 O O . ASN A 1 342 ? -2.911 9.700 27.164 1.00 93.00 342 ASN A O 1
ATOM 2561 N N . ALA A 1 343 ? -5.078 10.273 27.358 1.00 93.00 343 ALA A N 1
ATOM 2562 C CA . ALA A 1 343 ? -4.876 11.265 28.412 1.00 93.00 343 ALA A CA 1
ATOM 2563 C C . ALA A 1 343 ? -4.566 10.606 29.766 1.00 93.00 343 ALA A C 1
ATOM 2565 O O . ALA A 1 343 ? -3.758 11.138 30.526 1.00 93.00 343 ALA A O 1
ATOM 2566 N N . ASP A 1 344 ? -5.162 9.440 30.029 1.00 96.06 344 ASP A N 1
ATOM 2567 C CA . ASP A 1 344 ? -4.898 8.621 31.209 1.00 96.06 344 ASP A CA 1
ATOM 2568 C C . ASP A 1 344 ? -4.603 7.159 30.808 1.00 96.06 344 ASP A C 1
ATOM 2570 O O . ASP A 1 344 ? -5.511 6.327 30.694 1.00 96.06 344 ASP A O 1
ATOM 2574 N N . PRO A 1 345 ? -3.323 6.824 30.559 1.00 95.19 345 PRO A N 1
ATOM 2575 C CA . PRO A 1 345 ? -2.916 5.470 30.183 1.00 95.19 345 PRO A CA 1
ATOM 2576 C C . PRO A 1 345 ? -3.201 4.408 31.253 1.00 95.19 345 PRO A C 1
ATOM 2578 O O . PRO A 1 345 ? -3.332 3.237 30.912 1.00 95.19 345 PRO A O 1
ATOM 2581 N N . GLU A 1 346 ? -3.319 4.801 32.525 1.00 95.75 346 GLU A N 1
ATOM 2582 C CA . GLU A 1 346 ? -3.564 3.885 33.650 1.00 95.75 346 GLU A CA 1
ATOM 2583 C C . GLU A 1 346 ? -5.064 3.700 33.934 1.00 95.75 346 GLU A C 1
ATOM 2585 O O . GLU A 1 346 ? -5.444 2.937 34.825 1.00 95.75 346 GLU A O 1
ATOM 2590 N N . LEU A 1 347 ? -5.929 4.394 33.186 1.00 96.62 347 LEU A N 1
ATOM 2591 C CA . LEU A 1 347 ? -7.371 4.286 33.334 1.00 96.62 347 LEU A CA 1
ATOM 2592 C C . LEU A 1 347 ? -7.841 2.860 33.022 1.00 96.62 347 LEU A C 1
ATOM 2594 O O . LEU A 1 347 ? -7.737 2.390 31.885 1.00 96.62 347 LEU A O 1
ATOM 2598 N N . ASP A 1 348 ? -8.439 2.211 34.022 1.00 97.50 348 ASP A N 1
ATOM 2599 C CA . ASP A 1 348 ? -9.016 0.866 33.919 1.00 97.50 348 ASP A CA 1
ATOM 2600 C C . ASP A 1 348 ? -10.401 0.889 33.241 1.00 97.50 348 ASP A C 1
ATOM 2602 O O . ASP A 1 348 ? -11.451 0.622 33.839 1.00 97.50 348 ASP A O 1
ATOM 2606 N N . LEU A 1 349 ? -10.395 1.294 31.969 1.00 97.62 349 LEU A N 1
ATOM 2607 C CA . LEU A 1 349 ? -11.558 1.399 31.098 1.00 97.62 349 LEU A CA 1
ATOM 2608 C C . LEU A 1 349 ? -11.329 0.587 29.823 1.00 97.62 349 LEU A C 1
ATOM 2610 O O . LEU A 1 349 ? -10.391 0.855 29.078 1.00 97.62 349 LEU A O 1
ATOM 2614 N N . LYS A 1 350 ? -12.241 -0.340 29.532 1.00 98.06 350 LYS A N 1
ATOM 2615 C CA . LYS A 1 350 ? -12.303 -1.076 28.265 1.00 98.06 350 LYS A CA 1
ATOM 2616 C C . LYS A 1 350 ? -13.316 -0.440 27.324 1.00 98.06 350 LYS A C 1
ATOM 2618 O O . LYS A 1 350 ? -14.433 -0.108 27.726 1.00 98.06 350 LYS A O 1
ATOM 2623 N N . LEU A 1 351 ? -12.923 -0.257 26.071 1.00 97.12 351 LEU A N 1
ATOM 2624 C CA . LEU A 1 351 ? -13.705 0.385 25.025 1.00 97.12 351 LEU A CA 1
ATOM 2625 C C . LEU A 1 351 ? -14.070 -0.633 23.942 1.00 97.12 351 LEU A C 1
ATOM 2627 O O . LEU A 1 351 ? -13.207 -1.118 23.218 1.00 97.12 351 LEU A O 1
ATOM 2631 N N . TYR A 1 352 ? -15.364 -0.884 23.775 1.00 96.88 352 TYR A N 1
ATOM 2632 C CA . TYR A 1 352 ? -15.895 -1.680 22.674 1.00 96.88 352 TYR A CA 1
ATOM 2633 C C . TYR A 1 352 ? -16.541 -0.756 21.649 1.00 96.88 352 TYR A C 1
ATOM 2635 O O . TYR A 1 352 ? -17.560 -0.122 21.936 1.00 96.88 352 TYR A O 1
ATOM 2643 N N . VAL A 1 353 ? -15.977 -0.672 20.448 1.00 95.25 353 VAL A N 1
ATOM 2644 C CA . VAL A 1 353 ? -16.559 0.109 19.351 1.00 95.25 353 VAL A CA 1
ATOM 2645 C C . VAL A 1 353 ? -17.254 -0.827 18.385 1.00 95.25 353 VAL A C 1
ATOM 2647 O O . VAL A 1 353 ? -16.616 -1.594 17.675 1.00 95.25 353 VAL A O 1
ATOM 2650 N N . VAL A 1 354 ? -18.578 -0.757 18.354 1.00 95.12 354 VAL A N 1
ATOM 2651 C CA . VAL A 1 354 ? -19.408 -1.551 17.456 1.00 95.12 354 VAL A CA 1
ATOM 2652 C C . VAL A 1 354 ? -19.846 -0.671 16.298 1.00 95.12 354 VAL A C 1
ATOM 2654 O O . VAL A 1 354 ? -20.693 0.220 16.429 1.00 95.12 354 VAL A O 1
ATOM 2657 N N . TRP A 1 355 ? -19.238 -0.923 15.149 1.00 92.62 355 TRP A N 1
ATOM 2658 C CA . TRP A 1 355 ? -19.551 -0.268 13.896 1.00 92.62 355 TRP A CA 1
ATOM 2659 C C . TRP A 1 355 ? -20.799 -0.914 13.290 1.00 92.62 355 TRP A C 1
ATOM 2661 O O . TRP A 1 355 ? -20.786 -2.084 12.909 1.00 92.62 355 TRP A O 1
ATOM 2671 N N . ASN A 1 356 ? -21.886 -0.151 13.200 1.00 88.62 356 ASN A N 1
ATOM 2672 C CA . ASN A 1 356 ? -23.163 -0.651 12.697 1.00 88.62 356 ASN A CA 1
ATOM 2673 C C . ASN A 1 356 ? -23.245 -0.490 11.179 1.00 88.62 356 ASN A C 1
ATOM 2675 O O . ASN A 1 356 ? -23.170 0.629 10.669 1.00 88.62 356 ASN A O 1
ATOM 2679 N N . ALA A 1 357 ? -23.524 -1.572 10.455 1.00 80.94 357 ALA A N 1
ATOM 2680 C CA . ALA A 1 357 ? -23.569 -1.565 8.991 1.00 80.94 357 ALA A CA 1
ATOM 2681 C C . ALA A 1 357 ? -24.809 -0.933 8.368 1.00 80.94 357 ALA A C 1
ATOM 2683 O O . ALA A 1 357 ? -25.109 -1.200 7.207 1.00 80.94 357 ALA A O 1
ATOM 2684 N N . ARG A 1 358 ? -25.570 -0.136 9.124 1.00 78.69 358 ARG A N 1
ATOM 2685 C CA . ARG A 1 358 ? -26.828 0.418 8.635 1.00 78.69 358 ARG A CA 1
ATOM 2686 C C . ARG A 1 358 ? -26.536 1.337 7.445 1.00 78.69 358 ARG A C 1
ATOM 2688 O O . ARG A 1 358 ? -26.008 2.428 7.666 1.00 78.69 358 ARG A O 1
ATOM 2695 N N . PRO A 1 359 ? -26.922 0.954 6.216 1.00 68.94 359 PRO A N 1
ATOM 2696 C CA . PRO A 1 359 ? -26.745 1.843 5.088 1.00 68.94 359 PRO A CA 1
ATOM 2697 C C . PRO A 1 359 ? -27.631 3.073 5.292 1.00 68.94 359 PRO A C 1
ATOM 2699 O O . PRO A 1 359 ? -28.803 2.959 5.683 1.00 68.94 359 PRO A O 1
ATOM 2702 N N . LEU A 1 360 ? -27.087 4.258 5.015 1.00 73.56 360 LEU A N 1
ATOM 2703 C CA . LEU A 1 360 ? -27.932 5.414 4.737 1.00 73.56 360 LEU A CA 1
ATOM 2704 C C . LEU A 1 360 ? -28.748 5.111 3.472 1.00 73.56 360 LEU A C 1
ATOM 2706 O O . LEU A 1 360 ? -28.307 4.366 2.596 1.00 73.56 360 LEU A O 1
ATOM 2710 N N . VAL A 1 361 ? -29.976 5.630 3.386 1.00 74.94 361 VAL A N 1
ATOM 2711 C CA . VAL A 1 361 ? -30.862 5.355 2.243 1.00 74.94 361 VAL A CA 1
ATOM 2712 C C . VAL A 1 361 ? -30.155 5.751 0.943 1.00 74.94 361 VAL A C 1
ATOM 2714 O O . VAL A 1 361 ? -29.943 6.934 0.698 1.00 74.94 361 VAL A O 1
ATOM 2717 N N . GLY A 1 362 ? -29.825 4.758 0.111 1.00 71.69 362 GLY A N 1
ATOM 2718 C CA . GLY A 1 362 ? -29.140 4.951 -1.171 1.00 71.69 362 GLY A CA 1
ATOM 2719 C C . GLY A 1 362 ? -27.629 4.693 -1.167 1.00 71.69 362 GLY A C 1
ATOM 2720 O O . GLY A 1 362 ? -27.030 4.764 -2.235 1.00 71.69 362 GLY A O 1
ATOM 2721 N N . GLU A 1 363 ? -27.020 4.348 -0.030 1.00 65.69 363 GLU A N 1
ATOM 2722 C CA . GLU A 1 363 ? -25.595 4.003 0.059 1.00 65.69 363 GLU A CA 1
ATOM 2723 C C . GLU A 1 363 ? -25.391 2.495 0.289 1.00 65.69 363 GLU A C 1
ATOM 2725 O O . GLU A 1 363 ? -26.183 1.867 0.997 1.00 65.69 363 GLU A O 1
ATOM 2730 N N . PRO A 1 364 ? -24.353 1.871 -0.297 1.00 63.72 364 PRO A N 1
ATOM 2731 C CA . PRO A 1 364 ? -23.977 0.507 0.060 1.00 63.72 364 PRO A CA 1
ATOM 2732 C C . PRO A 1 364 ? -23.470 0.456 1.509 1.00 63.72 364 PRO A C 1
ATOM 2734 O O . PRO A 1 364 ? -22.871 1.414 1.995 1.00 63.72 364 PRO A O 1
ATOM 2737 N N . ALA A 1 365 ? -23.673 -0.674 2.193 1.00 62.66 365 ALA A N 1
ATOM 2738 C CA . ALA A 1 365 ? -23.057 -0.903 3.497 1.00 62.66 365 ALA A CA 1
ATOM 2739 C C . ALA A 1 365 ? -21.532 -0.957 3.320 1.00 62.66 365 ALA A C 1
ATOM 2741 O O . ALA A 1 365 ? -21.005 -1.879 2.696 1.00 62.66 365 ALA A O 1
ATOM 2742 N N . LEU A 1 366 ? -20.831 0.048 3.839 1.00 64.00 366 LEU A N 1
ATOM 2743 C CA . LEU A 1 366 ? -19.375 0.092 3.813 1.00 64.00 366 LEU A CA 1
ATOM 2744 C C . LEU A 1 366 ? -18.864 -0.480 5.127 1.00 64.00 366 LEU A C 1
ATOM 2746 O O . LEU A 1 366 ? -19.076 0.134 6.171 1.00 64.00 366 LEU A O 1
ATOM 2750 N N . LYS A 1 367 ? -18.185 -1.635 5.077 1.00 65.62 367 LYS A N 1
ATOM 2751 C CA . LYS A 1 367 ? -17.397 -2.112 6.218 1.00 65.62 367 LYS A CA 1
ATOM 2752 C C . LYS A 1 367 ? -16.277 -1.090 6.434 1.00 65.62 367 LYS A C 1
ATOM 2754 O O . LYS A 1 367 ? -15.404 -0.991 5.570 1.00 65.62 367 LYS A O 1
ATOM 2759 N N . PRO A 1 368 ? -16.306 -0.289 7.515 1.00 65.00 368 PRO A N 1
ATOM 2760 C CA . PRO A 1 368 ? -15.169 0.532 7.843 1.00 65.00 368 PRO A CA 1
ATOM 2761 C C . PRO A 1 368 ? -14.029 -0.413 8.205 1.00 65.00 368 PRO A C 1
ATOM 2763 O O . PRO A 1 368 ? -14.217 -1.563 8.606 1.00 65.00 368 PRO A O 1
ATOM 2766 N N . SER A 1 369 ? -12.827 0.088 8.092 1.00 57.72 369 SER A N 1
ATOM 2767 C CA . SER A 1 369 ? -11.741 -0.449 8.883 1.00 57.72 369 SER A CA 1
ATOM 2768 C C . SER A 1 369 ? -11.895 -0.170 10.357 1.00 57.72 369 SER A C 1
ATOM 2770 O O . SER A 1 369 ? -12.612 0.758 10.741 1.00 57.72 369 SER A O 1
ATOM 2772 N N . ALA A 1 370 ? -11.086 -0.882 11.138 1.00 60.34 370 ALA A N 1
ATOM 2773 C CA . ALA A 1 370 ? -10.625 -0.376 12.419 1.00 60.34 370 ALA A CA 1
ATOM 2774 C C . ALA A 1 370 ? -10.236 1.108 12.283 1.00 60.34 370 ALA A C 1
ATOM 2776 O O . ALA A 1 370 ? -9.534 1.500 11.342 1.00 60.34 370 ALA A O 1
ATOM 2777 N N . GLY A 1 371 ? -10.848 1.933 13.127 1.00 67.50 371 GLY A N 1
ATOM 2778 C CA . GLY A 1 371 ? -10.808 3.389 13.066 1.00 67.50 371 GLY A CA 1
ATOM 2779 C C . GLY A 1 371 ? -9.841 4.018 14.061 1.00 67.50 371 GLY A C 1
ATOM 2780 O O . GLY A 1 371 ? -9.557 5.212 13.954 1.00 67.50 371 GLY A O 1
ATOM 2781 N N . LEU A 1 372 ? -9.415 3.234 15.048 1.00 81.69 372 LEU A N 1
ATOM 2782 C CA . LEU A 1 372 ? -8.710 3.691 16.235 1.00 81.69 372 LEU A CA 1
ATOM 2783 C C . LEU A 1 372 ? -7.253 3.240 16.208 1.00 81.69 372 LEU A C 1
ATOM 2785 O O . LEU A 1 372 ? -6.899 2.259 15.558 1.00 81.69 372 LEU A O 1
ATOM 2789 N N . GLU A 1 373 ? -6.387 3.982 16.898 1.00 81.75 373 GLU A N 1
ATOM 2790 C CA . GLU A 1 373 ? -4.995 3.565 17.078 1.00 81.75 373 GLU A CA 1
ATOM 2791 C C . GLU A 1 373 ? -4.955 2.244 17.878 1.00 81.75 373 GLU A C 1
ATOM 2793 O O . GLU A 1 373 ? -5.836 2.016 18.712 1.00 81.75 373 GLU A O 1
ATOM 2798 N N . PRO A 1 374 ? -3.967 1.360 17.659 1.00 83.50 374 PRO A N 1
ATOM 2799 C CA . PRO A 1 374 ? -3.846 0.139 18.450 1.00 83.50 374 PRO A CA 1
ATOM 2800 C C . PRO A 1 374 ? -3.710 0.436 19.951 1.00 83.50 374 PRO A C 1
ATOM 2802 O O . PRO A 1 374 ? -2.784 1.128 20.369 1.00 83.50 374 PRO A O 1
ATOM 2805 N N . ASP A 1 375 ? -4.614 -0.120 20.754 1.00 89.06 375 ASP A N 1
ATOM 2806 C CA . ASP A 1 375 ? -4.638 -0.012 22.215 1.00 89.06 375 ASP A CA 1
ATOM 2807 C C . ASP A 1 375 ? -5.299 -1.288 22.766 1.00 89.06 375 ASP A C 1
ATOM 2809 O O . ASP A 1 375 ? -6.343 -1.711 22.267 1.00 89.06 375 ASP A O 1
ATOM 2813 N N . ASP A 1 376 ? -4.691 -1.935 23.763 1.00 92.94 376 ASP A N 1
ATOM 2814 C CA . ASP A 1 376 ? -5.164 -3.210 24.329 1.00 92.94 376 ASP A CA 1
ATOM 2815 C C . ASP A 1 376 ? -6.448 -3.069 25.166 1.00 92.94 376 ASP A C 1
ATOM 2817 O O . ASP A 1 376 ? -7.063 -4.057 25.586 1.00 92.94 376 ASP A O 1
ATOM 2821 N N . ARG A 1 377 ? -6.877 -1.831 25.411 1.00 96.31 377 ARG A N 1
ATOM 2822 C CA . ARG A 1 377 ? -8.169 -1.499 26.003 1.00 96.31 377 ARG A CA 1
ATOM 2823 C C . ARG A 1 377 ? -9.276 -1.382 24.964 1.00 96.31 377 ARG A C 1
ATOM 2825 O O . ARG A 1 377 ? -10.433 -1.279 25.363 1.00 96.31 377 ARG A O 1
ATOM 2832 N N . ILE A 1 378 ? -8.956 -1.379 23.670 1.00 95.00 378 ILE A N 1
ATOM 2833 C CA . ILE A 1 378 ? -9.917 -1.151 22.590 1.00 95.00 378 ILE A CA 1
ATOM 2834 C C . ILE A 1 378 ? -10.160 -2.444 21.815 1.00 95.00 378 ILE A C 1
ATOM 2836 O O . ILE A 1 378 ? -9.238 -3.054 21.282 1.00 95.00 378 ILE A O 1
ATOM 2840 N N . ALA A 1 379 ? -11.430 -2.815 21.684 1.00 93.19 379 ALA A N 1
ATOM 2841 C CA . ALA A 1 379 ? -11.875 -3.837 20.749 1.00 93.19 379 ALA A CA 1
ATOM 2842 C C . ALA A 1 379 ? -12.894 -3.234 19.779 1.00 93.19 379 ALA A C 1
ATOM 2844 O O . ALA A 1 379 ? -13.873 -2.600 20.182 1.00 93.19 379 ALA A O 1
ATOM 2845 N N . GLU A 1 380 ? -12.658 -3.421 18.484 1.00 92.44 380 GLU A N 1
ATOM 2846 C CA . GLU A 1 380 ? -13.526 -2.908 17.432 1.00 92.44 380 GLU A CA 1
ATOM 2847 C C . GLU A 1 380 ? -14.226 -4.052 16.692 1.00 92.44 380 GLU A C 1
ATOM 2849 O O . GLU A 1 380 ? -13.601 -5.016 16.246 1.00 92.44 380 GLU A O 1
ATOM 2854 N N . TYR A 1 381 ? -15.533 -3.902 16.507 1.00 93.12 381 TYR A N 1
ATOM 2855 C CA . TYR A 1 381 ? -16.410 -4.911 15.937 1.00 93.12 381 TYR A CA 1
ATOM 2856 C C . TYR A 1 381 ? -17.208 -4.373 14.755 1.00 93.12 381 TYR A C 1
ATOM 2858 O O . TYR A 1 381 ? -17.616 -3.213 14.743 1.00 93.12 381 TYR A O 1
ATOM 2866 N N . TRP A 1 382 ? -17.503 -5.238 13.788 1.00 92.12 382 TRP A N 1
ATOM 2867 C CA . TRP A 1 382 ? -18.414 -4.958 12.684 1.00 92.12 382 TRP A CA 1
ATOM 2868 C C . TRP A 1 382 ? -19.725 -5.722 12.856 1.00 92.12 382 TRP A C 1
ATOM 2870 O O . TRP A 1 382 ? -19.760 -6.938 12.687 1.00 92.12 382 TRP A O 1
ATOM 2880 N N . ASP A 1 383 ? -20.807 -5.006 13.156 1.00 92.88 383 ASP A N 1
ATOM 2881 C CA . ASP A 1 383 ? -22.136 -5.582 13.365 1.00 92.88 383 ASP A CA 1
ATOM 2882 C C . ASP A 1 383 ? -23.010 -5.355 12.124 1.00 92.88 383 ASP A C 1
ATOM 2884 O O . ASP A 1 383 ? -23.660 -4.312 11.949 1.00 92.88 383 ASP A O 1
ATOM 2888 N N . THR A 1 384 ? -22.989 -6.344 11.225 1.00 88.19 384 THR A N 1
ATOM 2889 C CA . THR A 1 384 ? -23.654 -6.238 9.919 1.00 88.19 384 THR A CA 1
ATOM 2890 C C . THR A 1 384 ? -25.172 -6.186 10.057 1.00 88.19 384 THR A C 1
ATOM 2892 O O . THR A 1 384 ? -25.841 -5.404 9.377 1.00 88.19 384 THR A O 1
ATOM 2895 N N . GLU A 1 385 ? -25.734 -6.986 10.962 1.00 89.75 385 GLU A N 1
ATOM 2896 C CA . GLU A 1 385 ? -27.183 -7.066 11.138 1.00 89.75 385 GLU A CA 1
ATOM 2897 C C . GLU A 1 385 ? -27.692 -6.252 12.333 1.00 89.75 385 GLU A C 1
ATOM 2899 O O . GLU A 1 385 ? -28.877 -6.326 12.662 1.00 89.75 385 GLU A O 1
ATOM 2904 N N . GLN A 1 386 ? -26.852 -5.443 12.982 1.00 92.19 386 GLN A N 1
ATOM 2905 C CA . GLN A 1 386 ? -27.212 -4.673 14.180 1.00 92.19 386 GLN A CA 1
ATOM 2906 C C . GLN A 1 386 ? -27.719 -5.585 15.315 1.00 92.19 386 GLN A C 1
ATOM 2908 O O . GLN A 1 386 ? -28.733 -5.281 15.955 1.00 92.19 386 GLN A O 1
ATOM 2913 N N . HIS A 1 387 ? -27.088 -6.742 15.525 1.00 93.75 387 HIS A N 1
ATOM 2914 C CA . HIS A 1 387 ? -27.393 -7.656 16.628 1.00 93.75 387 HIS A CA 1
ATOM 2915 C C . HIS A 1 387 ? -27.262 -6.946 17.979 1.00 93.75 387 HIS A C 1
ATOM 2917 O O . HIS A 1 387 ? -28.202 -6.948 18.778 1.00 93.75 387 HIS A O 1
ATOM 2923 N N . VAL A 1 388 ? -26.141 -6.258 18.203 1.00 93.56 388 VAL A N 1
ATOM 2924 C CA . VAL A 1 388 ? -25.842 -5.558 19.454 1.00 93.56 388 VAL A CA 1
ATOM 2925 C C . VAL A 1 388 ? -26.774 -4.371 19.635 1.00 93.56 388 VAL A C 1
ATOM 2927 O O . VAL A 1 388 ? -27.405 -4.233 20.684 1.00 93.56 388 VAL A O 1
ATOM 2930 N N . GLY A 1 389 ? -26.908 -3.526 18.609 1.00 91.50 389 GLY A N 1
ATOM 2931 C CA . GLY A 1 389 ? -27.748 -2.331 18.686 1.00 91.50 389 GLY A CA 1
ATOM 2932 C C . GLY A 1 389 ? -29.216 -2.653 18.977 1.00 91.50 389 GLY A C 1
ATOM 2933 O O . GLY A 1 389 ? -29.839 -1.982 19.800 1.00 91.50 389 GLY A O 1
ATOM 2934 N N . ARG A 1 390 ? -29.768 -3.711 18.362 1.00 91.44 390 ARG A N 1
ATOM 2935 C CA . ARG A 1 390 ? -31.136 -4.189 18.639 1.00 91.44 390 ARG A CA 1
ATOM 2936 C C . ARG A 1 390 ? -31.268 -4.779 20.039 1.00 91.44 390 ARG A C 1
ATOM 2938 O O . ARG A 1 390 ? -32.267 -4.516 20.714 1.00 91.44 390 ARG A O 1
ATOM 2945 N N . TRP A 1 391 ? -30.282 -5.559 20.478 1.00 92.69 391 TRP A N 1
ATOM 2946 C CA . TRP A 1 391 ? -30.304 -6.168 21.804 1.00 92.69 391 TRP A CA 1
ATOM 2947 C C . TRP A 1 391 ? -30.236 -5.109 22.907 1.00 92.69 391 TRP A C 1
ATOM 2949 O O . TRP A 1 391 ? -31.089 -5.113 23.793 1.00 92.69 391 TRP A O 1
ATOM 2959 N N . LEU A 1 392 ? -29.287 -4.168 22.831 1.00 91.19 392 LEU A N 1
ATOM 2960 C CA . LEU A 1 392 ? -29.136 -3.097 23.824 1.00 91.19 392 LEU A CA 1
ATOM 2961 C C . LEU A 1 392 ? -30.385 -2.218 23.872 1.00 91.19 392 LEU A C 1
ATOM 2963 O O . LEU A 1 392 ? -30.875 -1.918 24.955 1.00 91.19 392 LEU A O 1
ATOM 2967 N N . ALA A 1 393 ? -30.956 -1.874 22.718 1.00 88.88 393 ALA A N 1
ATOM 2968 C CA . ALA A 1 393 ? -32.192 -1.103 22.662 1.00 88.88 393 ALA A CA 1
ATOM 2969 C C . ALA A 1 393 ? -33.360 -1.829 23.351 1.00 88.88 393 ALA A C 1
ATOM 2971 O O . ALA A 1 393 ? -34.045 -1.258 24.186 1.00 88.88 393 ALA A O 1
ATOM 2972 N N . SER A 1 394 ? -33.523 -3.128 23.086 1.00 90.19 394 SER A N 1
ATOM 2973 C CA . SER A 1 394 ? -34.631 -3.921 23.640 1.00 90.19 394 SER A CA 1
ATOM 2974 C C . SER A 1 394 ? -34.508 -4.203 25.141 1.00 90.19 394 SER A C 1
ATOM 2976 O O . SER A 1 394 ? -35.516 -4.480 25.790 1.00 90.19 394 SER A O 1
ATOM 2978 N N . ASN A 1 395 ? -33.287 -4.196 25.683 1.00 90.25 395 ASN A N 1
ATOM 2979 C CA . ASN A 1 395 ? -33.013 -4.630 27.056 1.00 90.25 395 ASN A CA 1
ATOM 2980 C C . ASN A 1 395 ? -32.636 -3.483 28.002 1.00 90.25 395 ASN A C 1
ATOM 2982 O O . ASN A 1 395 ? -32.879 -3.589 29.202 1.00 90.25 395 ASN A O 1
ATOM 2986 N N . LEU A 1 396 ? -32.037 -2.405 27.492 1.00 88.44 396 LEU A N 1
ATOM 2987 C CA . LEU A 1 396 ? -31.498 -1.312 28.307 1.00 88.44 396 LEU A CA 1
ATOM 2988 C C . LEU A 1 396 ? -32.185 0.028 28.076 1.00 88.44 396 LEU A C 1
ATOM 2990 O O . LEU A 1 396 ? -32.094 0.906 28.934 1.00 88.44 396 LEU A O 1
ATOM 2994 N N . THR A 1 397 ? -32.854 0.216 26.940 1.00 82.12 397 THR A N 1
ATOM 2995 C CA . THR A 1 397 ? -33.551 1.466 26.638 1.00 82.12 397 THR A CA 1
ATOM 2996 C C . THR A 1 397 ? -35.032 1.204 26.367 1.00 82.12 397 THR A C 1
ATOM 2998 O O . THR A 1 397 ? -35.483 0.067 26.267 1.00 82.12 397 THR A O 1
ATOM 3001 N N . ALA A 1 398 ? -35.838 2.266 26.328 1.00 72.56 398 ALA A N 1
ATOM 3002 C CA . ALA A 1 398 ? -37.234 2.173 25.896 1.00 72.56 398 ALA A CA 1
ATOM 3003 C C . ALA A 1 398 ? -37.381 2.343 24.369 1.00 72.56 398 ALA A C 1
ATOM 3005 O O . ALA A 1 398 ? -38.505 2.387 23.865 1.00 72.56 398 ALA A O 1
ATOM 3006 N N . ASP A 1 399 ? -36.265 2.467 23.643 1.00 73.94 399 ASP A N 1
ATOM 3007 C CA . ASP A 1 399 ? -36.239 2.728 22.206 1.00 73.94 399 ASP A CA 1
ATOM 3008 C C . ASP A 1 399 ? -36.077 1.433 21.409 1.00 73.94 399 ASP A C 1
ATOM 3010 O O . ASP A 1 399 ? -35.419 0.492 21.834 1.00 73.94 399 ASP A O 1
ATOM 3014 N N . ALA A 1 400 ? -36.656 1.385 20.206 1.00 62.59 400 ALA A N 1
ATOM 3015 C CA . ALA A 1 400 ? -36.596 0.196 19.351 1.00 62.59 400 ALA A CA 1
ATOM 3016 C C . ALA A 1 400 ? -35.202 -0.052 18.736 1.00 62.59 400 ALA A C 1
ATOM 3018 O O . ALA A 1 400 ? -34.905 -1.173 18.327 1.00 62.59 400 ALA A O 1
ATOM 3019 N N . HIS A 1 401 ? -34.354 0.983 18.652 1.00 71.81 401 HIS A N 1
ATOM 3020 C CA . HIS A 1 401 ? -33.005 0.908 18.088 1.00 71.81 401 HIS A CA 1
ATOM 3021 C C . HIS A 1 401 ? -32.075 1.930 18.746 1.00 71.81 401 HIS A C 1
ATOM 3023 O O . HIS A 1 401 ? -32.373 3.123 18.742 1.00 71.81 401 HIS A O 1
ATOM 3029 N N . ALA A 1 402 ? -30.921 1.476 19.231 1.00 80.00 402 ALA A N 1
ATOM 3030 C CA . ALA A 1 402 ? -29.849 2.343 19.693 1.00 80.00 402 ALA A CA 1
ATOM 3031 C C . ALA A 1 402 ? -28.850 2.544 18.546 1.00 80.00 402 ALA A C 1
ATOM 3033 O O . ALA A 1 402 ? -28.271 1.586 18.035 1.00 80.00 402 ALA A O 1
ATOM 3034 N N . PHE A 1 403 ? -28.675 3.791 18.119 1.00 83.25 403 PHE A N 1
ATOM 3035 C CA . PHE A 1 403 ? -27.680 4.201 17.132 1.00 83.25 403 PHE A CA 1
ATOM 3036 C C . PHE A 1 403 ? -26.997 5.471 17.625 1.00 83.25 403 PHE A C 1
ATOM 3038 O O . PHE A 1 403 ? -27.633 6.265 18.322 1.00 83.25 403 PHE A O 1
ATOM 3045 N N . ASP A 1 404 ? -25.719 5.637 17.277 1.00 86.00 404 ASP A N 1
ATOM 3046 C CA . ASP A 1 404 ? -24.892 6.771 17.706 1.00 86.00 404 ASP A CA 1
ATOM 3047 C C . ASP A 1 404 ? -25.071 7.034 19.203 1.00 86.00 404 ASP A C 1
ATOM 3049 O O . ASP A 1 404 ? -25.561 8.079 19.642 1.00 86.00 404 ASP A O 1
ATOM 3053 N N . ALA A 1 405 ? -24.769 5.990 19.969 1.00 91.69 405 ALA A N 1
ATOM 3054 C CA . ALA A 1 405 ? -25.058 5.906 21.386 1.00 91.69 405 ALA A CA 1
ATOM 3055 C C . ALA A 1 405 ? -23.857 5.361 22.151 1.00 91.69 405 ALA A C 1
ATOM 3057 O O . ALA A 1 405 ? -23.040 4.619 21.603 1.00 91.69 405 ALA A O 1
ATOM 3058 N N . TYR A 1 406 ? -23.787 5.704 23.435 1.00 94.38 406 TYR A N 1
ATOM 3059 C CA . TYR A 1 406 ? -22.872 5.057 24.366 1.00 94.38 406 TYR A CA 1
ATOM 3060 C C . TYR A 1 406 ? -23.629 4.357 25.491 1.00 94.38 406 TYR A C 1
ATOM 3062 O O . TYR A 1 406 ? -24.709 4.790 25.909 1.00 94.38 406 TYR A O 1
ATOM 3070 N N . PHE A 1 407 ? -23.009 3.306 26.016 1.00 94.81 407 PHE A N 1
ATOM 3071 C CA . PHE A 1 407 ? -23.435 2.601 27.216 1.00 94.81 407 PHE A CA 1
ATOM 3072 C C . PHE A 1 407 ? -22.223 2.440 28.127 1.00 94.81 407 PHE A C 1
ATOM 3074 O O . PHE A 1 407 ? -21.240 1.809 27.741 1.00 94.81 407 PHE A O 1
ATOM 3081 N N . LEU A 1 408 ? -22.281 3.055 29.308 1.00 96.00 408 LEU A N 1
ATOM 3082 C CA . LEU A 1 408 ? -21.216 2.994 30.305 1.00 96.00 408 LEU A CA 1
ATOM 3083 C C . LEU A 1 408 ? -21.627 2.068 31.448 1.00 96.00 408 LEU A C 1
ATOM 3085 O O . LEU A 1 408 ? -22.686 2.246 32.060 1.00 96.00 408 LEU A O 1
ATOM 3089 N N . PHE A 1 409 ? -20.750 1.124 31.758 1.00 96.06 409 PHE A N 1
ATOM 3090 C CA . PHE A 1 409 ? -20.924 0.113 32.787 1.00 96.06 409 PHE A CA 1
ATOM 3091 C C . PHE A 1 409 ? -19.794 0.207 33.816 1.00 96.06 409 PHE A C 1
ATOM 3093 O O . PHE A 1 409 ? -18.645 0.484 33.465 1.00 96.06 409 PHE A O 1
ATOM 3100 N N . GLY A 1 410 ? -20.130 -0.012 35.089 1.00 96.12 410 GLY A N 1
ATOM 3101 C CA . GLY A 1 410 ? -19.144 -0.045 36.170 1.00 96.12 410 GLY A CA 1
ATOM 3102 C C . GLY A 1 410 ? -18.367 -1.373 36.234 1.00 96.12 410 GLY A C 1
ATOM 3103 O O . GLY A 1 410 ? -18.825 -2.364 35.661 1.00 96.12 410 GLY A O 1
ATOM 3104 N N . PRO A 1 411 ? -17.243 -1.424 36.973 1.00 96.06 411 PRO A N 1
ATOM 3105 C CA . PRO A 1 411 ? -16.452 -2.638 37.257 1.00 96.06 411 PRO A CA 1
ATOM 3106 C C . PRO A 1 411 ? -17.249 -3.865 37.735 1.00 96.06 411 PRO A C 1
ATOM 3108 O O . PRO A 1 411 ? -16.909 -5.027 37.490 1.00 96.06 411 PRO A O 1
ATOM 3111 N N . GLU A 1 412 ? -18.332 -3.612 38.462 1.00 94.81 412 GLU A N 1
ATOM 3112 C CA . GLU A 1 412 ? -19.234 -4.612 39.027 1.00 94.81 412 GLU A CA 1
ATOM 3113 C C . GLU A 1 412 ? -20.272 -5.147 38.033 1.00 94.81 412 GLU A C 1
ATOM 3115 O O . GLU A 1 412 ? -20.975 -6.110 38.341 1.00 94.81 412 GLU A O 1
ATOM 3120 N N . ALA A 1 413 ? -20.379 -4.554 36.842 1.00 94.75 413 ALA A N 1
ATOM 3121 C CA . ALA A 1 413 ? -21.339 -4.991 35.844 1.00 94.75 413 ALA A CA 1
ATOM 3122 C C . ALA A 1 413 ? -21.015 -6.414 35.370 1.00 94.75 413 ALA A C 1
ATOM 3124 O O . ALA A 1 413 ? -19.858 -6.763 35.115 1.00 94.75 413 ALA A O 1
ATOM 3125 N N . ARG A 1 414 ? -22.052 -7.246 35.241 1.00 92.88 414 ARG A N 1
ATOM 3126 C CA . ARG A 1 414 ? -21.968 -8.617 34.725 1.00 92.88 414 ARG A CA 1
ATOM 3127 C C . ARG A 1 414 ? -23.022 -8.794 33.643 1.00 92.88 414 ARG A C 1
ATOM 3129 O O . ARG A 1 414 ? -24.192 -8.505 33.877 1.00 92.88 414 ARG A O 1
ATOM 3136 N N . TRP A 1 415 ? -22.614 -9.266 32.471 1.00 91.75 415 TRP A N 1
ATOM 3137 C CA . TRP A 1 415 ? -23.522 -9.513 31.355 1.00 91.75 415 TRP A CA 1
ATOM 3138 C C . TRP A 1 415 ? -23.933 -10.988 31.358 1.00 91.75 415 TRP A C 1
ATOM 3140 O O . TRP A 1 415 ? -23.262 -11.839 30.785 1.00 91.75 415 TRP A O 1
ATOM 3150 N N . GLY A 1 416 ? -25.010 -11.290 32.088 1.00 84.38 416 GLY A N 1
ATOM 3151 C CA . GLY A 1 416 ? -25.633 -12.616 32.116 1.00 84.38 416 GLY A CA 1
ATOM 3152 C C . GLY A 1 416 ? -26.830 -12.700 31.166 1.00 84.38 416 GLY A C 1
ATOM 3153 O O . GLY A 1 416 ? -26.874 -12.017 30.144 1.00 84.38 416 GLY A O 1
ATOM 3154 N N . ASP A 1 417 ? -27.838 -13.490 31.542 1.00 74.94 417 ASP A N 1
ATOM 3155 C CA . ASP A 1 417 ? -29.115 -13.564 30.809 1.00 74.94 417 ASP A CA 1
ATOM 3156 C C . ASP A 1 417 ? -29.945 -12.274 30.931 1.00 74.94 417 ASP A C 1
ATOM 3158 O O . ASP A 1 417 ? -30.830 -12.010 30.119 1.00 74.94 417 ASP A O 1
ATOM 3162 N N . THR A 1 418 ? -29.670 -11.465 31.958 1.00 77.31 418 THR A N 1
ATOM 3163 C CA . THR A 1 418 ? -30.258 -10.138 32.145 1.00 77.31 418 THR A CA 1
ATOM 3164 C C . THR A 1 418 ? -29.254 -9.043 31.798 1.00 77.31 418 THR A C 1
ATOM 3166 O O . THR A 1 418 ? -28.052 -9.230 32.012 1.00 77.31 418 THR A O 1
ATOM 3169 N N . PRO A 1 419 ? -29.733 -7.885 31.314 1.00 76.19 419 PRO A N 1
ATOM 3170 C CA . PRO A 1 419 ? -28.879 -6.741 31.047 1.00 76.19 419 PRO A CA 1
ATOM 3171 C C . PRO A 1 419 ? -28.006 -6.335 32.247 1.00 76.19 419 PRO A C 1
ATOM 3173 O O . PRO A 1 419 ? -28.505 -6.328 33.374 1.00 76.19 419 PRO A O 1
ATOM 3176 N N . PRO A 1 420 ? -26.725 -5.988 32.017 1.00 82.06 420 PRO A N 1
ATOM 3177 C CA . PRO A 1 420 ? -25.847 -5.473 33.061 1.00 82.06 420 PRO A CA 1
ATOM 3178 C C . PRO A 1 420 ? -26.350 -4.136 33.622 1.00 82.06 420 PRO A C 1
ATOM 3180 O O . PRO A 1 420 ? -26.985 -3.354 32.910 1.00 82.06 420 PRO A O 1
ATOM 3183 N N . ASP A 1 421 ? -26.014 -3.853 34.884 1.00 86.31 421 ASP A N 1
ATOM 3184 C CA . ASP A 1 421 ? -26.353 -2.589 35.542 1.00 86.31 421 ASP A CA 1
ATOM 3185 C C . ASP A 1 421 ? -25.707 -1.403 34.808 1.00 86.31 421 ASP A C 1
ATOM 3187 O O . ASP A 1 421 ? -24.495 -1.172 34.852 1.00 86.31 421 ASP A O 1
ATOM 3191 N N . LEU A 1 422 ? -26.548 -0.649 34.105 1.00 89.50 422 LEU A N 1
ATOM 3192 C CA . LEU A 1 422 ? -26.155 0.496 33.299 1.00 89.50 422 LEU A CA 1
ATOM 3193 C C . LEU A 1 422 ? -25.944 1.726 34.188 1.00 89.50 422 LEU A C 1
ATOM 3195 O O . LEU A 1 422 ? -26.836 2.122 34.940 1.00 89.50 422 LEU A O 1
ATOM 3199 N N . ARG A 1 423 ? -24.776 2.367 34.077 1.00 89.06 423 ARG A N 1
ATOM 3200 C CA . ARG A 1 423 ? -24.461 3.592 34.830 1.00 89.06 423 ARG A CA 1
ATOM 3201 C C . ARG A 1 423 ? -24.901 4.846 34.099 1.00 89.06 423 ARG A C 1
ATOM 3203 O O . ARG A 1 423 ? -25.457 5.751 34.714 1.00 89.06 423 ARG A O 1
ATOM 3210 N N . SER A 1 424 ? -24.650 4.900 32.796 1.00 89.56 424 SER A N 1
ATOM 3211 C CA . SER A 1 424 ? -25.051 6.025 31.961 1.00 89.56 424 SER A CA 1
ATOM 3212 C C . SER A 1 424 ? -25.264 5.587 30.520 1.00 89.56 424 SER A C 1
ATOM 3214 O O . SER A 1 424 ? -24.587 4.686 30.022 1.00 89.56 424 SER A O 1
ATOM 3216 N N . THR A 1 425 ? -26.186 6.257 29.838 1.00 88.25 425 THR A N 1
ATOM 3217 C CA . THR A 1 425 ? -26.381 6.127 28.397 1.00 88.25 425 THR A CA 1
ATOM 3218 C C . THR A 1 425 ? -26.830 7.454 27.808 1.00 88.25 425 THR A C 1
ATOM 3220 O O . THR A 1 425 ? -27.533 8.236 28.453 1.00 88.25 425 THR A O 1
ATOM 3223 N N . ALA A 1 426 ? -26.424 7.709 26.570 1.00 85.00 426 ALA A N 1
ATOM 3224 C CA . ALA A 1 426 ? -26.987 8.763 25.744 1.00 85.00 426 ALA A CA 1
ATOM 3225 C C . ALA A 1 426 ? -26.998 8.309 24.284 1.00 85.00 426 ALA A C 1
ATOM 3227 O O . ALA A 1 426 ? -26.117 7.559 23.865 1.00 85.00 426 ALA A O 1
ATOM 3228 N N . ALA A 1 427 ? -27.961 8.813 23.515 1.00 83.12 427 ALA A N 1
ATOM 3229 C CA . ALA A 1 427 ? -28.086 8.602 22.074 1.00 83.12 427 ALA A CA 1
ATOM 3230 C C . ALA A 1 427 ? -28.319 9.943 21.355 1.00 83.12 427 ALA A C 1
ATOM 3232 O O . ALA A 1 427 ? -28.706 10.934 21.987 1.00 83.12 427 ALA A O 1
ATOM 3233 N N . GLY A 1 428 ? -28.078 9.983 20.042 1.00 79.19 428 GLY A N 1
ATOM 3234 C CA . GLY A 1 428 ? -28.337 11.163 19.206 1.00 79.19 428 GLY A CA 1
ATOM 3235 C C . GLY A 1 428 ? -27.597 12.414 19.697 1.00 79.19 428 GLY A C 1
ATOM 3236 O O . GLY A 1 428 ? -26.430 12.339 20.072 1.00 79.19 428 GLY A O 1
ATOM 3237 N N . ASP A 1 429 ? -28.267 13.569 19.760 1.00 65.31 429 ASP A N 1
ATOM 3238 C CA . ASP A 1 429 ? -27.661 14.854 20.169 1.00 65.31 429 ASP A CA 1
ATOM 3239 C C . ASP A 1 429 ? -27.079 14.860 21.598 1.00 65.31 429 ASP A C 1
ATOM 3241 O O . ASP A 1 429 ? -26.233 15.693 21.924 1.00 65.31 429 ASP A O 1
ATOM 3245 N N . GLY A 1 430 ? -27.489 13.929 22.466 1.00 61.62 430 GLY A N 1
ATOM 3246 C CA . GLY A 1 430 ? -26.859 13.746 23.778 1.00 61.62 430 GLY A CA 1
ATOM 3247 C C . GLY A 1 430 ? -25.465 13.122 23.665 1.00 61.62 430 GLY A C 1
ATOM 3248 O O . GLY A 1 430 ? -24.523 13.583 24.313 1.00 61.62 430 GLY A O 1
ATOM 3249 N N . PHE A 1 431 ? -25.322 12.132 22.779 1.00 70.19 431 PHE A N 1
ATOM 3250 C CA . PHE A 1 431 ? -24.046 11.530 22.386 1.00 70.19 431 PHE A CA 1
ATOM 3251 C C . PHE A 1 431 ? -23.169 12.580 21.678 1.00 70.19 431 PHE A C 1
ATOM 3253 O O . PHE A 1 431 ? -22.068 12.859 22.150 1.00 70.19 431 PHE A O 1
ATOM 3260 N N . LEU A 1 432 ? -23.736 13.257 20.663 1.00 62.47 432 LEU A N 1
ATOM 3261 C CA . LEU A 1 432 ? -23.575 14.679 20.277 1.00 62.47 432 LEU A CA 1
ATOM 3262 C C . LEU A 1 432 ? -22.522 15.583 20.959 1.00 62.47 432 LEU A C 1
ATOM 3264 O O . LEU A 1 432 ? -21.686 16.230 20.318 1.00 62.47 432 LEU A O 1
ATOM 3268 N N . SER A 1 433 ? -22.578 15.681 22.281 1.00 74.00 433 SER A N 1
ATOM 3269 C CA . SER A 1 433 ? -21.846 16.717 23.015 1.00 74.00 433 SER A CA 1
ATOM 3270 C C . SER A 1 433 ? -20.569 16.229 23.697 1.00 74.00 433 SER A C 1
ATOM 3272 O O . SER A 1 433 ? -19.733 17.054 24.049 1.00 74.00 433 SER A O 1
ATOM 3274 N N . GLY A 1 434 ? -20.404 14.919 23.925 1.00 78.00 434 GLY A N 1
ATOM 3275 C CA . GLY A 1 434 ? -19.299 14.356 24.724 1.00 78.00 434 GLY A CA 1
ATOM 3276 C C . GLY A 1 434 ? -19.337 14.708 26.224 1.00 78.00 434 GLY A C 1
ATOM 3277 O O . GLY A 1 434 ? -18.899 13.911 27.046 1.00 78.00 434 GLY A O 1
ATOM 3278 N N . ALA A 1 435 ? -19.938 15.838 26.609 1.00 86.56 435 ALA A N 1
ATOM 3279 C CA . ALA A 1 435 ? -20.026 16.312 27.990 1.00 86.56 435 ALA A CA 1
ATOM 3280 C C . ALA A 1 435 ? -20.746 15.326 28.922 1.00 86.56 435 ALA A C 1
ATOM 3282 O O . ALA A 1 435 ? -20.298 15.091 30.040 1.00 86.56 435 ALA A O 1
ATOM 3283 N N . ALA A 1 436 ? -21.837 14.710 28.456 1.00 86.94 436 ALA A N 1
ATOM 3284 C CA . ALA A 1 436 ? -22.559 13.710 29.242 1.00 86.94 436 ALA A CA 1
ATOM 3285 C C . ALA A 1 436 ? -21.699 12.468 29.531 1.00 86.94 436 ALA A C 1
ATOM 3287 O O . ALA A 1 436 ? -21.731 11.953 30.645 1.00 86.94 436 ALA A O 1
ATOM 3288 N N . LEU A 1 437 ? -20.917 12.013 28.545 1.00 90.56 437 LEU A N 1
ATOM 3289 C CA . LEU A 1 437 ? -20.000 10.885 28.716 1.00 90.56 437 LEU A CA 1
ATOM 3290 C C . LEU A 1 437 ? -18.864 11.248 29.677 1.00 90.56 437 LEU A C 1
ATOM 3292 O O . LEU A 1 437 ? -18.593 10.490 30.602 1.00 90.56 437 LEU A O 1
ATOM 3296 N N . ARG A 1 438 ? -18.249 12.424 29.499 1.00 91.19 438 ARG A N 1
ATOM 3297 C CA . ARG A 1 438 ? -17.181 12.924 30.375 1.00 91.19 438 ARG A CA 1
ATOM 3298 C C . ARG A 1 438 ? -17.636 12.986 31.837 1.00 91.19 438 ARG A C 1
ATOM 3300 O O . ARG A 1 438 ? -16.980 12.399 32.684 1.00 91.19 438 ARG A O 1
ATOM 3307 N N . MET A 1 439 ? -18.795 13.587 32.120 1.00 91.81 439 MET A N 1
ATOM 3308 C CA . MET A 1 439 ? -19.345 13.639 33.485 1.00 91.81 439 MET A CA 1
ATOM 3309 C C . MET A 1 439 ? -19.618 12.245 34.066 1.00 91.81 439 MET A C 1
ATOM 3311 O O . MET A 1 439 ? -19.402 12.014 35.252 1.00 91.81 439 MET A O 1
ATOM 3315 N N . ALA A 1 440 ? -20.117 11.313 33.248 1.00 93.00 440 ALA A N 1
ATOM 3316 C CA . ALA A 1 440 ? -20.372 9.948 33.698 1.00 93.00 440 ALA A CA 1
ATOM 3317 C C . ALA A 1 440 ? -19.069 9.199 34.023 1.00 93.00 440 ALA A C 1
ATOM 3319 O O . ALA A 1 440 ? -19.027 8.440 34.990 1.00 93.00 440 ALA A O 1
ATOM 3320 N N . LEU A 1 441 ? -18.009 9.442 33.248 1.00 94.00 441 LEU A N 1
ATOM 3321 C CA . LEU A 1 441 ? -16.681 8.894 33.505 1.00 94.00 441 LEU A CA 1
ATOM 3322 C C . LEU A 1 441 ? -16.039 9.521 34.744 1.00 94.00 441 LEU A C 1
ATOM 3324 O O . LEU A 1 441 ? -15.551 8.775 35.576 1.00 94.00 441 LEU A O 1
ATOM 3328 N N . GLU A 1 442 ? -16.120 10.838 34.938 1.00 94.38 442 GLU A N 1
ATOM 3329 C CA . GLU A 1 442 ? -15.628 11.520 36.152 1.00 94.38 442 GLU A CA 1
ATOM 3330 C C . GLU A 1 442 ? -16.348 11.035 37.423 1.00 94.38 442 GLU A C 1
ATOM 3332 O O . GLU A 1 442 ? -15.754 10.940 38.495 1.00 94.38 442 GLU A O 1
ATOM 3337 N N . ALA A 1 443 ? -17.631 10.674 37.318 1.00 93.81 443 ALA A N 1
ATOM 3338 C CA . ALA A 1 443 ? -18.370 10.084 38.431 1.00 93.81 443 ALA A CA 1
ATOM 3339 C C . ALA A 1 443 ? -17.891 8.663 38.784 1.00 93.81 443 ALA A C 1
ATOM 3341 O O . ALA A 1 443 ? -17.993 8.256 39.943 1.00 93.81 443 ALA A O 1
ATOM 3342 N N . LEU A 1 444 ? -17.398 7.907 37.797 1.00 93.81 444 LEU A N 1
ATOM 3343 C CA . LEU A 1 444 ? -16.869 6.553 37.983 1.00 93.81 444 LEU A CA 1
ATOM 3344 C C . LEU A 1 444 ? -15.384 6.565 38.377 1.00 93.81 444 LEU A C 1
ATOM 3346 O O . LEU A 1 444 ? -14.946 5.724 39.158 1.00 93.81 444 LEU A O 1
ATOM 3350 N N . PHE A 1 445 ? -14.648 7.554 37.876 1.00 95.06 445 PHE A N 1
ATOM 3351 C CA . PHE A 1 445 ? -13.217 7.763 38.039 1.00 95.06 445 PHE A CA 1
ATOM 3352 C C . PHE A 1 445 ? -12.966 9.190 38.545 1.00 95.06 445 PHE A C 1
ATOM 3354 O O . PHE A 1 445 ? -12.699 10.090 37.748 1.00 95.06 445 PHE A O 1
ATOM 3361 N N . PRO A 1 446 ? -13.043 9.424 39.868 1.00 90.94 446 PRO A N 1
ATOM 3362 C CA . PRO A 1 446 ? -12.904 10.766 40.439 1.00 90.94 446 PRO A CA 1
ATOM 3363 C C . PRO A 1 446 ? -11.564 11.454 40.147 1.00 90.94 446 PRO A C 1
ATOM 3365 O O . PRO A 1 446 ? -11.475 12.674 40.267 1.00 90.94 446 PRO A O 1
ATOM 3368 N N . ASP A 1 447 ? -10.541 10.677 39.784 1.00 89.38 447 ASP A N 1
ATOM 3369 C CA . ASP A 1 447 ? -9.189 11.154 39.482 1.00 89.38 447 ASP A CA 1
ATOM 3370 C C . ASP A 1 447 ? -8.954 11.428 37.982 1.00 89.38 447 ASP A C 1
ATOM 3372 O O . ASP A 1 447 ? -7.857 11.843 37.609 1.00 89.38 447 ASP A O 1
ATOM 3376 N N . LEU A 1 448 ? -9.967 11.234 37.124 1.00 88.06 448 LEU A N 1
ATOM 3377 C CA . LEU A 1 448 ? -9.880 11.498 35.685 1.00 88.06 448 LEU A CA 1
ATOM 3378 C C . LEU A 1 448 ? -9.667 13.004 35.434 1.00 88.06 448 LEU A C 1
ATOM 3380 O O . LEU A 1 448 ? -10.576 13.806 35.662 1.00 88.06 448 LEU A O 1
ATOM 3384 N N . GLN A 1 449 ? -8.464 13.384 34.983 1.00 75.50 449 GLN A N 1
ATOM 3385 C CA . GLN A 1 449 ? -8.065 14.787 34.768 1.00 75.50 449 GLN A CA 1
ATOM 3386 C C . GLN A 1 449 ? -8.537 15.383 33.449 1.00 75.50 449 GLN A C 1
ATOM 3388 O O . GLN A 1 449 ? -8.614 14.674 32.417 1.00 75.50 449 GLN A O 1
#

Radius of gyration: 29.84 Å; chains: 1; bounding box: 73×63×83 Å